Protein 4RHZ (pdb70)

Structure (mmCIF, N/CA/C/O backbone):
data_4RHZ
#
_entry.id   4RHZ
#
_cell.length_a   126.390
_cell.length_b   126.390
_cell.length_c   79.234
_cell.angle_alpha   90.00
_cell.angle_beta   90.00
_cell.angle_gamma   120.00
#
_symmetry.space_group_name_H-M   'P 61'
#
loop_
_entity.id
_entity.type
_entity.pdbx_description
1 polymer Cry23AA1
2 polymer Cry37AA1
3 non-polymer 'ZINC ION'
4 non-polymer 'CALCIUM ION'
5 water water
#
loop_
_atom_site.group_PDB
_atom_site.id
_atom_site.type_symbol
_atom_site.label_atom_id
_atom_site.label_alt_id
_atom_site.label_comp_id
_atom_site.label_asym_id
_atom_site.label_entity_id
_atom_site.label_seq_id
_atom_site.pdbx_PDB_ins_code
_atom_site.Cartn_x
_atom_site.Cartn_y
_atom_site.Cartn_z
_atom_site.occupancy
_atom_site.B_iso_or_equiv
_atom_site.auth_seq_id
_atom_site.auth_comp_id
_atom_site.auth_asym_id
_atom_site.auth_atom_id
_atom_site.pdbx_PDB_model_num
ATOM 1 N N . GLY A 1 2 ? 29.592 45.150 -11.798 1.00 33.08 2 GLY A N 1
ATOM 2 C CA . GLY A 1 2 ? 31.041 45.246 -11.440 1.00 32.64 2 GLY A CA 1
ATOM 3 C C . GLY A 1 2 ? 31.561 43.824 -11.467 1.00 32.10 2 GLY A C 1
ATOM 4 O O . GLY A 1 2 ? 30.953 42.920 -12.076 1.00 34.70 2 GLY A O 1
ATOM 5 N N . ILE A 1 3 ? 32.683 43.629 -10.839 1.00 31.91 3 ILE A N 1
ATOM 6 C CA . ILE A 1 3 ? 33.335 42.316 -10.736 1.00 32.25 3 ILE A CA 1
ATOM 7 C C . ILE A 1 3 ? 33.266 41.772 -9.281 1.00 32.06 3 ILE A C 1
ATOM 8 O O . ILE A 1 3 ? 33.731 42.442 -8.372 1.00 31.76 3 ILE A O 1
ATOM 13 N N . ILE A 1 4 ? 32.663 40.604 -9.082 1.00 31.64 4 ILE A N 1
ATOM 14 C CA . ILE A 1 4 ? 32.671 39.928 -7.814 1.00 31.53 4 ILE A CA 1
ATOM 15 C C . ILE A 1 4 ? 34.036 39.297 -7.606 1.00 32.50 4 ILE A C 1
ATOM 16 O O . ILE A 1 4 ? 34.388 38.353 -8.311 1.00 33.00 4 ILE A O 1
ATOM 21 N N . ASN A 1 5 ? 34.810 39.815 -6.656 1.00 31.21 5 ASN A N 1
ATOM 22 C CA . ASN A 1 5 ? 36.125 39.191 -6.335 1.00 30.94 5 ASN A CA 1
ATOM 23 C C . ASN A 1 5 ? 35.925 38.077 -5.241 1.00 30.00 5 ASN A C 1
ATOM 24 O O . ASN A 1 5 ? 35.596 38.413 -4.127 1.00 29.07 5 ASN A O 1
ATOM 29 N N . ILE A 1 6 ? 35.998 36.796 -5.606 1.00 30.37 6 ILE A N 1
ATOM 30 C CA . ILE A 1 6 ? 35.755 35.689 -4.705 1.00 32.13 6 ILE A CA 1
ATOM 31 C C . ILE A 1 6 ? 36.562 35.867 -3.385 1.00 33.36 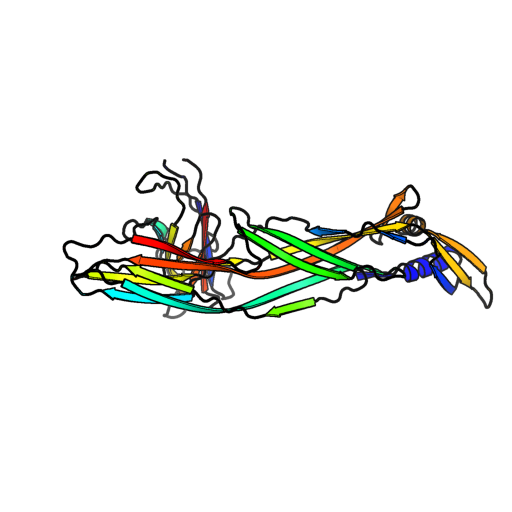6 ILE A C 1
ATOM 32 O O . ILE A 1 6 ? 35.973 35.943 -2.300 1.00 33.18 6 ILE A O 1
ATOM 37 N N . GLN A 1 7 ? 37.876 36.088 -3.528 1.00 32.67 7 GLN A N 1
ATOM 38 C CA . GLN A 1 7 ? 38.716 36.371 -2.416 1.00 31.76 7 GLN A CA 1
ATOM 39 C C . GLN A 1 7 ? 38.238 37.486 -1.555 1.00 33.21 7 GLN A C 1
ATOM 40 O O . GLN A 1 7 ? 38.232 37.302 -0.326 1.00 35.26 7 GLN A O 1
ATOM 46 N N . ASP A 1 8 ? 37.848 38.638 -2.109 1.00 32.86 8 ASP A N 1
ATOM 47 C CA . ASP A 1 8 ? 37.420 39.735 -1.233 1.00 32.46 8 ASP A CA 1
ATOM 48 C C . ASP A 1 8 ? 36.156 39.310 -0.483 1.00 32.48 8 ASP A C 1
ATOM 49 O O . ASP A 1 8 ? 35.889 39.814 0.598 1.00 32.72 8 ASP A O 1
ATOM 54 N N . GLU A 1 9 ? 35.319 38.480 -1.084 1.00 32.54 9 GLU A N 1
ATOM 55 C CA . GLU A 1 9 ? 34.048 38.165 -0.460 1.00 33.40 9 GLU A CA 1
ATOM 56 C C . GLU A 1 9 ? 34.308 37.054 0.632 1.00 34.39 9 GLU A C 1
ATOM 57 O O . GLU A 1 9 ? 33.634 37.053 1.678 1.00 33.91 9 GLU A O 1
ATOM 63 N N . ILE A 1 10 ? 35.282 36.163 0.385 1.00 33.44 10 ILE A N 1
ATOM 64 C CA . ILE A 1 10 ? 35.790 35.284 1.431 1.00 34.23 10 ILE A CA 1
ATOM 65 C C . ILE A 1 10 ? 36.407 36.156 2.539 1.00 34.09 10 ILE A C 1
ATOM 66 O O . ILE A 1 10 ? 36.207 35.937 3.700 1.00 34.39 10 ILE A O 1
ATOM 71 N N . ASN A 1 11 ? 37.108 37.189 2.171 1.00 34.07 11 ASN A N 1
ATOM 72 C CA . ASN A 1 11 ? 37.667 38.033 3.186 1.00 35.38 11 ASN A CA 1
ATOM 73 C C . ASN A 1 11 ? 36.497 38.534 4.067 1.00 37.37 11 ASN A C 1
ATOM 74 O O . ASN A 1 11 ? 36.584 38.524 5.307 1.00 37.69 11 ASN A O 1
ATOM 79 N N . ASN A 1 12 ? 35.387 38.914 3.437 1.00 37.87 12 ASN A N 1
ATOM 80 C CA . ASN A 1 12 ? 34.334 39.550 4.214 1.00 38.81 12 ASN A CA 1
ATOM 81 C C . ASN A 1 12 ? 33.610 38.518 5.098 1.00 3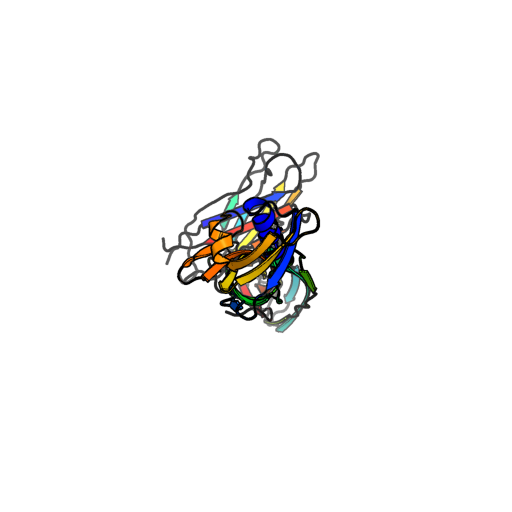7.87 12 ASN A C 1
ATOM 82 O O . ASN A 1 12 ? 33.272 38.800 6.224 1.00 37.85 12 ASN A O 1
ATOM 87 N N . TYR A 1 13 ? 33.392 37.338 4.555 1.00 37.79 13 TYR A N 1
ATOM 88 C CA . TYR A 1 13 ? 32.823 36.245 5.251 1.00 38.39 13 TYR A CA 1
ATOM 89 C C . TYR A 1 13 ? 33.666 35.903 6.520 1.00 39.80 13 TYR A C 1
ATOM 90 O O . TYR A 1 13 ? 33.131 35.803 7.663 1.00 39.65 13 TYR A O 1
ATOM 99 N N . MET A 1 14 ? 34.979 35.781 6.340 1.00 38.50 14 MET A N 1
ATOM 100 C CA . MET A 1 14 ? 35.803 35.441 7.449 1.00 37.85 14 MET A CA 1
ATOM 101 C C . MET A 1 14 ? 35.727 36.487 8.551 1.00 38.55 14 MET A C 1
ATOM 102 O O . MET A 1 14 ? 35.762 36.147 9.720 1.00 37.81 14 MET A O 1
ATOM 107 N N . LYS A 1 15 ? 35.727 37.756 8.196 1.00 38.71 15 LYS A N 1
ATOM 108 C CA . LYS A 1 15 ? 35.684 38.790 9.211 1.00 39.57 15 LYS A CA 1
ATOM 109 C C . LYS A 1 15 ? 34.342 38.781 9.936 1.00 40.89 15 LYS A C 1
ATOM 110 O O . LYS A 1 15 ? 34.310 38.958 11.126 1.00 40.45 15 LYS A O 1
ATOM 116 N N . GLU A 1 16 ? 33.257 38.546 9.217 1.00 41.79 16 GLU A N 1
ATOM 117 C CA . GLU A 1 16 ? 31.960 38.625 9.831 1.00 44.22 16 GLU A CA 1
ATOM 118 C C . GLU A 1 16 ? 31.696 37.428 10.713 1.00 44.55 16 GLU A C 1
ATOM 119 O O . GLU A 1 16 ? 31.108 37.571 11.791 1.00 45.51 16 GLU A O 1
ATOM 125 N N . VAL A 1 17 ? 32.124 36.257 10.260 1.00 43.14 17 VAL A N 1
ATOM 126 C CA . VAL A 1 17 ? 31.744 35.053 10.909 1.00 41.51 17 VAL A CA 1
ATOM 127 C C . VAL A 1 17 ? 32.629 34.773 12.128 1.00 41.51 17 VAL A C 1
ATOM 128 O O . VAL A 1 17 ? 32.105 34.335 13.165 1.00 40.52 17 VAL A O 1
ATOM 132 N N . TYR A 1 18 ? 33.929 35.055 12.005 1.00 39.70 18 TYR A N 1
ATOM 133 C CA . TYR A 1 18 ? 34.916 34.700 13.020 1.00 39.03 18 TYR A CA 1
ATOM 134 C C . TYR A 1 18 ? 35.420 35.891 13.794 1.00 39.36 18 TYR A C 1
ATOM 135 O O . TYR A 1 18 ? 36.161 35.719 14.763 1.00 40.32 18 TYR A O 1
ATOM 144 N N . GLY A 1 19 ? 35.090 37.105 13.366 1.00 39.00 19 GLY A N 1
ATOM 145 C CA . GLY A 1 19 ? 35.678 38.299 14.028 1.00 37.89 19 GLY A CA 1
ATOM 146 C C . GLY A 1 19 ? 37.135 38.486 13.671 1.00 39.20 19 GLY A C 1
ATOM 147 O O . GLY A 1 19 ? 37.817 39.296 14.279 1.00 39.53 19 GLY A O 1
ATOM 148 N N . ALA A 1 20 ? 37.642 37.779 12.645 1.00 39.68 20 ALA A N 1
ATOM 149 C CA . ALA A 1 20 ? 39.032 38.016 12.191 1.00 39.40 20 ALA A CA 1
ATOM 150 C C . ALA A 1 20 ? 39.182 39.462 11.772 1.00 39.94 20 ALA A C 1
ATOM 151 O O . ALA A 1 20 ? 38.236 40.034 11.314 1.00 39.86 20 ALA A O 1
ATOM 153 N N . THR A 1 21 ? 40.361 40.061 11.944 1.00 40.92 21 THR A N 1
ATOM 154 C CA . THR A 1 21 ? 40.601 41.428 11.511 1.00 40.59 21 THR A CA 1
ATOM 155 C C . THR A 1 21 ? 41.575 41.459 10.359 1.00 41.05 21 THR A C 1
ATOM 156 O O . THR A 1 21 ? 41.757 42.488 9.750 1.00 41.30 21 THR A O 1
ATOM 160 N N . THR A 1 22 ? 42.193 40.313 10.084 1.00 39.95 22 THR A N 1
ATOM 161 C CA . THR A 1 22 ? 43.172 40.136 9.054 1.00 39.22 22 THR A CA 1
ATOM 162 C C . THR A 1 22 ? 42.824 38.727 8.507 1.00 39.42 22 THR A C 1
ATOM 163 O O . THR A 1 22 ? 42.558 37.810 9.319 1.00 38.22 22 THR A O 1
ATOM 167 N N . VAL A 1 23 ? 42.770 38.564 7.160 1.00 37.38 23 VAL A N 1
ATOM 168 C CA . VAL A 1 23 ? 42.429 37.291 6.533 1.00 35.52 23 VAL A CA 1
ATOM 169 C C . VAL A 1 23 ? 43.360 36.957 5.363 1.00 36.89 23 VAL A C 1
ATOM 170 O O . VAL A 1 23 ? 43.723 37.837 4.535 1.00 36.17 23 VAL A O 1
ATOM 174 N N . LYS A 1 24 ? 43.775 35.701 5.310 1.00 35.35 24 LYS A N 1
ATOM 175 C CA . LYS A 1 24 ? 44.527 35.240 4.198 1.00 35.52 24 LYS A CA 1
ATOM 176 C C . LYS A 1 24 ? 43.886 33.965 3.658 1.00 34.82 24 LYS A C 1
ATOM 177 O O . LYS A 1 24 ? 43.692 32.974 4.463 1.00 34.42 24 LYS A O 1
ATOM 183 N N . SER A 1 25 ? 43.486 34.011 2.369 1.00 31.45 25 SER A N 1
ATOM 184 C CA . SER A 1 25 ? 42.918 32.843 1.646 1.00 31.51 25 SER A CA 1
ATOM 185 C C . SER A 1 25 ? 43.806 32.314 0.520 1.00 31.40 25 SER A C 1
ATOM 186 O O . SER A 1 25 ? 44.567 33.035 -0.041 1.00 32.07 25 SER A O 1
ATOM 189 N N . THR A 1 26 ? 43.629 31.063 0.149 1.00 32.23 26 THR A N 1
ATOM 190 C CA . THR A 1 26 ? 44.393 30.405 -0.865 1.00 33.53 26 THR A CA 1
ATOM 191 C C . THR A 1 26 ? 43.428 29.462 -1.511 1.00 33.20 26 THR A C 1
ATOM 192 O O . THR A 1 26 ? 42.697 28.771 -0.845 1.00 33.57 26 THR A O 1
ATOM 196 N N . TYR A 1 27 ? 43.407 29.454 -2.825 1.00 33.45 27 TYR A N 1
ATOM 197 C CA . TYR A 1 27 ? 42.565 28.530 -3.583 1.00 34.16 27 TYR A CA 1
ATOM 198 C C . TYR A 1 27 ? 43.086 27.151 -3.363 1.00 34.63 27 TYR A C 1
ATOM 199 O O . TYR A 1 27 ? 44.270 26.938 -3.452 1.00 34.94 27 TYR A O 1
ATOM 208 N N . ASP A 1 28 ? 42.201 26.231 -3.028 1.00 37.35 28 ASP A N 1
ATOM 209 C CA . ASP A 1 28 ? 42.590 24.850 -2.869 1.00 40.54 28 ASP A CA 1
ATOM 210 C C . ASP A 1 28 ? 42.873 24.266 -4.267 1.00 43.03 28 ASP A C 1
ATOM 211 O O . ASP A 1 28 ? 42.180 24.611 -5.226 1.00 44.45 28 ASP A O 1
ATOM 216 N N . PRO A 1 29 ? 43.868 23.372 -4.390 1.00 45.12 29 PRO A N 1
ATOM 217 C CA . PRO A 1 29 ? 44.047 22.730 -5.700 1.00 45.67 29 PRO A CA 1
ATOM 218 C C . PRO A 1 29 ? 42.759 22.047 -6.223 1.00 46.59 29 PRO A C 1
ATOM 219 O O . PRO A 1 29 ? 42.670 21.767 -7.397 1.00 47.33 29 PRO A O 1
ATOM 223 N N . SER A 1 30 ? 41.762 21.791 -5.382 1.00 46.61 30 SER A N 1
ATOM 224 C CA . SER A 1 30 ? 40.462 21.265 -5.893 1.00 46.92 30 SER A CA 1
ATOM 225 C C . SER A 1 30 ? 39.615 22.336 -6.605 1.00 45.98 30 SER A C 1
ATOM 226 O O . SER A 1 30 ? 38.495 22.061 -7.080 1.00 45.90 30 SER A O 1
ATOM 229 N N . PHE A 1 31 ? 40.081 23.569 -6.559 1.00 45.14 31 PHE A N 1
ATOM 230 C CA . PHE A 1 31 ? 39.242 24.636 -7.063 1.00 44.82 31 PHE A CA 1
ATOM 231 C C . PHE A 1 31 ? 39.120 24.617 -8.578 1.00 43.77 31 PHE A C 1
ATOM 232 O O . PHE A 1 31 ? 40.124 24.619 -9.285 1.00 42.76 31 PHE A O 1
ATOM 240 N N . LYS A 1 32 ? 37.888 24.568 -9.070 1.00 43.03 32 LYS A N 1
ATOM 241 C CA . LYS A 1 32 ? 37.745 24.655 -10.515 1.00 44.82 32 LYS A CA 1
ATOM 242 C C . LYS A 1 32 ? 36.641 25.582 -11.075 1.00 42.40 32 LYS A C 1
ATOM 243 O O . LYS A 1 32 ? 35.559 25.765 -10.496 1.00 41.09 32 LYS A O 1
ATOM 249 N N . VAL A 1 33 ? 36.977 26.191 -12.206 1.00 41.99 33 VAL A N 1
ATOM 250 C CA . VAL A 1 33 ? 35.997 26.918 -13.013 1.00 40.47 33 VAL A CA 1
ATOM 251 C C . VAL A 1 33 ? 35.718 26.126 -14.308 1.00 39.54 33 VAL A C 1
ATOM 252 O O . VAL A 1 33 ? 36.609 25.664 -14.964 1.00 38.27 33 VAL A O 1
ATOM 256 N N . PHE A 1 34 ? 34.467 25.978 -14.675 1.00 39.31 34 PHE A N 1
ATOM 257 C CA . PHE A 1 34 ? 34.156 25.231 -15.896 1.00 40.67 34 PHE A CA 1
ATOM 258 C C . PHE A 1 34 ? 32.750 25.598 -16.414 1.00 40.62 34 PHE A C 1
ATOM 259 O O . PHE A 1 34 ? 32.017 26.434 -15.771 1.00 39.35 34 PHE A O 1
ATOM 267 N N . ASN A 1 35 ? 32.371 24.951 -17.539 1.00 42.02 35 ASN A N 1
ATOM 268 C CA . ASN A 1 35 ? 31.147 25.273 -18.290 1.00 43.23 35 ASN A CA 1
ATOM 269 C C . ASN A 1 35 ? 31.042 26.773 -18.500 1.00 43.12 35 ASN A C 1
ATOM 270 O O . ASN A 1 35 ? 29.996 27.366 -18.211 1.00 44.03 35 ASN A O 1
ATOM 275 N N . GLU A 1 36 ? 32.134 27.406 -18.903 1.00 43.37 36 GLU A N 1
ATOM 276 C CA . GLU A 1 36 ? 32.079 28.822 -19.304 1.00 44.49 36 GLU A CA 1
ATOM 277 C C . GLU A 1 36 ? 31.176 28.940 -20.533 1.00 45.08 36 GLU A C 1
ATOM 278 O O . GLU A 1 36 ? 31.202 28.091 -21.448 1.00 44.28 36 GLU A O 1
ATOM 284 N N . SER A 1 37 ? 30.381 29.991 -20.555 1.00 45.53 37 SER A N 1
ATOM 285 C CA . SER A 1 37 ? 29.385 30.119 -21.577 1.00 46.60 37 SER A CA 1
ATOM 286 C C . SER A 1 37 ? 28.929 31.546 -21.675 1.00 45.80 37 SER A C 1
ATOM 287 O O . SER A 1 37 ? 28.354 32.073 -20.715 1.00 45.26 37 SER A O 1
ATOM 290 N N . VAL A 1 38 ? 29.204 32.181 -22.813 1.00 44.33 38 VAL A N 1
ATOM 291 C CA . VAL A 1 38 ? 28.599 33.473 -23.094 1.00 44.11 38 VAL A CA 1
ATOM 292 C C . VAL A 1 38 ? 27.478 33.262 -24.147 1.00 44.85 38 VAL A C 1
ATOM 293 O O . VAL A 1 38 ? 27.721 32.747 -25.243 1.00 44.65 38 VAL A O 1
ATOM 297 N N . THR A 1 39 ? 26.253 33.599 -23.782 1.00 44.50 39 THR A N 1
ATOM 298 C CA . THR A 1 39 ? 25.141 33.428 -24.672 1.00 44.88 39 THR A CA 1
ATOM 299 C C . THR A 1 39 ? 24.313 34.716 -24.834 1.00 44.75 39 THR A C 1
ATOM 300 O O . THR A 1 39 ? 24.017 35.410 -23.866 1.00 44.23 39 THR A O 1
ATOM 304 N N . PRO A 1 40 ? 23.957 35.039 -26.093 1.00 45.31 40 PRO A N 1
ATOM 305 C CA . PRO A 1 40 ? 23.158 36.201 -26.490 1.00 44.94 40 PRO A CA 1
ATOM 306 C C . PRO A 1 40 ? 21.779 36.020 -25.938 1.00 44.18 40 PRO A C 1
ATOM 307 O O . PRO A 1 40 ? 21.299 34.937 -25.980 1.00 43.98 40 PRO A O 1
ATOM 311 N N . GLN A 1 41 ? 21.153 37.065 -25.423 1.00 44.88 41 GLN A N 1
ATOM 312 C CA . GLN A 1 41 ? 19.819 36.934 -24.888 1.00 46.64 41 GLN A CA 1
ATOM 313 C C . GLN A 1 41 ? 18.746 36.698 -25.980 1.00 48.06 41 GLN A C 1
ATOM 314 O O . GLN A 1 41 ? 17.705 36.114 -25.680 1.00 48.69 41 GLN A O 1
ATOM 320 N N . PHE A 1 42 ? 19.009 37.182 -27.207 1.00 47.34 42 PHE A N 1
ATOM 321 C CA . PHE A 1 42 ? 18.210 36.923 -28.385 1.00 46.92 42 PHE A CA 1
ATOM 322 C C . PHE A 1 42 ? 19.163 36.906 -29.545 1.00 47.46 42 PHE A C 1
ATOM 323 O O . PHE A 1 42 ? 20.320 37.300 -29.436 1.00 46.85 42 PHE A O 1
ATOM 331 N N . THR A 1 43 ? 18.665 36.458 -30.673 1.00 47.82 43 THR A N 1
ATOM 332 C CA . THR A 1 43 ? 19.507 36.282 -31.823 1.00 48.38 43 THR A CA 1
ATOM 333 C C . THR A 1 43 ? 18.976 36.984 -33.107 1.00 47.31 43 THR A C 1
ATOM 334 O O . THR A 1 43 ? 19.679 37.067 -34.123 1.00 47.07 43 THR A O 1
ATOM 338 N N . GLU A 1 44 ? 17.741 37.492 -33.032 1.00 45.96 44 GLU A N 1
ATOM 339 C CA . GLU A 1 44 ? 17.113 38.233 -34.113 1.00 45.84 44 GLU A CA 1
ATOM 340 C C . GLU A 1 44 ? 17.172 39.689 -33.781 1.00 42.84 44 GLU A C 1
ATOM 341 O O . GLU A 1 44 ? 16.488 40.138 -32.855 1.00 41.65 44 GLU A O 1
ATOM 347 N N . ILE A 1 45 ? 17.964 40.439 -34.530 1.00 40.62 45 ILE A N 1
ATOM 348 C CA . ILE A 1 45 ? 18.019 41.856 -34.267 1.00 40.44 45 ILE A CA 1
ATOM 349 C C . ILE A 1 45 ? 16.626 42.366 -34.552 1.00 41.86 45 ILE A C 1
ATOM 350 O O . ILE A 1 45 ? 16.117 42.151 -35.640 1.00 41.42 45 ILE A O 1
ATOM 355 N N . PRO A 1 46 ? 16.008 43.061 -33.594 1.00 43.40 46 PRO A N 1
ATOM 356 C CA . PRO A 1 46 ? 14.643 43.519 -33.908 1.00 44.42 46 PRO A CA 1
ATOM 357 C C . PRO A 1 46 ? 14.586 44.855 -34.647 1.00 44.31 46 PRO A C 1
ATOM 358 O O . PRO A 1 46 ? 13.566 45.485 -34.643 1.00 46.76 46 PRO A O 1
ATOM 362 N N . THR A 1 47 ? 15.673 45.342 -35.204 1.00 44.22 47 THR A N 1
ATOM 363 C CA . THR A 1 47 ? 15.626 46.608 -35.915 1.00 43.49 47 THR A CA 1
ATOM 364 C C . THR A 1 47 ? 15.966 46.254 -37.378 1.00 42.17 47 THR A C 1
ATOM 365 O O . THR A 1 47 ? 16.946 45.516 -37.642 1.00 41.55 47 THR A O 1
ATOM 369 N N . GLU A 1 48 ? 15.163 46.718 -38.326 1.00 38.23 48 GLU A N 1
ATOM 370 C CA . GLU A 1 48 ? 15.417 46.301 -39.723 1.00 35.05 48 GLU A CA 1
ATOM 371 C C . GLU A 1 48 ? 16.686 46.929 -40.313 1.00 31.77 48 GLU A C 1
ATOM 372 O O . GLU A 1 48 ? 17.055 48.061 -39.977 1.00 32.50 48 GLU A O 1
ATOM 378 N N . PRO A 1 49 ? 17.375 46.209 -41.176 1.00 28.60 49 PRO A N 1
ATOM 379 C CA . PRO A 1 49 ? 18.397 46.921 -41.975 1.00 29.37 49 PRO A CA 1
ATOM 380 C C . PRO A 1 49 ? 17.868 48.127 -42.794 1.00 29.12 49 PRO A C 1
ATOM 381 O O . PRO A 1 49 ? 16.678 48.169 -43.128 1.00 28.78 49 PRO A O 1
ATOM 385 N N . VAL A 1 50 ? 18.738 49.097 -43.062 1.00 28.03 50 VAL A N 1
ATOM 386 C CA . VAL A 1 50 ? 18.387 50.280 -43.750 1.00 29.54 50 VAL A CA 1
ATOM 387 C C . VAL A 1 50 ? 19.234 50.504 -45.075 1.00 30.27 50 VAL A C 1
ATOM 388 O O . VAL A 1 50 ? 20.479 50.571 -45.026 1.00 29.57 50 VAL A O 1
ATOM 392 N N . ASN A 1 51 ? 18.521 50.708 -46.194 1.00 28.38 51 ASN A N 1
ATOM 393 C CA . ASN A 1 51 ? 19.106 50.998 -47.491 1.00 27.98 51 ASN A CA 1
ATOM 394 C C . ASN A 1 51 ? 19.320 52.465 -47.536 1.00 27.32 51 ASN A C 1
ATOM 395 O O . ASN A 1 51 ? 18.386 53.215 -47.369 1.00 28.91 51 ASN A O 1
ATOM 400 N N . ASN A 1 52 ? 20.542 52.870 -47.779 1.00 26.37 52 ASN A N 1
ATOM 401 C CA . ASN A 1 52 ? 20.917 54.231 -47.930 1.00 28.35 52 ASN A CA 1
ATOM 402 C C . ASN A 1 52 ? 21.440 54.433 -49.372 1.00 30.58 52 ASN A C 1
ATOM 403 O O . ASN A 1 52 ? 22.320 53.705 -49.847 1.00 29.67 52 ASN A O 1
ATOM 408 N N . GLN A 1 53 ? 20.969 55.473 -50.014 1.00 31.93 53 GLN A N 1
ATOM 409 C CA . GLN A 1 53 ? 21.480 55.796 -51.291 1.00 34.40 53 GLN A CA 1
ATOM 410 C C . GLN A 1 53 ? 22.675 56.716 -51.197 1.00 34.35 53 GLN A C 1
ATOM 411 O O . GLN A 1 53 ? 22.595 57.787 -50.578 1.00 33.52 53 GLN A O 1
ATOM 417 N N . LEU A 1 54 ? 23.789 56.309 -51.812 1.00 35.28 54 LEU A N 1
ATOM 418 C CA . LEU A 1 54 ? 25.039 57.086 -51.736 1.00 36.97 54 LEU A CA 1
ATOM 419 C C . LEU A 1 54 ? 25.319 58.060 -52.846 1.00 37.64 54 LEU A C 1
ATOM 420 O O . LEU A 1 54 ? 25.540 59.246 -52.516 1.00 38.21 54 LEU A O 1
ATOM 425 N N . THR A 1 55 ? 25.358 57.588 -54.124 1.00 36.15 55 THR A N 1
ATOM 426 C CA . THR A 1 55 ? 25.430 58.487 -55.297 1.00 34.51 55 THR A CA 1
ATOM 427 C C . THR A 1 55 ? 24.742 57.765 -56.385 1.00 33.53 55 THR A C 1
ATOM 428 O O . THR A 1 55 ? 24.432 56.587 -56.258 1.00 32.87 55 THR A O 1
ATOM 432 N N . THR A 1 56 ? 24.576 58.476 -57.495 1.00 33.06 56 THR A N 1
ATOM 433 C CA . THR A 1 56 ? 24.002 57.890 -58.648 1.00 34.64 56 THR A CA 1
ATOM 434 C C . THR A 1 56 ? 24.820 58.273 -59.884 1.00 33.61 56 THR A C 1
ATOM 435 O O . THR A 1 56 ? 25.461 59.353 -59.964 1.00 32.81 56 THR A O 1
ATOM 439 N N . LYS A 1 57 ? 24.771 57.372 -60.850 1.00 31.48 57 LYS A N 1
ATOM 440 C CA . LYS A 1 57 ? 25.409 57.620 -62.123 1.00 30.87 57 LYS A CA 1
ATOM 441 C C . LYS A 1 57 ? 24.309 57.554 -63.179 1.00 30.74 57 LYS A C 1
ATOM 442 O O . LYS A 1 57 ? 23.559 56.554 -63.254 1.00 29.07 57 LYS A O 1
ATOM 448 N N . ARG A 1 58 ? 24.181 58.659 -63.915 1.00 30.66 58 ARG A N 1
ATOM 449 C CA . ARG A 1 58 ? 23.193 58.777 -64.938 1.00 32.48 58 ARG A CA 1
ATOM 450 C C . ARG A 1 58 ? 23.894 58.683 -66.347 1.00 32.62 58 ARG A C 1
ATOM 451 O O . ARG A 1 58 ? 24.959 59.337 -66.599 1.00 31.08 58 ARG A O 1
ATOM 459 N N . VAL A 1 59 ? 23.268 57.922 -67.249 1.00 31.78 59 VAL A N 1
ATOM 460 C CA . VAL A 1 59 ? 23.774 57.757 -68.634 1.00 31.44 59 VAL A CA 1
ATOM 461 C C . VAL A 1 59 ? 22.605 57.922 -69.579 1.00 31.69 59 VAL A C 1
ATOM 462 O O . VAL A 1 59 ? 21.675 57.140 -69.525 1.00 31.85 59 VAL A O 1
ATOM 466 N N . ASP A 1 60 ? 22.674 58.953 -70.416 1.00 31.77 60 ASP A N 1
ATOM 467 C CA . ASP A 1 60 ? 21.696 59.218 -71.474 1.00 34.11 60 ASP A CA 1
ATOM 468 C C . ASP A 1 60 ? 22.161 58.593 -72.833 1.00 35.86 60 ASP A C 1
ATOM 469 O O . ASP A 1 60 ? 23.264 58.920 -73.325 1.00 35.95 60 ASP A O 1
ATOM 474 N N . ASN A 1 61 ? 21.374 57.652 -73.366 1.00 35.86 61 ASN A N 1
ATOM 475 C CA . ASN A 1 61 ? 21.565 57.131 -74.703 1.00 36.66 61 ASN A CA 1
ATOM 476 C C . ASN A 1 61 ? 20.670 57.920 -75.680 1.00 38.28 61 ASN A C 1
ATOM 477 O O . ASN A 1 61 ? 19.490 57.598 -75.886 1.00 38.02 61 ASN A O 1
ATOM 482 N N . THR A 1 62 ? 21.176 59.001 -76.236 1.00 40.09 62 THR A N 1
ATOM 483 C CA . THR A 1 62 ? 20.304 59.793 -77.114 1.00 41.83 62 THR A CA 1
ATOM 484 C C . THR A 1 62 ? 20.224 59.214 -78.553 1.00 44.42 62 THR A C 1
ATOM 485 O O . THR A 1 62 ? 19.616 59.836 -79.402 1.00 46.02 62 THR A O 1
ATOM 489 N N . GLY A 1 63 ? 20.831 58.048 -78.826 1.00 45.90 63 GLY A N 1
ATOM 490 C CA . GLY A 1 63 ? 20.856 57.496 -80.185 1.00 47.44 63 GLY A CA 1
ATOM 491 C C . G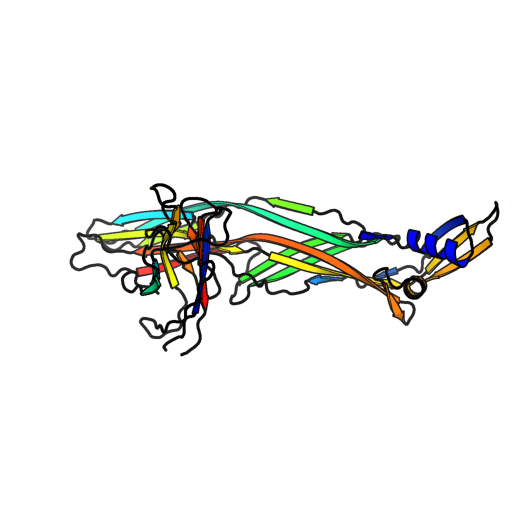LY A 1 63 ? 19.793 56.421 -80.431 1.00 49.39 63 GLY A C 1
ATOM 492 O O . GLY A 1 63 ? 18.995 56.073 -79.519 1.00 48.78 63 GLY A O 1
ATOM 493 N N . SER A 1 64 ? 19.789 55.882 -81.654 1.00 49.66 64 SER A N 1
ATOM 494 C CA . SER A 1 64 ? 18.747 54.980 -82.082 1.00 51.33 64 SER A CA 1
ATOM 495 C C . SER A 1 64 ? 19.131 53.530 -81.909 1.00 51.94 64 SER A C 1
ATOM 496 O O . SER A 1 64 ? 18.336 52.649 -82.204 1.00 52.29 64 SER A O 1
ATOM 499 N N . TYR A 1 65 ? 20.315 53.265 -81.385 1.00 53.41 65 TYR A N 1
ATOM 500 C CA . TYR A 1 65 ? 20.697 51.879 -81.106 1.00 55.38 65 TYR A CA 1
ATOM 501 C C . TYR A 1 65 ? 20.973 51.623 -79.597 1.00 54.54 65 TYR A C 1
ATOM 502 O O . TYR A 1 65 ? 21.416 52.514 -78.886 1.00 52.72 65 TYR A O 1
ATOM 511 N N . PRO A 1 66 ? 20.758 50.378 -79.137 1.00 54.02 66 PRO A N 1
ATOM 512 C CA . PRO A 1 66 ? 21.182 50.102 -77.791 1.00 53.63 66 PRO A CA 1
ATOM 513 C C . PRO A 1 66 ? 22.683 50.320 -77.584 1.00 53.40 66 PRO A C 1
ATOM 514 O O . PRO A 1 66 ? 23.475 50.094 -78.509 1.00 53.39 66 PRO A O 1
ATOM 518 N N . VAL A 1 67 ? 23.060 50.747 -76.364 1.00 52.22 67 VAL A N 1
ATOM 519 C CA A VAL A 1 67 ? 24.470 50.859 -75.974 0.50 51.98 67 VAL A CA 1
ATOM 520 C CA B VAL A 1 67 ? 24.468 50.845 -75.975 0.50 51.39 67 VAL A CA 1
ATOM 521 C C . VAL A 1 67 ? 24.714 50.002 -74.718 1.00 51.74 67 VAL A C 1
ATOM 522 O O . VAL A 1 67 ? 23.788 49.723 -73.949 1.00 52.58 67 VAL A O 1
ATOM 529 N N . GLU A 1 68 ? 25.950 49.563 -74.511 1.00 51.27 68 GLU A N 1
ATOM 530 C CA . GLU A 1 68 ? 26.320 48.871 -73.287 1.00 50.00 68 GLU A CA 1
ATOM 531 C C . GLU A 1 68 ? 27.105 49.909 -72.558 1.00 47.93 68 GLU A C 1
ATOM 532 O O . GLU A 1 68 ? 27.869 50.650 -73.175 1.00 46.35 68 GLU A O 1
ATOM 538 N N . SER A 1 69 ? 26.878 50.006 -71.247 1.00 46.09 69 SER A N 1
ATOM 539 C CA . SER A 1 69 ? 27.601 50.981 -70.441 1.00 44.63 69 SER A CA 1
ATOM 540 C C . SER A 1 69 ? 27.979 50.312 -69.116 1.00 43.86 69 SER A C 1
ATOM 541 O O . SER A 1 69 ? 27.151 49.635 -68.462 1.00 42.17 69 SER A O 1
ATOM 544 N N . THR A 1 70 ? 29.238 50.486 -68.735 1.00 42.49 70 THR A N 1
ATOM 545 C CA . THR A 1 70 ? 29.699 49.992 -67.458 1.00 42.14 70 THR A CA 1
ATOM 546 C C . THR A 1 70 ? 29.602 51.053 -66.366 1.00 40.61 70 THR A C 1
ATOM 547 O O . THR A 1 70 ? 30.171 52.124 -66.519 1.00 37.97 70 THR A O 1
ATOM 551 N N . VAL A 1 71 ? 28.834 50.781 -65.293 1.00 39.27 71 VAL A N 1
ATOM 552 C CA . VAL A 1 71 ? 28.840 51.739 -64.133 1.00 39.19 71 VAL A CA 1
ATOM 553 C C . VAL A 1 71 ? 29.511 51.090 -62.911 1.00 38.50 71 VAL A C 1
ATOM 554 O O . VAL A 1 71 ? 29.202 49.947 -62.553 1.00 37.24 71 VAL A O 1
ATOM 558 N N . SER A 1 72 ? 30.413 51.855 -62.304 1.00 37.54 72 SER A N 1
ATOM 559 C CA . SER A 1 72 ? 31.302 51.402 -61.280 1.00 39.68 72 SER A CA 1
ATOM 560 C C . SER A 1 72 ? 31.154 52.358 -60.130 1.00 39.61 72 SER A C 1
ATOM 561 O O . SER A 1 72 ? 31.146 53.581 -60.339 1.00 40.41 72 SER A O 1
ATOM 564 N N . PHE A 1 73 ? 31.178 51.801 -58.935 1.00 38.19 73 PHE A N 1
ATOM 565 C CA . PHE A 1 73 ? 31.015 52.576 -57.717 1.00 39.45 73 PHE A CA 1
ATOM 566 C C . PHE A 1 73 ? 32.046 52.157 -56.710 1.00 40.38 73 PHE A C 1
ATOM 567 O O . PHE A 1 73 ? 32.441 50.979 -56.619 1.00 40.85 73 PHE A O 1
ATOM 575 N N . THR A 1 74 ? 32.460 53.121 -55.936 1.00 42.16 74 THR A N 1
ATOM 576 C CA . THR A 1 74 ? 33.282 52.797 -54.829 1.00 44.93 74 THR A CA 1
ATOM 577 C C . THR A 1 74 ? 32.810 53.514 -53.561 1.00 45.06 74 THR A C 1
ATOM 578 O O . THR A 1 74 ? 32.403 54.668 -53.600 1.00 42.95 74 THR A O 1
ATOM 582 N N . TRP A 1 75 ? 32.878 52.825 -52.430 1.00 46.24 75 TRP A N 1
ATOM 583 C CA . TRP A 1 75 ? 32.578 53.491 -51.183 1.00 48.23 75 TRP A CA 1
ATOM 584 C C . TRP A 1 75 ? 33.363 52.939 -49.981 1.00 48.13 75 TRP A C 1
ATOM 585 O O . TRP A 1 75 ? 33.527 51.727 -49.825 1.00 47.58 75 TRP A O 1
ATOM 596 N N . THR A 1 76 ? 33.875 53.836 -49.157 1.00 48.55 76 THR A N 1
ATOM 597 C CA . THR A 1 76 ? 34.638 53.415 -47.980 1.00 50.72 76 THR A CA 1
ATOM 598 C C . THR A 1 76 ? 33.835 53.729 -46.716 1.00 49.57 76 THR A C 1
ATOM 599 O O . THR A 1 76 ? 33.534 54.875 -46.445 1.00 49.44 76 THR A O 1
ATOM 603 N N . GLU A 1 77 ? 33.401 52.678 -46.045 1.00 49.88 77 GLU A N 1
ATOM 604 C CA . GLU A 1 77 ? 32.609 52.790 -44.815 1.00 52.38 77 GLU A CA 1
ATOM 605 C C . GLU A 1 77 ? 33.553 52.573 -43.634 1.00 51.79 77 GLU A C 1
ATOM 606 O O . GLU A 1 77 ? 34.492 51.757 -43.682 1.00 51.06 77 GLU A O 1
ATOM 612 N N . THR A 1 78 ? 33.336 53.345 -42.596 1.00 52.41 78 THR A N 1
ATOM 613 C CA . THR A 1 78 ? 34.140 53.169 -41.403 1.00 52.65 78 THR A CA 1
ATOM 614 C C . THR A 1 78 ? 33.175 52.593 -40.451 1.00 51.57 78 THR A C 1
ATOM 615 O O . THR A 1 78 ? 32.099 53.145 -40.255 1.00 50.83 78 THR A O 1
ATOM 619 N N . HIS A 1 79 ? 33.527 51.442 -39.901 1.00 50.57 79 HIS A N 1
ATOM 620 C CA . HIS A 1 79 ? 32.618 50.873 -38.961 1.00 50.60 79 HIS A CA 1
ATOM 621 C C . HIS A 1 79 ? 33.157 50.130 -37.662 1.00 49.92 79 HIS A C 1
ATOM 622 O O . HIS A 1 79 ? 34.294 49.591 -37.634 1.00 48.08 79 HIS A O 1
ATOM 629 N N . THR A 1 80 ? 32.260 50.050 -36.655 1.00 48.30 80 THR A N 1
ATOM 630 C CA . THR A 1 80 ? 32.598 49.757 -35.247 1.00 47.45 80 THR A CA 1
ATOM 631 C C . THR A 1 80 ? 32.002 48.439 -34.640 1.00 46.31 80 THR A C 1
ATOM 632 O O . THR A 1 80 ? 30.854 48.081 -34.910 1.00 46.46 80 THR A O 1
ATOM 636 N N . GLU A 1 81 ? 32.790 47.735 -33.820 1.00 44.27 81 GLU A N 1
ATOM 637 C CA . GLU A 1 81 ? 32.310 46.659 -32.910 1.00 41.67 81 GLU A CA 1
ATOM 638 C C . GLU A 1 81 ? 32.859 46.866 -31.497 1.00 40.52 81 GLU A C 1
ATOM 639 O O . GLU A 1 81 ? 34.038 47.262 -31.280 1.00 39.84 81 GLU A O 1
ATOM 645 N N . THR A 1 82 ? 31.997 46.575 -30.532 1.00 37.57 82 THR A N 1
ATOM 646 C CA . THR A 1 82 ? 32.237 46.839 -29.158 1.00 34.45 82 THR A CA 1
ATOM 647 C C . THR A 1 82 ? 31.646 45.681 -28.344 1.00 35.00 82 THR A C 1
ATOM 648 O O . THR A 1 82 ? 30.509 45.187 -28.612 1.00 33.34 82 THR A O 1
ATOM 652 N N . SER A 1 83 ? 32.469 45.208 -27.403 1.00 32.24 83 SER A N 1
ATOM 653 C CA . SER A 1 83 ? 32.020 44.305 -26.374 1.00 30.88 83 SER A CA 1
ATOM 654 C C . SER A 1 83 ? 32.637 44.616 -24.978 1.00 29.87 83 SER A C 1
ATOM 655 O O . SER A 1 83 ? 33.611 45.391 -24.874 1.00 27.41 83 SER A O 1
ATOM 658 N N . ALA A 1 84 ? 31.954 44.132 -23.927 1.00 28.81 84 ALA A N 1
ATOM 659 C CA . ALA A 1 84 ? 32.426 44.240 -22.513 1.00 30.16 84 ALA A CA 1
ATOM 660 C C . ALA A 1 84 ? 31.619 43.257 -21.634 1.00 31.33 84 ALA A C 1
ATOM 661 O O . ALA A 1 84 ? 30.546 42.779 -22.042 1.00 32.32 84 ALA A O 1
ATOM 663 N N . VAL A 1 85 ? 32.175 42.907 -20.475 1.00 31.39 85 VAL A N 1
ATOM 664 C CA . VAL A 1 85 ? 31.473 42.228 -19.417 1.00 29.84 85 VAL A CA 1
ATOM 665 C C . VAL A 1 85 ? 31.041 43.395 -18.539 1.00 30.69 85 VAL A C 1
ATOM 666 O O . VAL A 1 85 ? 31.805 44.309 -18.299 1.00 30.53 85 VAL A O 1
ATOM 670 N N . THR A 1 86 ? 29.799 43.408 -18.101 1.00 32.13 86 THR A N 1
ATOM 671 C CA . THR A 1 86 ? 29.333 44.474 -17.179 1.00 33.80 86 THR A CA 1
ATOM 672 C C . THR A 1 86 ? 29.108 43.882 -15.777 1.00 33.21 86 THR A C 1
ATOM 673 O O . THR A 1 86 ? 29.122 44.607 -14.757 1.00 35.09 86 THR A O 1
ATOM 677 N N . GLU A 1 87 ? 28.952 42.577 -15.704 1.00 32.62 87 GLU A N 1
ATOM 678 C CA . GLU A 1 87 ? 28.858 41.937 -14.376 1.00 33.12 87 GLU A CA 1
ATOM 679 C C . GLU A 1 87 ? 29.651 40.707 -14.414 1.00 31.81 87 GLU A C 1
ATOM 680 O O . GLU A 1 87 ? 29.273 39.769 -15.117 1.00 31.42 87 GLU A O 1
ATOM 686 N N . GLY A 1 88 ? 30.773 40.702 -13.686 1.00 30.89 88 GLY A N 1
ATOM 687 C CA . GLY A 1 88 ? 31.723 39.612 -13.828 1.00 30.77 88 GLY A CA 1
ATOM 688 C C . GLY A 1 88 ? 32.209 39.058 -12.489 1.00 32.31 88 GLY A C 1
ATOM 689 O O . GLY A 1 88 ? 31.656 39.376 -11.434 1.00 30.61 88 GLY A O 1
ATOM 690 N N . VAL A 1 89 ? 33.282 38.263 -12.565 1.00 33.12 89 VAL A N 1
ATOM 691 C CA . VAL A 1 89 ? 33.805 37.467 -11.463 1.00 32.37 89 VAL A CA 1
ATOM 692 C C . VAL A 1 89 ? 35.318 37.313 -11.608 1.00 34.31 89 VAL A C 1
ATOM 693 O O . VAL A 1 89 ? 35.844 37.128 -12.726 1.00 33.52 89 VAL A O 1
ATOM 697 N N . LYS A 1 90 ? 36.031 37.480 -10.484 1.00 34.33 90 LYS A N 1
ATOM 698 C CA . LYS A 1 90 ? 37.463 37.196 -10.419 1.00 34.70 90 LYS A CA 1
ATOM 699 C C . LYS A 1 90 ? 37.774 36.099 -9.369 1.00 35.83 90 LYS A C 1
ATOM 700 O O . LYS A 1 90 ? 37.573 36.282 -8.126 1.00 33.06 90 LYS A O 1
ATOM 706 N N . ALA A 1 91 ? 38.252 34.979 -9.891 1.00 37.48 91 ALA A N 1
ATOM 707 C CA . ALA A 1 91 ? 38.602 33.769 -9.134 1.00 38.67 91 ALA A CA 1
ATOM 708 C C . ALA A 1 91 ? 40.077 33.777 -9.175 1.00 40.01 91 ALA A C 1
ATOM 709 O O . ALA A 1 91 ? 40.665 34.819 -9.431 1.00 41.12 91 ALA A O 1
ATOM 711 N N . GLY A 1 92 ? 40.725 32.649 -8.973 1.00 42.53 92 GLY A N 1
ATOM 712 C CA . GLY A 1 92 ? 42.179 32.704 -8.893 1.00 45.27 92 GLY A CA 1
ATOM 713 C C . GLY A 1 92 ? 42.904 32.568 -10.229 1.00 47.44 92 GLY A C 1
ATOM 714 O O . GLY A 1 92 ? 44.048 33.012 -10.414 1.00 49.08 92 GLY A O 1
ATOM 715 N N . THR A 1 93 ? 42.257 31.910 -11.150 1.00 49.04 93 THR A N 1
ATOM 716 C CA . THR A 1 93 ? 42.801 31.711 -12.479 1.00 50.88 93 THR A CA 1
ATOM 717 C C . THR A 1 93 ? 41.982 32.564 -13.533 1.00 49.72 93 THR A C 1
ATOM 718 O O . THR A 1 93 ? 40.837 32.950 -13.311 1.00 48.48 93 THR A O 1
ATOM 722 N N . SER A 1 94 ? 42.606 32.914 -14.634 1.00 49.34 94 SER A N 1
ATOM 723 C CA . SER A 1 94 ? 41.938 33.552 -15.793 1.00 48.61 94 SER A CA 1
ATOM 724 C C . SER A 1 94 ? 40.607 32.935 -16.188 1.00 46.20 94 SER A C 1
ATOM 725 O O . SER A 1 94 ? 40.551 31.742 -16.468 1.00 45.51 94 SER A O 1
ATOM 728 N N . ILE A 1 95 ? 39.543 33.717 -16.250 1.00 44.20 95 ILE A N 1
ATOM 729 C CA . ILE A 1 95 ? 38.326 33.139 -16.847 1.00 42.92 95 ILE A CA 1
ATOM 730 C C . ILE A 1 95 ? 37.960 33.984 -18.086 1.00 43.62 95 ILE A C 1
ATOM 731 O O . ILE A 1 95 ? 37.665 35.175 -17.947 1.00 41.77 95 ILE A O 1
ATOM 736 N N . SER A 1 96 ? 38.004 33.374 -19.277 1.00 44.26 96 SER A N 1
ATOM 737 C CA . SER A 1 96 ? 37.608 34.079 -20.502 1.00 46.01 96 SER A CA 1
ATOM 738 C C . SER A 1 96 ? 37.005 33.160 -21.581 1.00 47.06 96 SER A C 1
ATOM 739 O O . SER A 1 96 ? 37.203 31.937 -21.505 1.00 46.61 96 SER A O 1
ATOM 742 N N . THR A 1 97 ? 36.269 33.744 -22.552 1.00 46.87 97 THR A N 1
ATOM 743 C CA . THR A 1 97 ? 35.662 32.997 -23.676 1.00 47.28 97 THR A CA 1
ATOM 744 C C . THR A 1 97 ? 35.715 33.831 -24.970 1.00 46.86 97 THR A C 1
ATOM 745 O O . THR A 1 97 ? 35.352 35.008 -24.946 1.00 44.23 97 THR A O 1
ATOM 749 N N . LYS A 1 98 ? 36.178 33.225 -26.075 1.00 47.23 98 LYS A N 1
ATOM 750 C CA . LYS A 1 98 ? 36.026 33.791 -27.415 1.00 48.73 98 LYS A CA 1
ATOM 751 C C . LYS A 1 98 ? 34.663 33.268 -27.831 1.00 48.80 98 LYS A C 1
ATOM 752 O O . LYS A 1 98 ? 34.446 32.066 -27.954 1.00 47.52 98 LYS A O 1
ATOM 758 N N . GLN A 1 99 ? 33.694 34.157 -27.957 1.00 49.12 99 GLN A N 1
ATOM 759 C CA . GLN A 1 99 ? 32.441 33.699 -28.519 1.00 50.76 99 GLN A CA 1
ATOM 760 C C . GLN A 1 99 ? 32.096 34.298 -29.897 1.00 49.74 99 GLN A C 1
ATOM 761 O O . GLN A 1 99 ? 32.279 35.487 -30.155 1.00 48.87 99 GLN A O 1
ATOM 767 N N . SER A 1 100 ? 31.611 33.423 -30.754 1.00 49.84 100 SER A N 1
ATOM 768 C CA . SER A 1 100 ? 31.121 33.819 -32.050 1.00 50.26 100 SER A CA 1
ATOM 769 C C . SER A 1 100 ? 29.607 33.848 -32.033 1.00 48.78 100 SER A C 1
ATOM 770 O O . SER A 1 100 ? 28.974 32.950 -31.513 1.00 48.94 100 SER A O 1
ATOM 773 N N . PHE A 1 101 ? 29.025 34.898 -32.589 1.00 47.97 101 PHE A N 1
ATOM 774 C CA . PHE A 1 101 ? 27.582 35.006 -32.663 1.00 46.90 101 PHE A CA 1
ATOM 775 C C . PHE A 1 101 ? 27.051 35.137 -34.146 1.00 46.91 101 PHE A C 1
ATOM 776 O O . PHE A 1 101 ? 27.613 35.859 -35.001 1.00 46.05 101 PHE A O 1
ATOM 784 N N . LYS A 1 102 ? 25.927 34.496 -34.404 1.00 46.59 102 LYS A N 1
ATOM 785 C CA . LYS A 1 102 ? 25.268 34.573 -35.690 1.00 46.54 102 LYS A CA 1
ATOM 786 C C . LYS A 1 102 ? 23.979 35.311 -35.453 1.00 44.67 102 LYS A C 1
ATOM 787 O O . LYS A 1 102 ? 23.108 34.768 -34.782 1.00 42.85 102 LYS A O 1
ATOM 793 N N . PHE A 1 103 ? 23.884 36.554 -35.944 1.00 43.04 103 PHE A N 1
ATOM 794 C CA . PHE A 1 103 ? 22.663 37.301 -35.785 1.00 43.06 103 PHE A CA 1
ATOM 795 C C . PHE A 1 103 ? 21.861 37.367 -37.102 1.00 44.66 103 PHE A C 1
ATOM 796 O O . PHE A 1 103 ? 22.427 37.499 -38.195 1.00 44.84 103 PHE A O 1
ATOM 804 N N . GLY A 1 104 ? 20.545 37.227 -36.992 1.00 46.42 104 GLY A N 1
ATOM 805 C CA . GLY A 1 104 ? 19.638 37.509 -38.108 1.00 47.14 104 GLY A CA 1
ATOM 806 C C . GLY A 1 104 ? 18.917 38.825 -37.883 1.00 48.13 104 GLY A C 1
ATOM 807 O O . GLY A 1 104 ? 19.055 39.455 -36.827 1.00 49.23 104 GLY A O 1
ATOM 808 N N . PHE A 1 105 ? 18.139 39.249 -38.861 1.00 49.19 105 PHE A N 1
ATOM 809 C CA . PHE A 1 105 ? 17.304 40.451 -38.716 1.00 50.90 105 PHE A CA 1
ATOM 810 C C . PHE A 1 105 ? 15.822 40.124 -38.910 1.00 53.33 105 PHE A C 1
ATOM 811 O O . PHE A 1 105 ? 15.490 39.407 -39.836 1.00 54.19 105 PHE A O 1
ATOM 819 N N . VAL A 1 106 ? 14.946 40.627 -38.037 1.00 56.16 106 VAL A N 1
ATOM 820 C CA . VAL A 1 106 ? 13.536 40.253 -38.111 1.00 59.73 106 VAL A CA 1
ATOM 821 C C . VAL A 1 106 ? 12.940 40.749 -39.424 1.00 60.67 106 VAL A C 1
ATOM 822 O O . VAL A 1 106 ? 13.243 41.855 -39.916 1.00 60.30 106 VAL A O 1
ATOM 826 N N . ASN A 1 107 ? 12.090 39.888 -39.962 1.00 62.64 107 ASN A N 1
ATOM 827 C CA . ASN A 1 107 ? 11.400 40.092 -41.238 1.00 63.87 107 ASN A CA 1
ATOM 828 C C . ASN A 1 107 ? 12.314 39.862 -42.457 1.00 64.25 107 ASN A C 1
ATOM 829 O O . ASN A 1 107 ? 11.845 40.044 -43.592 1.00 65.51 107 ASN A O 1
ATOM 834 N N . SER A 1 108 ? 13.576 39.447 -42.263 1.00 64.29 108 SER A N 1
ATOM 835 C CA . SER A 1 108 ? 14.443 39.131 -43.434 1.00 64.73 108 SER A CA 1
ATOM 836 C C . SER A 1 108 ? 15.458 37.993 -43.318 1.00 65.34 108 SER A C 1
ATOM 837 O O . SER A 1 108 ? 15.324 37.097 -42.487 1.00 65.51 108 SER A O 1
ATOM 840 N N . ASP A 1 109 ? 16.477 38.037 -44.174 1.00 65.57 109 ASP A N 1
ATOM 841 C CA . ASP A 1 109 ? 17.089 36.799 -44.647 1.00 66.52 109 ASP A CA 1
ATOM 842 C C . ASP A 1 109 ? 18.612 36.829 -44.633 1.00 65.42 109 ASP A C 1
ATOM 843 O O . ASP A 1 109 ? 19.322 35.950 -45.150 1.00 65.64 109 ASP A O 1
ATOM 848 N N . VAL A 1 110 ? 19.113 37.880 -44.038 1.00 63.97 110 VAL A N 1
ATOM 849 C CA . VAL A 1 110 ? 20.521 38.083 -44.010 1.00 61.73 110 VAL A CA 1
ATOM 850 C C . VAL A 1 110 ? 20.969 37.731 -42.561 1.00 59.58 110 VAL A C 1
ATOM 851 O O . VAL A 1 110 ? 20.193 37.881 -41.602 1.00 58.90 110 VAL A O 1
ATOM 855 N N . THR A 1 111 ? 22.186 37.196 -42.478 1.00 56.86 111 THR A N 1
ATOM 856 C CA . THR A 1 111 ? 22.804 36.679 -41.297 1.00 54.73 111 THR A CA 1
ATOM 857 C C . THR A 1 111 ? 24.138 37.373 -41.087 1.00 52.54 111 THR A C 1
ATOM 858 O O . THR A 1 111 ? 24.923 37.413 -42.026 1.00 52.40 111 THR A O 1
ATOM 862 N N . LEU A 1 112 ? 24.428 37.892 -39.881 1.00 48.56 112 LEU A N 1
ATOM 863 C CA . LEU A 1 112 ? 25.808 38.343 -39.677 1.00 46.03 112 LEU A CA 1
ATOM 864 C C . LEU A 1 112 ? 26.566 37.606 -38.554 1.00 44.81 112 LEU A C 1
ATOM 865 O O . LEU A 1 112 ? 25.975 37.236 -37.513 1.00 43.46 112 LEU A O 1
ATOM 870 N N . THR A 1 113 ? 27.850 37.405 -38.811 1.00 43.28 113 THR A N 1
ATOM 871 C CA . THR A 1 113 ? 28.763 36.730 -37.915 1.00 44.63 113 THR A CA 1
ATOM 872 C C . THR A 1 113 ? 29.731 37.666 -37.259 1.00 43.18 113 THR A C 1
ATOM 873 O O . THR A 1 113 ? 30.476 38.401 -37.924 1.00 41.99 113 THR A O 1
ATOM 877 N N . VAL A 1 114 ? 29.719 37.625 -35.934 1.00 42.24 114 VAL A N 1
ATOM 878 C CA . VAL A 1 114 ? 30.630 38.455 -35.165 1.00 41.93 114 VAL A CA 1
ATOM 879 C C . VAL A 1 114 ? 31.129 37.716 -33.894 1.00 42.48 114 VAL A C 1
ATOM 880 O O . VAL A 1 114 ? 30.429 36.877 -33.306 1.00 42.35 114 VAL A O 1
ATOM 884 N N . SER A 1 115 ? 32.336 38.041 -33.481 1.00 41.90 115 SER A N 1
ATOM 885 C CA . SER A 1 115 ? 32.998 37.310 -32.422 1.00 42.42 115 SER A CA 1
ATOM 886 C C . SER A 1 115 ? 33.536 38.330 -31.431 1.00 41.79 115 SER A C 1
ATOM 887 O O . SER A 1 115 ? 33.954 39.441 -31.807 1.00 39.78 115 SER A O 1
ATOM 890 N N . ALA A 1 116 ? 33.561 37.950 -30.160 1.00 40.90 116 ALA A N 1
ATOM 891 C CA . ALA A 1 116 ? 34.260 38.790 -29.204 1.00 40.41 116 ALA A CA 1
ATOM 892 C C . ALA A 1 116 ? 34.863 37.938 -28.076 1.00 40.24 116 ALA A C 1
ATOM 893 O O . ALA A 1 116 ? 34.414 36.808 -27.817 1.00 39.59 116 ALA A O 1
ATOM 895 N N . GLU A 1 117 ? 35.921 38.488 -27.489 1.00 39.55 117 GLU A N 1
ATOM 896 C CA . GLU A 1 117 ? 36.544 37.937 -26.324 1.00 40.35 117 GLU A CA 1
ATOM 897 C C . GLU A 1 117 ? 35.996 38.525 -25.004 1.00 37.91 117 GLU A C 1
ATOM 898 O O . GLU A 1 117 ? 36.136 39.710 -24.719 1.00 38.09 117 GLU A O 1
ATOM 904 N N . TYR A 1 118 ? 35.349 37.674 -24.239 1.00 36.15 118 TYR A N 1
ATOM 905 C CA . TYR A 1 118 ? 34.932 38.031 -22.889 1.00 36.83 118 TYR A CA 1
ATOM 906 C C . TYR A 1 118 ? 35.892 37.562 -21.774 1.00 36.00 118 TYR A C 1
ATOM 907 O O . TYR A 1 118 ? 36.015 36.360 -21.520 1.00 36.35 118 TYR A O 1
ATOM 916 N N . ASN A 1 119 ? 36.565 38.533 -21.169 1.00 34.43 119 ASN A N 1
ATOM 917 C CA . ASN A 1 119 ? 37.337 38.305 -19.962 1.00 34.94 119 ASN A CA 1
ATOM 918 C C . ASN A 1 119 ? 36.469 38.589 -18.707 1.00 33.91 119 ASN A C 1
ATOM 919 O O . ASN A 1 119 ? 36.104 39.739 -18.440 1.00 32.75 119 ASN A O 1
ATOM 924 N N . TYR A 1 120 ? 36.138 37.541 -17.964 1.00 34.04 120 TYR A N 1
ATOM 925 C CA . TYR A 1 120 ? 35.137 37.650 -16.866 1.00 34.87 120 TYR A CA 1
ATOM 926 C C . TYR A 1 120 ? 35.524 38.558 -15.711 1.00 34.49 120 TYR A C 1
ATOM 927 O O . TYR A 1 120 ? 34.656 39.051 -15.000 1.00 34.34 120 TYR A O 1
ATOM 936 N N . SER A 1 121 ? 36.808 38.866 -15.631 1.00 34.16 121 SER A N 1
ATOM 937 C CA . SER A 1 121 ? 37.412 39.547 -14.482 1.00 36.46 121 SER A CA 1
ATOM 938 C C . SER A 1 121 ? 37.563 41.045 -14.628 1.00 35.93 121 SER A C 1
ATOM 939 O O . SER A 1 121 ? 38.050 41.711 -13.670 1.00 37.08 121 SER A O 1
ATOM 942 N N . THR A 1 122 ? 37.167 41.589 -15.777 1.00 33.50 122 THR A N 1
ATOM 943 C CA . THR A 1 122 ? 37.257 43.041 -15.951 1.00 33.68 122 THR A CA 1
ATOM 944 C C . THR A 1 122 ? 35.983 43.634 -16.539 1.00 33.11 122 THR A C 1
ATOM 945 O O . THR A 1 122 ? 35.230 42.920 -17.203 1.00 32.48 122 THR A O 1
ATOM 949 N N . THR A 1 123 ? 35.710 44.912 -16.276 1.00 33.00 123 THR A N 1
ATOM 950 C CA . THR A 1 123 ? 34.622 45.612 -16.960 1.00 31.95 123 THR A CA 1
ATOM 951 C C . THR A 1 123 ? 35.137 46.497 -18.131 1.00 31.49 123 THR A C 1
ATOM 952 O O . THR A 1 123 ? 34.368 47.331 -18.720 1.00 30.25 123 THR A O 1
ATOM 956 N N . ASN A 1 124 ? 36.435 46.448 -18.374 1.00 31.23 124 ASN A N 1
ATOM 957 C CA . ASN A 1 124 ? 37.042 47.196 -19.490 1.00 31.47 124 ASN A CA 1
ATOM 958 C C . ASN A 1 124 ? 36.298 46.982 -20.778 1.00 32.65 124 ASN A C 1
ATOM 959 O O . ASN A 1 124 ? 35.922 45.809 -21.124 1.00 31.61 124 ASN A O 1
ATOM 964 N N . THR A 1 125 ? 36.045 48.059 -21.487 1.00 31.38 125 THR A N 1
ATOM 965 C CA . THR A 1 125 ? 35.355 47.837 -22.740 1.00 34.25 125 THR A CA 1
ATOM 966 C C . THR A 1 125 ? 36.350 47.868 -23.918 1.00 33.20 125 THR A C 1
ATOM 967 O O . THR A 1 125 ? 37.308 48.678 -23.897 1.00 30.19 125 THR A O 1
ATOM 971 N N . THR A 1 126 ? 36.125 46.981 -24.918 1.00 34.10 126 THR A N 1
ATOM 972 C CA . THR A 1 126 ? 36.950 46.955 -26.135 1.00 36.67 126 THR A CA 1
ATOM 973 C C . THR A 1 126 ? 36.140 47.239 -27.412 1.00 37.12 126 THR A C 1
ATOM 974 O O . THR A 1 126 ? 35.098 46.615 -27.668 1.00 35.98 126 THR A O 1
ATOM 978 N N . THR A 1 127 ? 36.654 48.181 -28.196 1.00 36.61 127 THR A N 1
ATOM 979 C CA . THR A 1 127 ? 36.066 48.604 -29.471 1.00 36.01 127 THR A CA 1
ATOM 980 C C . THR A 1 127 ? 37.121 48.544 -30.572 1.00 37.28 127 THR A C 1
ATOM 981 O O . THR A 1 127 ? 38.258 49.010 -30.364 1.00 35.80 127 THR A O 1
ATOM 985 N N . THR A 1 128 ? 36.752 47.946 -31.718 1.00 39.35 128 THR A N 1
ATOM 986 C CA . THR A 1 128 ? 37.487 48.071 -33.008 1.00 41.36 128 THR A CA 1
ATOM 987 C C . THR A 1 128 ? 36.700 48.908 -34.021 1.00 41.54 128 THR A C 1
ATOM 988 O O . THR A 1 128 ? 35.517 48.660 -34.275 1.00 40.60 128 THR A O 1
ATOM 992 N N . THR A 1 129 ? 37.362 49.918 -34.557 1.00 42.40 129 THR A N 1
ATOM 993 C CA . THR A 1 129 ? 36.853 50.723 -35.658 1.00 44.21 129 THR A CA 1
ATOM 994 C C . THR A 1 129 ? 37.786 50.489 -36.841 1.00 44.46 129 THR A C 1
ATOM 995 O O . THR A 1 129 ? 38.990 50.730 -36.750 1.00 43.58 129 THR A O 1
ATOM 999 N N . GLU A 1 130 ? 37.214 50.012 -37.938 1.00 45.66 130 GLU A N 1
ATOM 1000 C CA . GLU A 1 130 ? 37.953 49.732 -39.176 1.00 47.54 130 GLU A CA 1
ATOM 1001 C C . GLU A 1 130 ? 37.218 50.224 -40.415 1.00 47.92 130 GLU A C 1
ATOM 1002 O O . GLU A 1 130 ? 36.013 50.455 -40.395 1.00 46.90 130 GLU A O 1
ATOM 1008 N N . THR A 1 131 ? 37.960 50.424 -41.500 1.00 48.75 131 THR A N 1
ATOM 1009 C CA . THR A 1 131 ? 37.325 50.866 -42.729 1.00 49.19 131 THR A CA 1
ATOM 1010 C C . THR A 1 131 ? 37.187 49.722 -43.704 1.00 48.57 131 THR A C 1
ATOM 1011 O O . THR A 1 131 ? 37.967 48.753 -43.699 1.00 48.13 131 THR A O 1
ATOM 1015 N N . HIS A 1 132 ? 36.134 49.818 -44.504 1.00 47.90 132 HIS A N 1
ATOM 1016 C CA A HIS A 1 132 ? 35.940 48.854 -45.550 0.50 47.71 132 HIS A CA 1
ATOM 1017 C CA B HIS A 1 132 ? 35.873 48.830 -45.543 0.50 47.98 132 HIS A CA 1
ATOM 1018 C C . HIS A 1 132 ? 35.639 49.603 -46.852 1.00 47.99 132 HIS A C 1
ATOM 1019 O O . HIS A 1 132 ? 35.007 50.665 -46.863 1.00 46.79 132 HIS A O 1
ATOM 1032 N N . THR A 1 133 ? 36.196 49.094 -47.938 1.00 48.65 133 THR A N 1
ATOM 1033 C CA . THR A 1 133 ? 36.028 49.739 -49.237 1.00 48.53 133 THR A CA 1
ATOM 1034 C C . THR A 1 133 ? 35.136 48.805 -50.015 1.00 46.66 133 THR A C 1
ATOM 1035 O O . THR A 1 133 ? 35.538 47.673 -50.314 1.00 47.31 133 THR A O 1
ATOM 1039 N N . TRP A 1 134 ? 33.901 49.247 -50.232 1.00 44.01 134 TRP A N 1
ATOM 1040 C CA . TRP A 1 134 ? 32.959 48.567 -51.134 1.00 42.32 134 TRP A CA 1
ATOM 1041 C C . TRP A 1 134 ? 33.308 49.005 -52.578 1.00 40.51 134 TRP A C 1
ATOM 1042 O O . TRP A 1 134 ? 33.610 50.147 -52.816 1.00 38.86 134 TRP A O 1
ATOM 1053 N N . SER A 1 135 ? 33.347 48.069 -53.509 1.00 40.43 135 SER A N 1
ATOM 1054 C CA A SER A 1 135 ? 33.505 48.419 -54.917 0.50 40.66 135 SER A CA 1
ATOM 1055 C CA B SER A 1 135 ? 33.471 48.439 -54.919 0.50 40.55 135 SER A CA 1
ATOM 1056 C C . SER A 1 135 ? 32.635 47.508 -55.785 1.00 40.59 135 SER A C 1
ATOM 1057 O O . SER A 1 135 ? 32.634 46.300 -55.634 1.00 39.22 135 SER A O 1
ATOM 1062 N N . ASP A 1 136 ? 31.856 48.083 -56.674 1.00 40.25 136 ASP A N 1
ATOM 1063 C CA . ASP A 1 136 ? 30.956 47.240 -57.398 1.00 39.87 136 ASP A CA 1
ATOM 1064 C C . ASP A 1 136 ? 30.842 47.816 -58.811 1.00 40.48 136 ASP A C 1
ATOM 1065 O O . ASP A 1 136 ? 30.995 49.044 -59.018 1.00 40.23 136 ASP A O 1
ATOM 1070 N N . SER A 1 137 ? 30.529 46.963 -59.779 1.00 40.44 137 SER A N 1
ATOM 1071 C CA . SER A 1 137 ? 30.229 47.472 -61.111 1.00 42.50 137 SER A CA 1
ATOM 1072 C C . SER A 1 137 ? 29.407 46.497 -61.868 1.00 43.78 137 SER A C 1
ATOM 1073 O O . SER A 1 137 ? 29.314 45.322 -61.507 1.00 43.99 137 SER A O 1
ATOM 1076 N N . THR A 1 138 ? 28.705 47.008 -62.873 1.00 43.97 138 THR A N 1
ATOM 1077 C CA . THR A 1 138 ? 27.805 46.150 -63.635 1.00 43.90 138 THR A CA 1
ATOM 1078 C C . THR A 1 138 ? 27.682 46.832 -65.009 1.00 45.81 138 THR A C 1
ATOM 1079 O O . THR A 1 138 ? 28.027 48.031 -65.169 1.00 45.28 138 THR A O 1
ATOM 1083 N N . LYS A 1 139 ? 27.238 46.048 -65.988 1.00 46.81 139 LYS A N 1
ATOM 1084 C CA . LYS A 1 139 ? 27.267 46.452 -67.371 1.00 47.52 139 LYS A CA 1
ATOM 1085 C C . LYS A 1 139 ? 25.815 46.519 -67.755 1.00 46.80 139 LYS A C 1
ATOM 1086 O O . LYS A 1 139 ? 25.090 45.533 -67.731 1.00 46.43 139 LYS A O 1
ATOM 1092 N N . VAL A 1 140 ? 25.349 47.699 -68.068 1.00 46.10 140 VAL A N 1
ATOM 1093 C CA . VAL A 1 140 ? 23.941 47.782 -68.382 1.00 46.86 140 VAL A CA 1
ATOM 1094 C C . VAL A 1 140 ? 23.738 48.052 -69.874 1.00 46.00 140 VAL A C 1
ATOM 1095 O O . VAL A 1 140 ? 24.548 48.718 -70.529 1.00 45.19 140 VAL A O 1
ATOM 1099 N N . THR A 1 141 ? 22.632 47.538 -70.377 1.00 45.71 141 THR A N 1
ATOM 1100 C CA . THR A 1 141 ? 22.204 47.826 -71.728 1.00 45.82 141 THR A CA 1
ATOM 1101 C C . THR A 1 141 ? 21.163 48.929 -71.677 1.00 44.18 141 THR A C 1
ATOM 1102 O O . THR A 1 141 ? 20.100 48.748 -71.083 1.00 44.51 141 THR A O 1
ATOM 1106 N N . ILE A 1 142 ? 21.488 50.054 -72.285 1.00 42.10 142 ILE A N 1
ATOM 1107 C CA . ILE A 1 142 ? 20.559 51.167 -72.344 1.00 41.49 142 ILE A CA 1
ATOM 1108 C C . ILE A 1 142 ? 19.797 51.240 -73.691 1.00 42.02 142 ILE A C 1
ATOM 1109 O O . ILE A 1 142 ? 20.405 51.612 -74.710 1.00 43.17 142 ILE A O 1
ATOM 1114 N N . PRO A 1 143 ? 18.478 50.968 -73.689 1.00 41.16 143 PRO A N 1
ATOM 1115 C CA . PRO A 1 143 ? 17.766 51.118 -74.946 1.00 41.60 143 PRO A CA 1
ATOM 1116 C C . PRO A 1 143 ? 17.912 52.501 -75.548 1.00 41.07 143 PRO A C 1
ATOM 1117 O O . PRO A 1 143 ? 18.359 53.424 -74.899 1.00 39.08 143 PRO A O 1
ATOM 1121 N N . PRO A 1 144 ? 17.560 52.612 -76.828 1.00 42.28 144 PRO A N 1
ATOM 1122 C CA . PRO A 1 144 ? 17.727 53.834 -77.604 1.00 41.48 144 PRO A CA 1
ATOM 1123 C C . PRO A 1 144 ? 16.815 54.873 -77.027 1.00 40.65 144 PRO A C 1
ATOM 1124 O O . PRO A 1 144 ? 15.748 54.519 -76.594 1.00 41.12 144 PRO A O 1
ATOM 1128 N N . LYS A 1 145 ? 17.201 56.139 -77.070 1.00 39.77 145 LYS A N 1
ATOM 1129 C CA . LYS A 1 145 ? 16.347 57.221 -76.577 1.00 42.54 145 LYS A CA 1
ATOM 1130 C C . LYS A 1 145 ? 15.918 56.966 -75.099 1.00 42.39 145 LYS A C 1
ATOM 1131 O O . LYS A 1 145 ? 14.775 57.144 -74.740 1.00 43.35 145 LYS A O 1
ATOM 1137 N N . THR A 1 146 ? 16.834 56.525 -74.256 1.00 42.14 146 THR A N 1
ATOM 1138 C CA . THR A 1 146 ? 16.493 56.219 -72.869 1.00 42.18 146 THR A CA 1
ATOM 1139 C C . THR A 1 146 ? 17.662 56.648 -72.020 1.00 41.33 146 THR A C 1
ATOM 1140 O O . THR A 1 146 ? 18.827 56.593 -72.447 1.00 40.19 146 THR A O 1
ATOM 1144 N N . TYR A 1 147 ? 17.366 57.108 -70.817 1.00 40.01 147 TYR A N 1
ATOM 1145 C CA . TYR A 1 147 ? 18.444 57.243 -69.877 1.00 37.98 147 TYR A CA 1
ATOM 1146 C C . TYR A 1 147 ? 18.269 56.271 -68.725 1.00 38.44 147 TYR A C 1
ATOM 1147 O O . TYR A 1 147 ? 17.183 55.695 -68.488 1.00 37.07 147 TYR A O 1
ATOM 1156 N N . VAL A 1 148 ? 19.371 56.076 -68.031 1.00 37.40 148 VAL A N 1
ATOM 1157 C CA . VAL A 1 148 ? 19.436 55.167 -66.938 1.00 36.58 148 VAL A CA 1
ATOM 1158 C C . VAL A 1 148 ? 19.977 55.990 -65.734 1.00 36.79 148 VAL A C 1
ATOM 1159 O O . VAL A 1 148 ? 20.870 56.872 -65.883 1.00 36.77 148 VAL A O 1
ATOM 1163 N N . GLU A 1 149 ? 19.374 55.776 -64.575 1.00 33.80 149 GLU A N 1
ATOM 1164 C CA . GLU A 1 149 ? 19.956 56.260 -63.318 1.00 33.95 149 GLU A CA 1
ATOM 1165 C C . GLU A 1 149 ? 20.365 55.015 -62.550 1.00 32.38 149 GLU A C 1
ATOM 1166 O O . GLU A 1 149 ? 19.471 54.193 -62.211 1.00 31.27 149 GLU A O 1
ATOM 1172 N N . ALA A 1 150 ? 21.677 54.849 -62.326 1.00 30.36 150 ALA A N 1
ATOM 1173 C CA . ALA A 1 150 ? 22.156 53.702 -61.564 1.00 30.11 150 ALA A CA 1
ATOM 1174 C C . ALA A 1 150 ? 22.538 54.298 -60.196 1.00 30.59 150 ALA A C 1
ATOM 1175 O O . ALA A 1 150 ? 23.461 55.160 -60.098 1.00 31.79 150 ALA A O 1
ATOM 1177 N N . ALA A 1 151 ? 21.766 53.931 -59.183 1.00 29.31 151 ALA A N 1
ATOM 1178 C CA . ALA A 1 151 ? 22.012 54.460 -57.794 1.00 28.77 151 ALA A CA 1
ATOM 1179 C C . ALA A 1 151 ? 22.741 53.374 -56.974 1.00 28.18 151 ALA A C 1
ATOM 1180 O O . ALA A 1 151 ? 22.366 52.217 -56.986 1.00 28.50 151 ALA A O 1
ATOM 1182 N N . TYR A 1 152 ? 23.780 53.761 -56.264 1.00 28.79 152 TYR A N 1
ATOM 1183 C CA . TYR A 1 152 ? 24.514 52.818 -55.401 1.00 27.91 152 TYR A CA 1
ATOM 1184 C C . TYR A 1 152 ? 23.911 52.855 -53.995 1.00 28.55 152 TYR A C 1
ATOM 1185 O O . TYR A 1 152 ? 23.819 53.925 -53.365 1.00 27.43 152 TYR A O 1
ATOM 1194 N N . ILE A 1 153 ? 23.453 51.694 -53.535 1.00 28.96 153 ILE A N 1
ATOM 1195 C CA . ILE A 1 153 ? 22.728 51.558 -52.276 1.00 30.07 153 ILE A CA 1
ATOM 1196 C C . ILE A 1 153 ? 23.614 50.743 -51.307 1.00 30.97 153 ILE A C 1
ATOM 1197 O O . ILE A 1 153 ? 24.096 49.653 -51.692 1.00 29.25 153 ILE A O 1
ATOM 1202 N N . ILE A 1 154 ? 23.825 51.241 -50.075 1.00 30.67 154 ILE A N 1
ATOM 1203 C CA A ILE A 1 154 ? 24.494 50.442 -49.027 0.50 31.00 154 ILE A CA 1
ATOM 1204 C CA B ILE A 1 154 ? 24.445 50.402 -49.044 0.50 30.53 154 ILE A CA 1
ATOM 1205 C C . ILE A 1 154 ? 23.459 50.084 -47.940 1.00 31.34 154 ILE A C 1
ATOM 1206 O O . ILE A 1 154 ? 22.753 50.968 -47.419 1.00 32.09 154 ILE A O 1
ATOM 1215 N N . GLN A 1 155 ? 23.321 48.803 -47.669 1.00 31.22 155 GLN A N 1
ATOM 1216 C CA . GLN A 1 155 ? 22.392 48.335 -46.711 1.00 32.76 155 GLN A CA 1
ATOM 1217 C C . GLN A 1 155 ? 23.104 48.187 -45.327 1.00 35.09 155 GLN A C 1
ATOM 1218 O O . GLN A 1 155 ? 23.925 47.305 -45.143 1.00 35.60 155 GLN A O 1
ATOM 1224 N N . ASN A 1 156 ? 22.743 49.065 -44.403 1.00 36.44 156 ASN A N 1
ATOM 1225 C CA . ASN A 1 156 ? 23.272 49.134 -43.043 1.00 37.91 156 ASN A CA 1
ATOM 1226 C C . ASN A 1 156 ? 22.495 48.364 -42.029 1.00 36.75 156 ASN A C 1
ATOM 1227 O O . ASN A 1 156 ? 21.260 48.386 -42.052 1.00 35.73 156 ASN A O 1
ATOM 1232 N N . GLY A 1 157 ? 23.218 47.675 -41.150 1.00 36.39 157 GLY A N 1
ATOM 1233 C CA . GLY A 1 157 ? 22.610 47.034 -39.952 1.00 37.67 157 GLY A CA 1
ATOM 1234 C C . GLY A 1 157 ? 23.285 47.503 -38.654 1.00 37.40 157 GLY A C 1
ATOM 1235 O O . GLY A 1 157 ? 24.481 47.787 -38.659 1.00 37.27 157 GLY A O 1
ATOM 1236 N N . THR A 1 158 ? 22.496 47.654 -37.593 1.00 37.49 158 THR A N 1
ATOM 1237 C CA A THR A 1 158 ? 23.035 47.963 -36.265 0.50 38.18 158 THR A CA 1
ATOM 1238 C CA B THR A 1 158 ? 22.946 48.065 -36.264 0.50 38.20 158 THR A CA 1
ATOM 1239 C C . THR A 1 158 ? 22.443 47.026 -35.251 1.00 38.53 158 THR A C 1
ATOM 1240 O O . THR A 1 158 ? 21.279 46.589 -35.364 1.00 39.70 158 THR A O 1
ATOM 1247 N N . TYR A 1 159 ? 23.243 46.688 -34.244 1.00 37.94 159 TYR A N 1
ATOM 1248 C CA . TYR A 1 159 ? 22.740 45.731 -33.202 1.00 37.88 159 TYR A CA 1
ATOM 1249 C C . TYR A 1 159 ? 23.303 46.076 -31.825 1.00 37.69 159 TYR A C 1
ATOM 1250 O O . TYR A 1 159 ? 24.435 46.567 -31.717 1.00 37.99 159 TYR A O 1
ATOM 1259 N N . ASN A 1 160 ? 22.506 45.850 -30.793 1.00 38.41 160 ASN A N 1
ATOM 1260 C CA . ASN A 1 160 ? 22.984 45.976 -29.413 1.00 39.15 160 ASN A CA 1
ATOM 1261 C C . ASN A 1 160 ? 22.399 44.814 -28.628 1.00 38.38 160 ASN A C 1
ATOM 1262 O O . ASN A 1 160 ? 21.215 44.835 -28.288 1.00 37.61 160 ASN A O 1
ATOM 1267 N N . VAL A 1 161 ? 23.195 43.776 -28.374 1.00 37.88 161 VAL A N 1
ATOM 1268 C CA . VAL A 1 161 ? 22.614 42.551 -27.789 1.00 36.79 161 VAL A CA 1
ATOM 1269 C C . VAL A 1 161 ? 23.173 42.257 -26.386 1.00 37.54 161 VAL A C 1
ATOM 1270 O O . VAL A 1 161 ? 24.368 42.113 -26.237 1.00 36.83 161 VAL A O 1
ATOM 1274 N N . PRO A 1 162 ? 22.301 42.189 -25.354 1.00 38.48 162 PRO A N 1
ATOM 1275 C CA . PRO A 1 162 ? 22.786 41.747 -24.044 1.00 38.70 162 PRO A CA 1
ATOM 1276 C C . PRO A 1 162 ? 23.226 40.304 -24.116 1.00 38.25 162 PRO A C 1
ATOM 1277 O O . PRO A 1 162 ? 22.598 39.482 -24.807 1.00 38.23 162 PRO A O 1
ATOM 1281 N N . VAL A 1 163 ? 24.347 39.987 -23.470 1.00 37.53 163 VAL A N 1
ATOM 1282 C CA . VAL A 1 163 ? 24.711 38.571 -23.360 1.00 36.61 163 VAL A CA 1
ATOM 1283 C C . VAL A 1 163 ? 24.779 38.170 -21.868 1.00 37.45 163 VAL A C 1
ATOM 1284 O O . VAL A 1 163 ? 25.007 39.026 -20.960 1.00 36.07 163 VAL A O 1
ATOM 1288 N N . ASN A 1 164 ? 24.546 36.875 -21.648 1.00 37.94 164 ASN A N 1
ATOM 1289 C CA . ASN A 1 164 ? 24.747 36.221 -20.388 1.00 38.36 164 ASN A CA 1
ATOM 1290 C C . ASN A 1 164 ? 26.184 35.748 -20.315 1.00 38.14 164 ASN A C 1
ATOM 1291 O O . ASN A 1 164 ? 26.661 35.089 -21.238 1.00 39.22 164 ASN A O 1
ATOM 1296 N N . VAL A 1 165 ? 26.855 36.077 -19.213 1.00 37.55 165 VAL A N 1
ATOM 1297 C CA . VAL A 1 165 ? 28.259 35.709 -18.967 1.00 35.94 165 VAL A CA 1
ATOM 1298 C C . VAL A 1 165 ? 28.273 34.769 -17.714 1.00 36.56 165 VAL A C 1
ATOM 1299 O O . VAL A 1 165 ? 28.094 35.215 -16.589 1.00 37.41 165 VAL A O 1
ATOM 1303 N N . GLU A 1 166 ? 28.442 33.479 -17.936 1.00 36.11 166 GLU A N 1
ATOM 1304 C CA . GLU A 1 166 ? 28.123 32.455 -16.978 1.00 37.42 166 GLU A CA 1
ATOM 1305 C C . GLU A 1 166 ? 29.230 31.452 -16.841 1.00 37.70 166 GLU A C 1
ATOM 1306 O O . GLU A 1 166 ? 29.940 31.156 -17.821 1.00 38.11 166 GLU A O 1
ATOM 1312 N N . CYS A 1 167 ? 29.367 30.916 -15.628 1.00 37.33 167 CYS A N 1
ATOM 1313 C CA . CYS A 1 167 ? 30.189 29.684 -15.414 1.00 37.80 167 CYS A CA 1
ATOM 1314 C C . CYS A 1 167 ? 29.810 28.966 -14.105 1.00 37.78 167 CYS A C 1
ATOM 1315 O O . CYS A 1 167 ? 29.046 29.496 -13.299 1.00 38.61 167 CYS A O 1
ATOM 1318 N N . ASP A 1 168 ? 30.346 27.760 -13.937 1.00 38.58 168 ASP A N 1
ATOM 1319 C CA . ASP A 1 168 ? 30.241 26.966 -12.695 1.00 37.84 168 ASP A CA 1
ATOM 1320 C C . ASP A 1 168 ? 31.575 26.941 -11.988 1.00 37.12 168 ASP A C 1
ATOM 1321 O O . ASP A 1 168 ? 32.634 27.054 -12.594 1.00 35.76 168 ASP A O 1
ATOM 1326 N N . MET A 1 169 ? 31.507 26.732 -10.689 1.00 37.73 169 MET A N 1
ATOM 1327 C CA . MET A 1 169 ? 32.692 26.709 -9.858 1.00 37.80 169 MET A CA 1
ATOM 1328 C C . MET A 1 169 ? 32.451 25.627 -8.810 1.00 37.70 169 MET A C 1
ATOM 1329 O O . MET A 1 169 ? 31.331 25.486 -8.283 1.00 37.87 169 MET A O 1
ATOM 1334 N N . SER A 1 170 ? 33.484 24.841 -8.540 1.00 37.87 170 SER A N 1
ATOM 1335 C CA . SER A 1 170 ? 33.448 23.873 -7.447 1.00 37.62 170 SER A CA 1
ATOM 1336 C C . SER A 1 170 ? 34.801 23.939 -6.758 1.00 36.67 170 SER A C 1
ATOM 1337 O O . SER A 1 170 ? 35.799 24.427 -7.354 1.00 34.65 170 SER A O 1
ATOM 1340 N N . GLY A 1 171 ? 34.823 23.454 -5.503 1.00 35.66 171 GLY A N 1
ATOM 1341 C CA . GLY A 1 171 ? 36.045 23.509 -4.725 1.00 34.53 171 GLY A CA 1
ATOM 1342 C C . GLY A 1 171 ? 36.069 24.557 -3.642 1.00 34.32 171 GLY A C 1
ATOM 1343 O O . GLY A 1 171 ? 35.075 25.222 -3.415 1.00 34.21 171 GLY A O 1
ATOM 1344 N N . THR A 1 172 ? 37.219 24.711 -2.957 1.00 33.91 172 THR A N 1
ATOM 1345 C CA . THR A 1 172 ? 37.223 25.488 -1.734 1.00 33.04 172 THR A CA 1
ATOM 1346 C C . THR A 1 172 ? 38.403 26.412 -1.709 1.00 32.54 172 THR A C 1
ATOM 1347 O O . THR A 1 172 ? 39.334 26.275 -2.511 1.00 32.37 172 THR A O 1
ATOM 1351 N N . LEU A 1 173 ? 38.349 27.371 -0.796 1.00 31.34 173 LEU A N 1
ATOM 1352 C CA . LEU A 1 173 ? 39.520 28.144 -0.417 1.00 31.48 173 LEU A CA 1
ATOM 1353 C C . LEU A 1 173 ? 39.900 27.718 1.003 1.00 31.57 173 LEU A C 1
ATOM 1354 O O . LEU A 1 173 ? 39.026 27.457 1.859 1.00 30.10 173 LEU A O 1
ATOM 1359 N N . PHE A 1 174 ? 41.203 27.702 1.229 1.00 32.26 174 PHE A N 1
ATOM 1360 C CA . PHE A 1 174 ? 41.730 27.547 2.521 1.00 32.45 174 PHE A CA 1
ATOM 1361 C C . PHE A 1 174 ? 41.866 28.895 3.155 1.00 33.23 174 PHE A C 1
ATOM 1362 O O . PHE A 1 174 ? 42.638 29.699 2.668 1.00 33.78 174 PHE A O 1
ATOM 1370 N N . CYS A 1 175 ? 41.157 29.154 4.253 1.00 32.58 175 CYS A N 1
ATOM 1371 C CA . CYS A 1 175 ? 41.169 30.505 4.856 1.00 33.32 175 CYS A CA 1
ATOM 1372 C C . CYS A 1 175 ? 41.714 30.592 6.310 1.00 33.76 175 CYS A C 1
ATOM 1373 O O . CYS A 1 175 ? 41.284 29.854 7.222 1.00 34.65 175 CYS A O 1
ATOM 1376 N N . ARG A 1 176 ? 42.656 31.501 6.486 1.00 32.64 176 ARG A N 1
ATOM 1377 C CA . ARG A 1 176 ? 43.288 31.775 7.726 1.00 33.01 176 ARG A CA 1
ATOM 1378 C C . ARG A 1 176 ? 42.780 33.128 8.220 1.00 34.18 176 ARG A C 1
ATOM 1379 O O . ARG A 1 176 ? 42.961 34.124 7.535 1.00 35.27 176 ARG A O 1
ATOM 1387 N N . GLY A 1 177 ? 42.128 33.164 9.395 1.00 35.47 177 GLY A N 1
ATOM 1388 C CA . GLY A 1 177 ? 41.728 34.403 10.048 1.00 36.65 177 GLY A CA 1
ATOM 1389 C C . GLY A 1 177 ? 42.616 34.708 11.240 1.00 38.36 177 GLY A C 1
ATOM 1390 O O . GLY A 1 177 ? 42.969 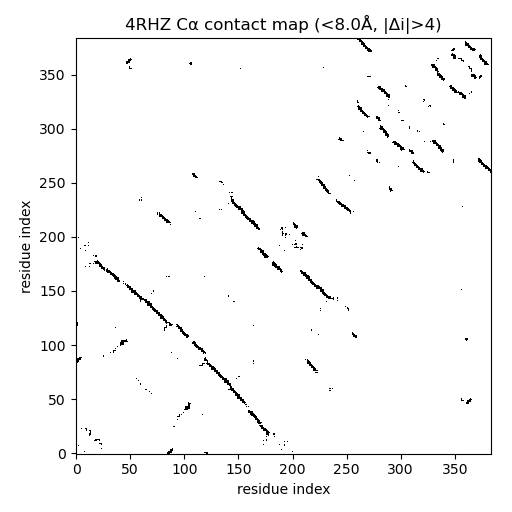33.813 11.982 1.00 41.08 177 GLY A O 1
ATOM 1391 N N . TYR A 1 178 ? 42.993 35.958 11.419 1.00 38.98 178 TYR A N 1
ATOM 1392 C CA . TYR A 1 178 ? 43.806 36.382 12.521 1.00 40.54 178 TYR A CA 1
ATOM 1393 C C . TYR A 1 178 ? 43.134 37.522 13.215 1.00 41.74 178 TYR A C 1
ATOM 1394 O O . TYR A 1 178 ? 42.381 38.267 12.586 1.00 42.34 178 TYR A O 1
ATOM 1403 N N . ARG A 1 179 ? 43.395 37.604 14.524 1.00 43.12 179 ARG A N 1
ATOM 1404 C CA A ARG A 1 179 ? 42.875 38.638 15.433 0.50 44.03 179 ARG A CA 1
ATOM 1405 C CA B ARG A 1 179 ? 42.941 38.697 15.397 0.50 44.14 179 ARG A CA 1
ATOM 1406 C C . ARG A 1 179 ? 43.930 38.884 16.532 1.00 45.18 179 ARG A C 1
ATOM 1407 O O . ARG A 1 179 ? 44.447 37.920 17.101 1.00 45.25 179 ARG A O 1
ATOM 1422 N N . ASP A 1 180 ? 44.252 40.137 16.828 1.00 47.80 180 ASP A N 1
ATOM 1423 C CA . ASP A 1 180 ? 45.143 40.460 17.998 1.00 50.54 180 ASP A CA 1
ATOM 1424 C C . ASP A 1 180 ? 46.453 39.657 18.033 1.00 50.49 180 ASP A C 1
ATOM 1425 O O . ASP A 1 180 ? 46.813 39.077 19.082 1.00 50.88 180 ASP A O 1
ATOM 1430 N N . GLY A 1 181 ? 47.153 39.619 16.905 1.00 50.79 181 GLY A N 1
ATOM 1431 C CA . GLY A 1 181 ? 48.478 39.006 16.826 1.00 49.20 181 GLY A CA 1
ATOM 1432 C C . GLY A 1 181 ? 48.466 37.479 16.727 1.00 48.93 181 GLY A C 1
ATOM 1433 O O . GLY A 1 181 ? 49.530 36.862 16.817 1.00 49.77 181 GLY A O 1
ATOM 1434 N N . ALA A 1 182 ? 47.282 36.868 16.575 1.00 46.88 182 ALA A N 1
ATOM 1435 C CA . ALA A 1 182 ? 47.157 35.397 16.558 1.00 44.52 182 ALA A CA 1
ATOM 1436 C C . ALA A 1 182 ? 46.192 34.870 15.483 1.00 42.69 182 ALA A C 1
ATOM 1437 O O . ALA A 1 182 ? 45.173 35.516 15.151 1.00 41.88 182 ALA A O 1
ATOM 1439 N N . LEU A 1 183 ? 46.489 33.660 15.006 1.00 40.84 183 LEU A N 1
ATOM 1440 C CA . LEU A 1 183 ? 45.653 32.943 14.056 1.00 39.11 183 LEU A CA 1
ATOM 1441 C C . LEU A 1 183 ? 44.550 32.343 14.852 1.00 39.49 183 LEU A C 1
ATOM 1442 O O . LEU A 1 183 ? 44.860 31.567 15.730 1.00 42.26 183 LEU A O 1
ATOM 1447 N N . ILE A 1 184 ? 43.281 32.610 14.521 1.00 37.79 184 ILE A N 1
ATOM 1448 C CA . ILE A 1 184 ? 42.138 32.103 15.299 1.00 35.32 184 ILE A CA 1
ATOM 1449 C C . ILE A 1 184 ? 41.286 31.186 14.439 1.00 34.52 184 ILE A C 1
ATOM 1450 O O . ILE A 1 184 ? 40.308 30.623 14.902 1.00 34.50 184 ILE A O 1
ATOM 1455 N N . ALA A 1 185 ? 41.586 31.085 13.149 1.00 33.53 185 ALA A N 1
ATOM 1456 C CA . ALA A 1 185 ? 40.727 30.245 12.247 1.00 32.11 185 ALA A CA 1
ATOM 1457 C C . ALA A 1 185 ? 41.524 29.715 11.082 1.00 32.00 185 ALA A C 1
ATOM 1458 O O . ALA A 1 185 ? 42.322 30.441 10.493 1.00 33.74 185 ALA A O 1
ATOM 1460 N N . ALA A 1 186 ? 41.328 28.455 10.770 1.00 31.47 186 ALA A N 1
ATOM 1461 C CA . ALA A 1 186 ? 41.940 27.851 9.638 1.00 31.96 186 ALA A CA 1
ATOM 1462 C C . ALA A 1 186 ? 40.951 26.887 9.069 1.00 33.00 186 ALA A C 1
ATOM 1463 O O . ALA A 1 186 ? 40.991 25.712 9.406 1.00 31.78 186 ALA A O 1
ATOM 1465 N N . VAL A 1 187 ? 40.060 27.394 8.189 1.00 33.51 187 VAL A N 1
ATOM 1466 C CA . VAL A 1 187 ? 38.913 26.630 7.684 1.00 33.27 187 VAL A CA 1
ATOM 1467 C C . VAL A 1 187 ? 38.808 26.603 6.122 1.00 35.48 187 VAL A C 1
ATOM 1468 O O . VAL A 1 187 ? 39.421 27.405 5.413 1.00 35.44 187 VAL A O 1
ATOM 1472 N N . TYR A 1 188 ? 38.045 25.661 5.590 1.00 36.11 188 TYR A N 1
ATOM 1473 C CA . TYR A 1 188 ? 37.828 25.599 4.182 1.00 36.73 188 TYR A CA 1
ATOM 1474 C C . TYR A 1 188 ? 36.430 26.087 3.914 1.00 37.78 188 TYR A C 1
ATOM 1475 O O . TYR A 1 188 ? 35.497 25.663 4.610 1.00 36.64 188 TYR A O 1
ATOM 1484 N N . VAL A 1 189 ? 36.295 26.936 2.887 1.00 36.66 189 VAL A N 1
ATOM 1485 C CA . VAL A 1 189 ? 35.015 27.531 2.549 1.00 36.85 189 VAL A CA 1
ATOM 1486 C C . VAL A 1 189 ? 34.802 27.369 1.057 1.00 38.75 189 VAL A C 1
ATOM 1487 O O . VAL A 1 189 ? 35.690 27.725 0.290 1.00 37.72 189 VAL A O 1
ATOM 1491 N N . SER A 1 190 ? 33.702 26.686 0.701 1.00 39.86 190 SER A N 1
ATOM 1492 C CA . SER A 1 190 ? 33.197 26.476 -0.660 1.00 41.66 190 SER A CA 1
ATOM 1493 C C . SER A 1 190 ? 32.800 27.812 -1.244 1.00 41.64 190 SER A C 1
ATOM 1494 O O . SER A 1 190 ? 32.459 28.734 -0.520 1.00 41.35 190 SER A O 1
ATOM 1497 N N . VAL A 1 191 ? 32.669 27.845 -2.558 1.00 41.42 191 VAL A N 1
ATOM 1498 C CA . VAL A 1 191 ? 32.030 28.952 -3.251 1.00 40.91 191 VAL A CA 1
ATOM 1499 C C . VAL A 1 191 ? 30.505 28.776 -3.202 1.00 39.87 191 VAL A C 1
ATOM 1500 O O . VAL A 1 191 ? 29.749 29.749 -3.035 1.00 39.95 191 VAL A O 1
ATOM 1504 N N . ALA A 1 192 ? 30.032 27.539 -3.251 1.00 39.55 192 ALA A N 1
ATOM 1505 C CA . ALA A 1 192 ? 28.630 27.252 -2.781 1.00 41.05 192 ALA A CA 1
ATOM 1506 C C . ALA A 1 192 ? 28.275 27.796 -1.393 1.00 41.74 192 ALA A C 1
ATOM 1507 O O . ALA A 1 192 ? 27.215 28.368 -1.216 1.00 43.65 192 ALA A O 1
ATOM 1509 N N . ASP A 1 193 ? 29.140 27.590 -0.395 1.00 42.93 193 ASP A N 1
ATOM 1510 C CA . ASP A 1 193 ? 28.938 28.134 0.970 1.00 43.42 193 ASP A CA 1
ATOM 1511 C C . ASP A 1 193 ? 28.814 29.657 0.918 1.00 43.19 193 ASP A C 1
ATOM 1512 O O . ASP A 1 193 ? 27.938 30.286 1.582 1.00 42.69 193 ASP A O 1
ATOM 1517 N N . LEU A 1 194 ? 29.680 30.260 0.099 1.00 42.99 194 LEU A N 1
ATOM 1518 C CA . LEU A 1 194 ? 29.651 31.724 -0.060 1.00 41.86 194 LEU A CA 1
ATOM 1519 C C . LEU A 1 194 ? 28.314 32.129 -0.665 1.00 41.11 194 LEU A C 1
ATOM 1520 O O . LEU A 1 194 ? 27.745 33.126 -0.282 1.00 39.82 194 LEU A O 1
ATOM 1525 N N . ALA A 1 195 ? 27.818 31.337 -1.618 1.00 40.99 195 ALA A N 1
ATOM 1526 C CA . ALA A 1 195 ? 26.529 31.649 -2.263 1.00 42.80 195 ALA A CA 1
ATOM 1527 C C . ALA A 1 195 ? 25.369 31.526 -1.241 1.00 44.00 195 ALA A C 1
ATOM 1528 O O . ALA A 1 195 ? 24.493 32.391 -1.176 1.00 45.42 195 ALA A O 1
ATOM 1530 N N . ASP A 1 196 ? 25.387 30.493 -0.400 1.00 44.22 196 ASP A N 1
ATOM 1531 C CA . ASP A 1 196 ? 24.443 30.441 0.716 1.00 45.08 196 ASP A CA 1
ATOM 1532 C C . ASP A 1 196 ? 24.599 31.613 1.663 1.00 45.27 196 ASP A C 1
ATOM 1533 O O . ASP A 1 196 ? 23.612 32.101 2.226 1.00 45.47 196 ASP A O 1
ATOM 1538 N N . TYR A 1 197 ? 25.824 32.082 1.878 1.00 44.79 197 TYR A N 1
ATOM 1539 C CA . TYR A 1 197 ? 25.994 33.175 2.830 1.00 43.46 197 TYR A CA 1
ATOM 1540 C C . TYR A 1 197 ? 25.487 34.491 2.280 1.00 44.20 197 TYR A C 1
ATOM 1541 O O . TYR A 1 197 ? 24.961 35.333 3.028 1.00 43.34 197 TYR A O 1
ATOM 1550 N N . ASN A 1 198 ? 25.710 34.723 0.985 1.00 44.47 198 ASN A N 1
ATOM 1551 C CA . ASN A 1 198 ? 25.418 36.055 0.411 1.00 45.01 198 ASN A CA 1
ATOM 1552 C C . ASN A 1 198 ? 24.776 35.883 -0.953 1.00 45.56 198 ASN A C 1
ATOM 1553 O O . ASN A 1 198 ? 25.463 35.537 -1.914 1.00 43.04 198 ASN A O 1
ATOM 1558 N N . PRO A 1 199 ? 23.439 36.083 -1.024 1.00 46.45 199 PRO A N 1
ATOM 1559 C CA . PRO A 1 199 ? 22.725 35.754 -2.224 1.00 46.49 199 PRO A CA 1
ATOM 1560 C C . PRO A 1 199 ? 22.834 36.917 -3.250 1.00 47.52 199 PRO A C 1
ATOM 1561 O O . PRO A 1 199 ? 22.312 36.791 -4.353 1.00 48.64 199 PRO A O 1
ATOM 1565 N N . ASN A 1 200 ? 23.525 37.998 -2.890 1.00 47.95 200 ASN A N 1
ATOM 1566 C CA . ASN A 1 200 ? 23.670 39.201 -3.735 1.00 48.72 200 ASN A CA 1
ATOM 1567 C C . ASN A 1 200 ? 24.969 39.270 -4.527 1.00 47.20 200 ASN A C 1
ATOM 1568 O O . ASN A 1 200 ? 25.446 40.349 -4.797 1.00 45.96 200 ASN A O 1
ATOM 1573 N N . LEU A 1 201 ? 25.532 38.115 -4.885 1.00 45.79 201 LEU A N 1
ATOM 1574 C CA . LEU A 1 201 ? 26.815 38.079 -5.594 1.00 43.40 201 LEU A CA 1
ATOM 1575 C C . LEU A 1 201 ? 26.711 37.353 -6.948 1.00 41.73 201 LEU A C 1
ATOM 1576 O O . LEU A 1 201 ? 27.707 36.916 -7.475 1.00 40.81 201 LEU A O 1
ATOM 1581 N N . ASN A 1 202 ? 25.510 37.176 -7.483 1.00 40.62 202 ASN A N 1
ATOM 1582 C CA . ASN A 1 202 ? 25.342 36.540 -8.814 1.00 40.68 202 ASN A CA 1
ATOM 1583 C C . ASN A 1 202 ? 25.809 35.122 -8.786 1.00 40.90 202 ASN A C 1
ATOM 1584 O O . ASN A 1 202 ? 26.081 34.514 -9.837 1.00 41.01 202 ASN A O 1
ATOM 1589 N N . LEU A 1 203 ? 25.879 34.569 -7.576 1.00 40.65 203 LEU A N 1
ATOM 1590 C CA . LEU A 1 203 ? 26.205 33.148 -7.425 1.00 40.85 203 LEU A CA 1
ATOM 1591 C C . LEU A 1 203 ? 25.070 32.441 -6.735 1.00 42.02 203 LEU A C 1
ATOM 1592 O O . LEU A 1 203 ? 24.506 32.977 -5.765 1.00 40.80 203 LEU A O 1
ATOM 1597 N N . THR A 1 204 ? 24.798 31.224 -7.195 1.00 42.80 204 THR A N 1
ATOM 1598 C CA . THR A 1 204 ? 23.773 30.390 -6.606 1.00 45.44 204 THR A CA 1
ATOM 1599 C C . THR A 1 204 ? 24.340 28.979 -6.355 1.00 45.99 204 THR A C 1
ATOM 1600 O O . THR A 1 204 ? 25.112 28.442 -7.159 1.00 46.84 204 THR A O 1
ATOM 1604 N N . ASN A 1 205 ? 23.918 28.372 -5.256 1.00 47.04 205 ASN A N 1
ATOM 1605 C CA . ASN A 1 205 ? 24.324 27.012 -4.859 1.00 47.35 205 ASN A CA 1
ATOM 1606 C C . ASN A 1 205 ? 23.470 26.075 -5.672 1.00 48.08 205 ASN A C 1
ATOM 1607 O O . ASN A 1 205 ? 22.264 26.057 -5.520 1.00 47.53 205 ASN A O 1
ATOM 1612 N N . LYS A 1 206 ? 24.058 25.297 -6.553 1.00 49.85 206 LYS A N 1
ATOM 1613 C CA . LYS A 1 206 ? 23.215 24.457 -7.361 1.00 51.75 206 LYS A CA 1
ATOM 1614 C C . LYS A 1 206 ? 23.203 23.029 -6.809 1.00 52.98 206 LYS A C 1
ATOM 1615 O O . LYS A 1 206 ? 22.679 22.128 -7.490 1.00 53.67 206 LYS A O 1
ATOM 1621 N N . GLY A 1 207 ? 23.778 22.796 -5.612 1.00 52.31 207 GLY A N 1
ATOM 1622 C CA . GLY A 1 207 ? 23.861 21.426 -5.067 1.00 52.24 207 GLY A CA 1
ATOM 1623 C C . GLY A 1 207 ? 25.121 20.691 -5.530 1.00 52.35 207 GLY A C 1
ATOM 1624 O O . GLY A 1 207 ? 25.810 21.142 -6.446 1.00 52.31 207 GLY A O 1
ATOM 1625 N N . ASP A 1 208 ? 25.439 19.572 -4.884 1.00 52.26 208 ASP A N 1
ATOM 1626 C CA . ASP A 1 208 ? 26.635 18.785 -5.207 1.00 52.54 208 ASP A CA 1
ATOM 1627 C C . ASP A 1 208 ? 27.926 19.610 -5.038 1.00 50.88 208 ASP A C 1
ATOM 1628 O O . ASP A 1 208 ? 28.993 19.243 -5.512 1.00 49.85 208 ASP A O 1
ATOM 1633 N N . GLY A 1 209 ? 27.827 20.727 -4.333 1.00 49.84 209 GLY A N 1
ATOM 1634 C CA . GLY A 1 209 ? 29.005 21.573 -4.118 1.00 49.37 209 GLY A CA 1
ATOM 1635 C C . GLY A 1 209 ? 29.317 22.521 -5.279 1.00 48.24 209 GLY A C 1
ATOM 1636 O O . GLY A 1 209 ? 30.402 23.072 -5.351 1.00 47.62 209 GLY A O 1
ATOM 1637 N N . ILE A 1 210 ? 28.362 22.721 -6.188 1.00 47.09 210 ILE A N 1
ATOM 1638 C CA . ILE A 1 210 ? 28.672 23.494 -7.416 1.00 45.44 210 ILE A CA 1
ATOM 1639 C C . ILE A 1 210 ? 28.030 24.844 -7.289 1.00 43.20 210 ILE A C 1
ATOM 1640 O O . ILE A 1 210 ? 26.845 24.924 -6.938 1.00 42.30 210 ILE A O 1
ATOM 1645 N N . ALA A 1 211 ? 28.803 25.910 -7.483 1.00 41.89 211 ALA A N 1
ATOM 1646 C CA . ALA A 1 211 ? 28.180 27.240 -7.571 1.00 42.07 211 ALA A CA 1
ATOM 1647 C C . ALA A 1 211 ? 28.149 27.680 -9.020 1.00 42.04 211 ALA A C 1
ATOM 1648 O O . ALA A 1 211 ? 29.121 27.462 -9.789 1.00 42.00 211 ALA A O 1
ATOM 1650 N N . HIS A 1 212 ? 27.039 28.309 -9.392 1.00 41.99 212 HIS A N 1
ATOM 1651 C CA . HIS A 1 212 ? 26.861 28.799 -10.745 1.00 41.47 212 HIS A CA 1
ATOM 1652 C C . HIS A 1 212 ? 27.013 30.295 -10.720 1.00 41.25 212 HIS A C 1
ATOM 1653 O O . HIS A 1 212 ? 26.347 30.977 -9.898 1.00 41.15 212 HIS A O 1
ATOM 1660 N N . PHE A 1 213 ? 27.860 30.826 -11.618 1.00 39.91 213 PHE A N 1
ATOM 1661 C CA . PHE A 1 213 ? 27.931 32.308 -11.761 1.00 38.98 213 PHE A CA 1
ATOM 1662 C C . PHE A 1 213 ? 27.140 32.790 -12.981 1.00 38.97 213 PHE A C 1
ATOM 1663 O O . PHE A 1 213 ? 27.387 32.331 -14.089 1.00 40.15 213 PHE A O 1
ATOM 1671 N N . LYS A 1 214 ? 26.238 33.736 -12.759 1.00 40.61 214 LYS A N 1
ATOM 1672 C CA . LYS A 1 214 ? 25.392 34.312 -13.797 1.00 41.70 214 LYS A CA 1
ATOM 1673 C C . LYS A 1 214 ? 25.604 35.790 -13.850 1.00 40.95 214 LYS A C 1
ATOM 1674 O O . LYS A 1 214 ? 25.013 36.545 -13.063 1.00 41.12 214 LYS A O 1
ATOM 1680 N N . GLY A 1 215 ? 26.504 36.221 -14.729 1.00 41.00 215 GLY A N 1
ATOM 1681 C CA . GLY A 1 215 ? 26.730 37.654 -14.893 1.00 41.07 215 GLY A CA 1
ATOM 1682 C C . GLY A 1 215 ? 26.267 38.153 -16.261 1.00 42.26 215 GLY A C 1
ATOM 1683 O O . GLY A 1 215 ? 25.457 37.507 -16.943 1.00 42.36 215 GLY A O 1
ATOM 1684 N N . SER A 1 216 ? 26.806 39.278 -16.703 1.00 41.80 216 SER A N 1
ATOM 1685 C CA . SER A 1 216 ? 26.325 39.796 -17.961 1.00 41.89 216 SER A CA 1
ATOM 1686 C C . SER A 1 216 ? 27.301 40.701 -18.721 1.00 41.13 216 SER A C 1
ATOM 1687 O O . SER A 1 216 ? 28.354 41.162 -18.191 1.00 41.12 216 SER A O 1
ATOM 1690 N N . GLY A 1 217 ? 26.930 40.972 -19.967 1.00 40.19 217 GLY A N 1
ATOM 1691 C CA . GL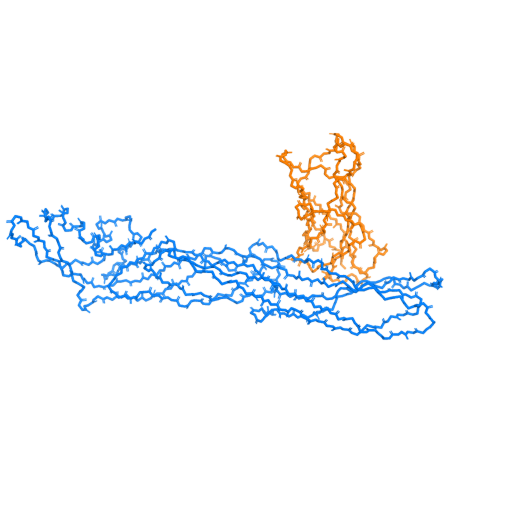Y A 1 217 ? 27.671 41.942 -20.801 1.00 39.11 217 GLY A CA 1
ATOM 1692 C C . GLY A 1 217 ? 26.937 42.268 -22.079 1.00 38.64 217 GLY A C 1
ATOM 1693 O O . GLY A 1 217 ? 25.705 42.127 -22.165 1.00 38.11 217 GLY A O 1
ATOM 1694 N N . PHE A 1 218 ? 27.674 42.683 -23.100 1.00 37.33 218 PHE A N 1
ATOM 1695 C CA . PHE A 1 218 ? 27.005 42.971 -24.381 1.00 35.45 218 PHE A CA 1
ATOM 1696 C C . PHE A 1 218 ? 27.903 42.734 -25.609 1.00 34.91 218 PHE A C 1
ATOM 1697 O O . PHE A 1 218 ? 29.112 42.624 -25.467 1.00 33.75 218 PHE A O 1
ATOM 1705 N N . ILE A 1 219 ? 27.300 42.669 -26.804 1.00 33.12 219 ILE A N 1
ATOM 1706 C CA . ILE A 1 219 ? 28.055 42.758 -28.078 1.00 32.67 219 ILE A CA 1
ATOM 1707 C C . ILE A 1 219 ? 27.245 43.768 -28.917 1.00 33.64 219 ILE A C 1
ATOM 1708 O O . ILE A 1 219 ? 26.024 43.636 -29.041 1.00 33.54 219 ILE A O 1
ATOM 1713 N N . GLU A 1 220 ? 27.869 44.841 -29.378 1.00 32.99 220 GLU A N 1
ATOM 1714 C CA . GLU A 1 220 ? 27.192 45.806 -30.145 1.00 34.47 220 GLU A CA 1
ATOM 1715 C C . GLU A 1 220 ? 28.038 46.213 -31.367 1.00 35.54 220 GLU A C 1
ATOM 1716 O O . GLU A 1 220 ? 29.275 46.014 -31.382 1.00 36.11 220 GLU A O 1
ATOM 1722 N N . GLY A 1 221 ? 27.387 46.793 -32.388 1.00 34.50 221 GLY A N 1
ATOM 1723 C CA . GLY A 1 221 ? 28.046 47.019 -33.732 1.00 34.97 221 GLY A CA 1
ATOM 1724 C C . GLY A 1 221 ? 27.125 47.736 -34.749 1.00 34.64 221 GLY A C 1
ATOM 1725 O O . GLY A 1 221 ? 25.905 47.834 -34.537 1.00 33.10 221 GLY A O 1
ATOM 1726 N N . ALA A 1 222 ? 27.710 48.205 -35.844 1.00 34.40 222 ALA A N 1
ATOM 1727 C CA . ALA A 1 222 ? 26.983 48.844 -36.921 1.00 36.08 222 ALA A CA 1
ATOM 1728 C C . ALA A 1 222 ? 27.882 48.593 -38.105 1.00 36.86 222 ALA A C 1
ATOM 1729 O O . ALA A 1 222 ? 29.056 48.948 -38.055 1.00 38.60 222 ALA A O 1
ATOM 1731 N N . GLN A 1 223 ? 27.373 47.962 -39.154 1.00 35.40 223 GLN A N 1
ATOM 1732 C CA . GLN A 1 223 ? 28.188 47.835 -40.389 1.00 34.62 223 GLN A CA 1
ATOM 1733 C C . GLN A 1 223 ? 27.325 47.811 -41.622 1.00 32.56 223 GLN A C 1
ATOM 1734 O O . GLN A 1 223 ? 26.117 47.502 -41.565 1.00 31.28 223 GLN A O 1
ATOM 1740 N N . GLY A 1 224 ? 27.997 48.019 -42.750 1.00 32.36 224 GLY A N 1
ATOM 1741 C CA . GLY A 1 224 ? 27.382 47.744 -44.039 1.00 31.31 224 GLY A CA 1
ATOM 1742 C C . GLY A 1 224 ? 27.166 46.265 -44.117 1.00 32.30 224 GLY A C 1
ATOM 1743 O O . GLY A 1 224 ? 28.085 45.469 -43.801 1.00 32.40 224 GLY A O 1
ATOM 1744 N N . LEU A 1 225 ? 25.986 45.870 -44.548 1.00 31.81 225 LEU A N 1
ATOM 1745 C CA . LEU A 1 225 ? 25.773 44.466 -44.739 1.00 33.94 225 LEU A CA 1
ATOM 1746 C C . LEU A 1 225 ? 25.905 44.006 -46.171 1.00 35.23 225 LEU A C 1
ATOM 1747 O O . LEU A 1 225 ? 26.309 42.866 -46.402 1.00 35.51 225 LEU A O 1
ATOM 1752 N N . ARG A 1 226 ? 25.492 44.864 -47.116 1.00 35.49 226 ARG A N 1
ATOM 1753 C CA . ARG A 1 226 ? 25.534 44.572 -48.549 1.00 35.70 226 ARG A CA 1
ATOM 1754 C C . ARG A 1 226 ? 25.295 45.818 -49.365 1.00 35.90 226 ARG A C 1
ATOM 1755 O O . ARG A 1 226 ? 24.739 46.826 -48.840 1.00 36.35 226 ARG A O 1
ATOM 1763 N N . SER A 1 227 ? 25.806 45.771 -50.604 1.00 33.76 227 SER A N 1
ATOM 1764 C CA . SER A 1 227 ? 25.697 46.846 -51.579 1.00 32.48 227 SER A CA 1
ATOM 1765 C C . SER A 1 227 ? 24.713 46.345 -52.653 1.00 32.43 227 SER A C 1
ATOM 1766 O O . SER A 1 227 ? 24.580 45.129 -52.899 1.00 31.49 227 SER A O 1
ATOM 1769 N N . ILE A 1 228 ? 23.953 47.277 -53.208 1.00 32.33 228 ILE A N 1
ATOM 1770 C CA . ILE A 1 228 ? 23.012 46.995 -54.262 1.00 33.38 228 ILE A CA 1
ATOM 1771 C C . ILE A 1 228 ? 23.191 48.132 -55.327 1.00 33.44 228 ILE A C 1
ATOM 1772 O O . ILE A 1 228 ? 23.485 49.307 -54.974 1.00 32.80 228 ILE A O 1
ATOM 1777 N N . ILE A 1 229 ? 23.071 47.782 -56.614 1.00 32.18 229 ILE A N 1
ATOM 1778 C CA . ILE A 1 229 ? 23.033 48.791 -57.697 1.00 30.60 229 ILE A CA 1
ATOM 1779 C C . ILE A 1 229 ? 21.616 48.852 -58.177 1.00 30.73 229 ILE A C 1
ATOM 1780 O O . ILE A 1 229 ? 21.056 47.849 -58.630 1.00 31.87 229 ILE A O 1
ATOM 1785 N N . GLN A 1 230 ? 20.986 50.001 -58.027 1.00 29.14 230 GLN A N 1
ATOM 1786 C CA . GLN A 1 230 ? 19.588 50.062 -58.300 1.00 28.56 230 GLN A CA 1
ATOM 1787 C C . GLN A 1 230 ? 19.425 50.851 -59.609 1.00 28.25 230 GLN A C 1
ATOM 1788 O O . GLN A 1 230 ? 19.830 52.023 -59.702 1.00 27.56 230 GLN A O 1
ATOM 1794 N N . VAL A 1 231 ? 18.826 50.219 -60.613 1.00 29.64 231 VAL A N 1
ATOM 1795 C CA . VAL A 1 231 ? 18.833 50.825 -61.977 1.00 28.38 231 VAL A CA 1
ATOM 1796 C C . VAL A 1 231 ? 17.450 51.174 -62.423 1.00 28.91 231 VAL A C 1
ATOM 1797 O O . VAL A 1 231 ? 16.556 50.294 -62.522 1.00 28.37 231 VAL A O 1
ATOM 1801 N N . THR A 1 232 ? 17.274 52.461 -62.708 1.00 29.76 232 THR A N 1
ATOM 1802 C CA . THR A 1 232 ? 16.032 52.951 -63.330 1.00 31.69 232 THR A CA 1
ATOM 1803 C C . THR A 1 232 ? 16.194 53.391 -64.804 1.00 33.27 232 THR A C 1
ATOM 1804 O O . THR A 1 232 ? 17.029 54.258 -65.106 1.00 33.15 232 THR A O 1
ATOM 1808 N N . GLU A 1 233 ? 15.395 52.822 -65.715 1.00 34.70 233 GLU A N 1
ATOM 1809 C CA . GLU A 1 233 ? 15.422 53.307 -67.133 1.00 35.78 233 GLU A CA 1
ATOM 1810 C C . GLU A 1 233 ? 14.211 54.149 -67.344 1.00 35.83 233 GLU A C 1
ATOM 1811 O O . GLU A 1 233 ? 13.147 53.733 -66.993 1.00 36.72 233 GLU A O 1
ATOM 1817 N N . TYR A 1 234 ? 14.390 55.312 -67.933 1.00 36.17 234 TYR A N 1
ATOM 1818 C CA A TYR A 1 234 ? 13.294 56.146 -68.267 0.50 37.47 234 TYR A CA 1
ATOM 1819 C CA B TYR A 1 234 ? 13.353 56.305 -68.178 0.50 37.48 234 TYR A CA 1
ATOM 1820 C C . TYR A 1 234 ? 13.457 56.703 -69.683 1.00 38.77 234 TYR A C 1
ATOM 1821 O O . TYR A 1 234 ? 14.557 56.989 -70.156 1.00 38.28 234 TYR A O 1
ATOM 1838 N N . PRO A 1 235 ? 12.340 56.795 -70.406 1.00 41.32 235 PRO A N 1
ATOM 1839 C CA . PRO A 1 235 ? 12.368 57.347 -71.805 1.00 43.33 235 PRO A CA 1
ATOM 1840 C C . PRO A 1 235 ? 12.864 58.768 -71.875 1.00 44.69 235 PRO A C 1
ATOM 1841 O O . PRO A 1 235 ? 12.518 59.590 -71.021 1.00 45.08 235 PRO A O 1
ATOM 1845 N N . LEU A 1 236 ? 13.724 59.060 -72.847 1.00 47.21 236 LEU A N 1
ATOM 1846 C CA . LEU A 1 236 ? 13.997 60.462 -73.171 1.00 51.12 236 LEU A CA 1
ATOM 1847 C C . LEU A 1 236 ? 12.856 61.133 -73.978 1.00 55.14 236 LEU A C 1
ATOM 1848 O O . LEU A 1 236 ? 12.138 60.472 -74.721 1.00 53.25 236 LEU A O 1
ATOM 1853 N N . ASP A 1 237 ? 12.784 62.440 -73.958 1.00 62.02 237 ASP A N 1
ATOM 1854 C CA . ASP A 1 237 ? 11.717 63.164 -74.629 1.00 70.46 237 ASP A CA 1
ATOM 1855 C C . ASP A 1 237 ? 11.580 62.797 -76.106 1.00 74.11 237 ASP A C 1
ATOM 1856 O O . ASP A 1 237 ? 10.489 62.710 -76.626 1.00 75.29 237 ASP A O 1
ATOM 1861 N N . ASP A 1 238 ? 12.699 62.556 -76.754 1.00 78.59 238 ASP A N 1
ATOM 1862 C CA . ASP A 1 238 ? 12.787 62.196 -78.150 1.00 82.29 238 ASP A CA 1
ATOM 1863 C C . ASP A 1 238 ? 12.259 60.776 -78.403 1.00 83.76 238 ASP A C 1
ATOM 1864 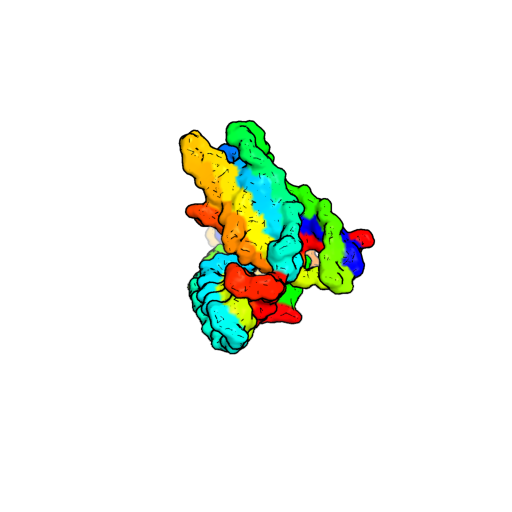O O . ASP A 1 238 ? 12.152 60.347 -79.528 1.00 84.20 238 ASP A O 1
ATOM 1869 N N . ASN A 1 239 ? 11.905 60.066 -77.342 1.00 85.69 239 ASN A N 1
ATOM 1870 C CA . ASN A 1 239 ? 11.476 58.682 -77.475 1.00 87.68 239 ASN A CA 1
ATOM 1871 C C . ASN A 1 239 ? 10.257 58.469 -78.338 1.00 88.82 239 ASN A C 1
ATOM 1872 O O . ASN A 1 239 ? 10.295 57.646 -79.233 1.00 89.69 239 ASN A O 1
ATOM 1877 N N . LYS A 1 240 ? 9.178 59.204 -78.105 1.00 89.37 240 LYS A N 1
ATOM 1878 C CA . LYS A 1 240 ? 7.992 59.131 -78.974 1.00 89.59 240 LYS A CA 1
ATOM 1879 C C . LYS A 1 240 ? 7.226 57.816 -78.972 1.00 88.40 240 LYS A C 1
ATOM 1880 O O . LYS A 1 240 ? 6.054 57.777 -78.613 1.00 88.69 240 LYS A O 1
ATOM 1886 N N . GLY A 1 241 ? 7.890 56.743 -79.383 1.00 86.24 241 GLY A N 1
ATOM 1887 C CA . GLY A 1 241 ? 7.266 55.444 -79.359 1.00 82.86 241 GLY A CA 1
ATOM 1888 C C . GLY A 1 241 ? 7.147 55.252 -77.877 1.00 79.89 241 GLY A C 1
ATOM 1889 O O . GLY A 1 241 ? 6.150 54.804 -77.377 1.00 80.33 241 GLY A O 1
ATOM 1890 N N . ARG A 1 242 ? 8.227 55.603 -77.198 1.00 76.36 242 ARG A N 1
ATOM 1891 C CA . ARG A 1 242 ? 8.369 55.583 -75.741 1.00 71.89 242 ARG A CA 1
ATOM 1892 C C . ARG A 1 242 ? 8.816 54.291 -75.087 1.00 68.45 242 ARG A C 1
ATOM 1893 O O . ARG A 1 242 ? 8.107 53.310 -75.061 1.00 68.20 242 ARG A O 1
ATOM 1901 N N . SER A 1 243 ? 10.005 54.318 -74.538 1.00 63.27 243 SER A N 1
ATOM 1902 C CA . SER A 1 243 ? 10.549 53.190 -73.844 1.00 58.46 243 SER A CA 1
ATOM 1903 C C . SER A 1 243 ? 9.748 53.040 -72.577 1.00 53.69 243 SER A C 1
ATOM 1904 O O . SER A 1 243 ? 9.268 54.015 -72.057 1.00 51.78 243 SER A O 1
ATOM 1907 N N . THR A 1 244 ? 9.599 51.825 -72.081 1.00 49.99 244 THR A N 1
ATOM 1908 C CA . THR A 1 244 ? 8.855 51.593 -70.848 1.00 48.08 244 THR A CA 1
ATOM 1909 C C . THR A 1 244 ? 9.750 51.727 -69.629 1.00 43.47 244 THR A C 1
ATOM 1910 O O . THR A 1 244 ? 10.654 50.964 -69.462 1.00 41.41 244 THR A O 1
ATOM 1914 N N . PRO A 1 245 ? 9.447 52.693 -68.783 1.00 40.32 245 PRO A N 1
ATOM 1915 C CA . PRO A 1 245 ? 10.157 52.970 -67.524 1.00 38.49 245 PRO A CA 1
ATOM 1916 C C . PRO A 1 245 ? 10.161 51.736 -66.651 1.00 36.69 245 PRO A C 1
ATOM 1917 O O . PRO A 1 245 ? 9.185 50.990 -66.619 1.00 35.67 245 PRO A O 1
ATOM 1921 N N . ILE A 1 246 ? 11.309 51.458 -66.047 1.00 34.65 246 ILE A N 1
ATOM 1922 C CA . ILE A 1 246 ? 11.447 50.289 -65.217 1.00 32.43 246 ILE A CA 1
ATOM 1923 C C . ILE A 1 246 ? 12.568 50.509 -64.184 1.00 32.06 246 ILE A C 1
ATOM 1924 O O . ILE A 1 246 ? 13.629 51.102 -64.526 1.00 32.26 246 ILE A O 1
ATOM 1929 N N . THR A 1 247 ? 12.345 50.037 -62.939 1.00 30.62 247 THR A N 1
ATOM 1930 C CA . THR A 1 247 ? 13.425 49.949 -61.972 1.00 28.98 247 THR A CA 1
ATOM 1931 C C . THR A 1 247 ? 13.767 48.499 -61.637 1.00 30.66 247 THR A C 1
ATOM 1932 O O . THR A 1 247 ? 12.884 47.743 -61.277 1.00 28.13 247 THR A O 1
ATOM 1936 N N . TYR A 1 248 ? 15.030 48.099 -61.776 1.00 32.10 248 TYR A N 1
ATOM 1937 C CA . TYR A 1 248 ? 15.431 46.731 -61.350 1.00 35.60 248 TYR A CA 1
ATOM 1938 C C . TYR A 1 248 ? 16.715 46.816 -60.484 1.00 37.20 248 TYR A C 1
ATOM 1939 O O . TYR A 1 248 ? 17.407 47.834 -60.496 1.00 37.67 248 TYR A O 1
ATOM 1948 N N . LEU A 1 249 ? 17.015 45.776 -59.709 1.00 40.02 249 LEU A N 1
ATOM 1949 C CA . LEU A 1 249 ? 18.133 45.852 -58.742 1.00 40.55 249 LEU A CA 1
ATOM 1950 C C . LEU A 1 249 ? 19.117 44.770 -58.996 1.00 41.13 249 LEU A C 1
ATOM 1951 O O . LEU A 1 249 ? 18.738 43.625 -59.192 1.00 41.95 249 LEU A O 1
ATOM 1956 N N . ILE A 1 250 ? 20.386 45.136 -59.021 1.00 40.85 250 ILE A N 1
ATOM 1957 C CA . ILE A 1 250 ? 21.446 44.186 -59.254 1.00 40.93 250 ILE A CA 1
ATOM 1958 C C . ILE A 1 250 ? 22.273 44.054 -57.923 1.00 41.65 250 ILE A C 1
ATOM 1959 O O . ILE A 1 250 ? 22.771 45.054 -57.392 1.00 40.14 250 ILE A O 1
ATOM 1964 N N . ASN A 1 251 ? 22.369 42.849 -57.366 1.00 41.92 251 ASN A N 1
ATOM 1965 C CA . ASN A 1 251 ? 23.270 42.618 -56.229 1.00 43.01 251 ASN A CA 1
ATOM 1966 C C . ASN A 1 251 ? 24.688 43.007 -56.516 1.00 42.73 251 ASN A C 1
ATOM 1967 O O . ASN A 1 251 ? 25.234 42.615 -57.564 1.00 41.94 251 ASN A O 1
ATOM 1972 N N . GLY A 1 252 ? 25.234 43.827 -55.617 1.00 41.20 252 GLY A N 1
ATOM 1973 C CA . GLY A 1 252 ? 26.628 44.236 -55.674 1.00 42.00 252 GLY A CA 1
ATOM 1974 C C . GLY A 1 252 ? 27.427 43.224 -54.873 1.00 42.53 252 GLY A C 1
ATOM 1975 O O . GLY A 1 252 ? 27.676 42.154 -55.381 1.00 43.87 252 GLY A O 1
ATOM 1976 N N . SER A 1 253 ? 27.733 43.523 -53.604 1.00 42.06 253 SER A N 1
ATOM 1977 C CA . SER A 1 253 ? 28.577 42.673 -52.746 1.00 42.79 253 SER A CA 1
ATOM 1978 C C . SER A 1 253 ? 27.936 42.384 -51.377 1.00 43.31 253 SER A C 1
ATOM 1979 O O . SER A 1 253 ? 27.126 43.170 -50.889 1.00 43.98 253 SER A O 1
ATOM 1982 N N . LEU A 1 254 ? 28.313 41.272 -50.755 1.00 43.92 254 LEU A N 1
ATOM 1983 C CA . LEU A 1 254 ? 27.949 40.994 -49.330 1.00 44.21 254 LEU A CA 1
ATOM 1984 C C . LEU A 1 254 ? 29.144 41.356 -48.503 1.00 44.32 254 LEU A C 1
ATOM 1985 O O . LEU A 1 254 ? 30.258 41.177 -48.963 1.00 45.14 254 LEU A O 1
ATOM 1990 N N . ALA A 1 255 ? 28.956 41.856 -47.287 1.00 44.80 255 ALA A N 1
ATOM 1991 C CA . ALA A 1 255 ? 30.117 41.967 -46.339 1.00 43.63 255 ALA A CA 1
ATOM 1992 C C . ALA A 1 255 ? 30.790 40.584 -46.047 1.00 43.08 255 ALA A C 1
ATOM 1993 O O . ALA A 1 255 ? 30.130 39.540 -46.121 1.00 42.62 255 ALA A O 1
ATOM 1995 N N . PRO A 1 256 ? 32.096 40.568 -45.731 1.00 44.53 256 PRO A N 1
ATOM 1996 C CA . PRO A 1 256 ? 32.787 39.232 -45.461 1.00 46.55 256 PRO A CA 1
ATOM 1997 C C . PRO A 1 256 ? 32.103 38.355 -44.393 1.00 48.32 256 PRO A C 1
ATOM 1998 O O . PRO A 1 256 ? 31.942 37.089 -44.557 1.00 49.35 256 PRO A O 1
ATOM 2002 N N . ASN A 1 257 ? 31.620 39.029 -43.347 1.00 48.88 257 ASN A N 1
ATOM 2003 C CA . ASN A 1 257 ? 30.969 38.350 -42.213 1.00 49.78 257 ASN A CA 1
ATOM 2004 C C . ASN A 1 257 ? 29.505 38.187 -42.436 1.00 50.17 257 ASN A C 1
ATOM 2005 O O . ASN A 1 257 ? 28.795 37.848 -41.491 1.00 51.39 257 ASN A O 1
ATOM 2010 N N . VAL A 1 258 ? 29.036 38.399 -43.669 1.00 50.61 258 VAL A N 1
ATOM 2011 C CA . VAL A 1 258 ? 27.591 38.310 -43.959 1.00 50.67 258 VAL A CA 1
ATOM 2012 C C . VAL A 1 258 ? 27.353 37.193 -44.952 1.00 54.18 258 VAL A C 1
ATOM 2013 O O . VAL A 1 258 ? 28.175 36.983 -45.866 1.00 54.39 258 VAL A O 1
ATOM 2017 N N . THR A 1 259 ? 26.211 36.520 -44.780 1.00 56.72 259 THR A N 1
ATOM 2018 C CA . THR A 1 259 ? 25.811 35.326 -45.510 1.00 61.20 259 THR A CA 1
ATOM 2019 C C . THR A 1 259 ? 24.265 35.317 -45.649 1.00 63.62 259 THR A C 1
ATOM 2020 O O . THR A 1 259 ? 23.564 36.047 -44.911 1.00 65.10 259 THR A O 1
ATOM 2024 N N . LEU A 1 260 ? 23.720 34.557 -46.611 1.00 66.45 260 LEU A N 1
ATOM 2025 C CA . LEU A 1 260 ? 22.247 34.250 -46.623 1.00 68.02 260 LEU A CA 1
ATOM 2026 C C . LEU A 1 260 ? 21.868 32.771 -46.917 1.00 69.08 260 LEU A C 1
ATOM 2027 O O . LEU A 1 260 ? 20.934 32.430 -47.670 1.00 69.88 260 LEU A O 1
ATOM 2032 N N . THR B 2 2 ? -2.356 37.554 -57.280 1.00 42.90 2 THR B N 1
ATOM 2033 C CA . THR B 2 2 ? -2.765 37.728 -55.836 1.00 42.78 2 THR B CA 1
ATOM 2034 C C . THR B 2 2 ? -2.652 39.186 -55.362 1.00 40.87 2 THR B C 1
ATOM 2035 O O . THR B 2 2 ? -1.675 39.864 -55.656 1.00 40.73 2 THR B O 1
ATOM 2039 N N . VAL B 2 3 ? -3.646 39.663 -54.621 1.00 39.38 3 VAL B N 1
ATOM 2040 C CA . VAL B 2 3 ? -3.635 41.020 -54.091 1.00 37.18 3 VAL B CA 1
ATOM 2041 C C . VAL B 2 3 ? -3.083 40.951 -52.637 1.00 39.60 3 VAL B C 1
ATOM 2042 O O . VAL B 2 3 ? -3.358 39.988 -51.909 1.00 39.90 3 VAL B O 1
ATOM 2046 N N . TYR B 2 4 ? -2.318 41.962 -52.227 1.00 39.16 4 TYR B N 1
ATOM 2047 C CA . TYR B 2 4 ? -1.737 42.022 -50.882 1.00 39.93 4 TYR B CA 1
ATOM 2048 C C . TYR B 2 4 ? -2.123 43.235 -50.095 1.00 39.60 4 TYR B C 1
ATOM 2049 O O . TYR B 2 4 ? -2.314 44.324 -50.641 1.00 39.67 4 TYR B O 1
ATOM 2058 N N . ASN B 2 5 ? -2.263 43.031 -48.794 1.00 39.84 5 ASN B N 1
ATOM 2059 C CA . ASN B 2 5 ? -2.405 44.141 -47.862 1.00 39.63 5 ASN B CA 1
ATOM 2060 C C . ASN B 2 5 ? -0.971 44.566 -47.640 1.00 37.86 5 ASN B C 1
ATOM 2061 O O . ASN B 2 5 ? -0.154 43.779 -47.294 1.00 37.98 5 ASN B O 1
ATOM 2066 N N . ALA B 2 6 ? -0.648 45.807 -47.939 1.00 37.34 6 ALA B N 1
ATOM 2067 C CA . ALA B 2 6 ? 0.689 46.316 -47.696 1.00 35.93 6 ALA B CA 1
ATOM 2068 C C . ALA B 2 6 ? 0.603 47.401 -46.625 1.00 35.11 6 ALA B C 1
ATOM 2069 O O . ALA B 2 6 ? -0.195 48.333 -46.747 1.00 34.26 6 ALA B O 1
ATOM 2071 N N . THR B 2 7 ? 1.444 47.261 -45.591 1.00 33.91 7 THR B N 1
ATOM 2072 C CA . THR B 2 7 ? 1.412 48.139 -44.410 1.00 32.32 7 THR B CA 1
ATOM 2073 C C . THR B 2 7 ? 2.748 48.860 -44.334 1.00 31.29 7 THR B C 1
ATOM 2074 O O . THR B 2 7 ? 3.782 48.250 -44.286 1.00 30.24 7 THR B O 1
ATOM 2078 N N . PHE B 2 8 ? 2.684 50.182 -44.407 1.00 30.71 8 PHE B N 1
ATOM 2079 C CA . PHE B 2 8 ? 3.791 51.050 -44.528 1.00 30.72 8 PHE B CA 1
ATOM 2080 C C . PHE B 2 8 ? 3.935 51.721 -43.201 1.00 30.93 8 PHE B C 1
ATOM 2081 O O . PHE B 2 8 ? 2.943 52.224 -42.656 1.00 29.85 8 PHE B O 1
ATOM 2089 N N . THR B 2 9 ? 5.166 51.768 -42.678 1.00 30.72 9 THR B N 1
ATOM 2090 C CA . THR B 2 9 ? 5.359 52.531 -41.429 1.00 31.05 9 THR B CA 1
ATOM 2091 C C . THR B 2 9 ? 6.374 53.568 -41.700 1.00 29.77 9 THR B C 1
ATOM 2092 O O . THR B 2 9 ? 7.493 53.239 -41.978 1.00 29.99 9 THR B O 1
ATOM 2096 N N . ILE B 2 10 ? 5.991 54.814 -41.578 1.00 29.24 10 ILE B N 1
ATOM 2097 C CA . ILE B 2 10 ? 6.817 55.852 -41.985 1.00 30.08 10 ILE B CA 1
ATOM 2098 C C . ILE B 2 10 ? 7.207 56.679 -40.770 1.00 32.58 10 ILE B C 1
ATOM 2099 O O . ILE B 2 10 ? 6.322 57.026 -39.956 1.00 32.75 10 ILE B O 1
ATOM 2104 N N . ASN B 2 11 ? 8.509 57.042 -40.674 1.00 32.97 11 ASN B N 1
ATOM 2105 C CA . ASN B 2 11 ? 8.991 57.894 -39.611 1.00 32.79 11 ASN B CA 1
ATOM 2106 C C . ASN B 2 11 ? 9.652 59.110 -40.126 1.00 32.80 11 ASN B C 1
ATOM 2107 O O . ASN B 2 11 ? 10.466 59.012 -41.050 1.00 32.64 11 ASN B O 1
ATOM 2112 N N . PHE B 2 12 ? 9.315 60.259 -39.520 1.00 32.08 12 PHE B N 1
ATOM 2113 C CA . PHE B 2 12 ? 9.813 61.544 -39.920 1.00 32.25 12 PHE B CA 1
ATOM 2114 C C . PHE B 2 12 ? 10.812 62.082 -38.889 1.00 33.68 12 PHE B C 1
ATOM 2115 O O . PHE B 2 12 ? 10.578 61.961 -37.725 1.00 34.28 12 PHE B O 1
ATOM 2123 N N . TYR B 2 13 ? 11.895 62.741 -39.322 1.00 35.02 13 TYR B N 1
ATOM 2124 C CA . TYR B 2 13 ? 12.943 63.206 -38.430 1.00 34.60 13 TYR B CA 1
ATOM 2125 C C . TYR B 2 13 ? 13.337 64.573 -38.889 1.00 36.03 13 TYR B C 1
ATOM 2126 O O . TYR B 2 13 ? 13.452 64.773 -40.108 1.00 34.69 13 TYR B O 1
ATOM 2135 N N . ASN B 2 14 ? 13.535 65.507 -37.940 1.00 37.30 14 ASN B N 1
ATOM 2136 C CA . ASN B 2 14 ? 14.022 66.887 -38.218 1.00 41.57 14 ASN B CA 1
ATOM 2137 C C . ASN B 2 14 ? 14.575 67.381 -36.883 1.00 45.17 14 ASN B C 1
ATOM 2138 O O . ASN B 2 14 ? 13.790 67.635 -35.983 1.00 46.78 14 ASN B O 1
ATOM 2143 N N . GLU B 2 15 ? 15.903 67.419 -36.714 1.00 48.43 15 GLU B N 1
ATOM 2144 C CA . GLU B 2 15 ? 16.533 67.873 -35.461 1.00 52.26 15 GLU B CA 1
ATOM 2145 C C . GLU B 2 15 ? 16.134 69.323 -35.152 1.00 55.72 15 GLU B C 1
ATOM 2146 O O . GLU B 2 15 ? 16.346 70.210 -35.980 1.00 56.14 15 GLU B O 1
ATOM 2152 N N . GLY B 2 16 ? 15.548 69.571 -33.994 1.00 59.79 16 GLY B N 1
ATOM 2153 C CA . GLY B 2 16 ? 14.988 70.919 -33.716 1.00 65.95 16 GLY B CA 1
ATOM 2154 C C . GLY B 2 16 ? 13.950 70.804 -32.628 1.00 70.02 16 GLY B C 1
ATOM 2155 O O . GLY B 2 16 ? 12.811 70.359 -32.877 1.00 71.32 16 GLY B O 1
ATOM 2156 N N . GLU B 2 17 ? 14.345 71.255 -31.438 1.00 73.26 17 GLU B N 1
ATOM 2157 C CA . GLU B 2 17 ? 13.857 70.756 -30.119 1.00 76.40 17 GLU B CA 1
ATOM 2158 C C . GLU B 2 17 ? 12.345 70.646 -29.702 1.00 77.15 17 GLU B C 1
ATOM 2159 O O . GLU B 2 17 ? 12.066 70.041 -28.640 1.00 78.14 17 GLU B O 1
ATOM 2165 N N . TRP B 2 18 ? 11.365 71.135 -30.474 1.00 77.58 18 TRP B N 1
ATOM 2166 C CA . TRP B 2 18 ? 9.963 71.108 -29.904 1.00 77.51 18 TRP B CA 1
ATOM 2167 C C . TRP B 2 18 ? 8.945 70.011 -30.318 1.00 76.02 18 TRP B C 1
ATOM 2168 O O . TRP B 2 18 ? 8.158 70.174 -31.275 1.00 76.22 18 TRP B O 1
ATOM 2179 N N . GLY B 2 19 ? 8.962 68.902 -29.568 1.00 73.92 19 GLY B N 1
ATOM 2180 C CA . GLY B 2 19 ? 8.162 67.720 -29.916 1.00 71.17 19 GLY B CA 1
ATOM 2181 C C . GLY B 2 19 ? 8.510 67.224 -31.324 1.00 69.16 19 GLY B C 1
ATOM 2182 O O . GLY B 2 19 ? 9.678 67.277 -31.754 1.00 69.26 19 GLY B O 1
ATOM 2183 N N . GLY B 2 20 ? 7.493 66.788 -32.063 1.00 66.54 20 GLY B N 1
ATOM 2184 C CA . GLY B 2 20 ? 7.712 66.158 -33.362 1.00 62.25 20 GLY B CA 1
ATOM 2185 C C . GLY B 2 20 ? 7.796 67.135 -34.514 1.00 58.98 20 GLY B C 1
ATOM 2186 O O . GLY B 2 20 ? 7.536 68.329 -34.371 1.00 58.92 20 GLY B O 1
ATOM 2187 N N . PRO B 2 21 ? 8.162 66.630 -35.687 1.00 56.53 21 PRO B N 1
ATOM 2188 C CA . PRO B 2 21 ? 8.121 67.536 -36.823 1.00 53.85 21 PRO B CA 1
ATOM 2189 C C . PRO B 2 21 ? 6.685 67.727 -37.385 1.00 51.67 21 PRO B C 1
ATOM 2190 O O . PRO B 2 21 ? 5.728 67.036 -36.947 1.00 50.06 21 PRO B O 1
ATOM 2194 N N . GLU B 2 22 ? 6.548 68.682 -38.312 1.00 48.72 22 GLU B N 1
ATOM 2195 C CA . GLU B 2 22 ? 5.282 68.984 -38.954 1.00 47.37 22 GLU B CA 1
ATOM 2196 C C . GLU B 2 22 ? 5.350 68.765 -40.459 1.00 44.49 22 GLU B C 1
ATOM 2197 O O . GLU B 2 22 ? 5.310 69.709 -41.260 1.00 43.03 22 GLU B O 1
ATOM 2203 N N . PRO B 2 23 ? 5.483 67.499 -40.851 1.00 42.94 23 PRO B N 1
ATOM 2204 C CA . PRO B 2 23 ? 5.832 67.317 -42.280 1.00 41.64 23 PRO B CA 1
ATOM 2205 C C . PRO B 2 23 ? 4.639 67.640 -43.190 1.00 41.06 23 PRO B C 1
ATOM 2206 O O . PRO B 2 23 ? 3.506 67.279 -42.836 1.00 40.77 23 PRO B O 1
ATOM 2210 N N . TYR B 2 24 ? 4.862 68.339 -44.302 1.00 38.65 24 TYR B N 1
ATOM 2211 C CA . TYR B 2 24 ? 3.862 68.362 -45.347 1.00 38.11 24 TYR B CA 1
ATOM 2212 C C . TYR B 2 24 ? 4.494 67.932 -46.667 1.00 37.42 24 TYR B C 1
ATOM 2213 O O . TYR B 2 24 ? 5.703 68.087 -46.862 1.00 38.69 24 TYR B O 1
ATOM 2222 N N . GLY B 2 25 ? 3.667 67.416 -47.576 1.00 36.78 25 GLY B N 1
ATOM 2223 C CA . GLY B 2 25 ? 4.056 67.104 -48.965 1.00 34.57 25 GLY B CA 1
ATOM 2224 C C . GLY B 2 25 ? 3.454 65.752 -49.284 1.00 34.29 25 GLY B C 1
ATOM 2225 O O . GLY B 2 25 ? 2.273 65.536 -49.003 1.00 35.21 25 GLY B O 1
ATOM 2226 N N . TYR B 2 26 ? 4.263 64.810 -49.795 1.00 32.60 26 TYR B N 1
ATOM 2227 C CA . TYR B 2 26 ? 3.770 63.479 -50.113 1.00 30.55 26 TYR B CA 1
ATOM 2228 C C . TYR B 2 26 ? 4.928 62.493 -50.068 1.00 29.76 26 TYR B C 1
ATOM 2229 O O . TYR B 2 26 ? 6.079 62.890 -50.181 1.00 28.39 26 TYR B O 1
ATOM 2238 N N . ILE B 2 27 ? 4.603 61.209 -49.954 1.00 29.40 27 ILE B N 1
ATOM 2239 C CA . ILE B 2 27 ? 5.519 60.119 -50.213 1.00 29.02 27 ILE B CA 1
ATOM 2240 C C . ILE B 2 27 ? 4.763 59.108 -51.103 1.00 30.19 27 ILE B C 1
ATOM 2241 O O . ILE B 2 27 ? 3.544 58.808 -50.898 1.00 30.37 27 ILE B O 1
ATOM 2246 N N . LYS B 2 28 ? 5.465 58.585 -52.090 1.00 29.42 28 LYS B N 1
ATOM 2247 C CA . LYS B 2 28 ? 4.852 57.657 -53.034 1.00 30.68 28 LYS B CA 1
ATOM 2248 C C . LYS B 2 28 ? 5.702 56.430 -53.182 1.00 29.97 28 LYS B C 1
ATOM 2249 O O . LYS B 2 28 ? 6.889 56.474 -52.940 1.00 31.16 28 LYS B O 1
ATOM 2255 N N . ALA B 2 29 ? 5.084 55.368 -53.635 1.00 29.29 29 ALA B N 1
ATOM 2256 C CA . ALA B 2 29 ? 5.756 54.134 -53.902 1.00 29.47 29 ALA B CA 1
ATOM 2257 C C . ALA B 2 29 ? 5.389 53.633 -55.323 1.00 28.77 29 ALA B C 1
ATOM 2258 O O . ALA B 2 29 ? 4.367 54.079 -55.909 1.00 27.38 29 ALA B O 1
ATOM 2260 N N . TYR B 2 30 ? 6.159 52.670 -55.818 1.00 27.85 30 TYR B N 1
ATOM 2261 C CA . TYR B 2 30 ? 5.778 51.899 -56.990 1.00 28.47 30 TYR B CA 1
ATOM 2262 C C . TYR B 2 30 ? 6.510 50.588 -56.907 1.00 30.03 30 TYR B C 1
ATOM 2263 O O . TYR B 2 30 ? 7.567 50.510 -56.256 1.00 31.12 30 TYR B O 1
ATOM 2272 N N . LEU B 2 31 ? 6.022 49.569 -57.595 1.00 30.57 31 LEU B N 1
ATOM 2273 C CA . LEU B 2 31 ? 6.731 48.309 -57.647 1.00 32.48 31 LEU B CA 1
ATOM 2274 C C . LEU B 2 31 ? 7.899 48.301 -58.628 1.00 33.64 31 LEU B C 1
ATOM 2275 O O . LEU B 2 31 ? 9.085 48.322 -58.213 1.00 33.41 31 LEU B O 1
ATOM 2280 N N . THR B 2 32 ? 7.593 48.283 -59.925 1.00 34.31 32 THR B N 1
ATOM 2281 C CA . THR B 2 32 ? 8.683 48.153 -60.902 1.00 33.46 32 THR B CA 1
ATOM 2282 C C . THR B 2 32 ? 8.636 49.209 -61.943 1.00 33.18 32 THR B C 1
ATOM 2283 O O . THR B 2 32 ? 9.669 49.473 -62.592 1.00 32.88 32 THR B O 1
ATOM 2287 N N . ASN B 2 33 ? 7.450 49.809 -62.112 1.00 32.64 33 ASN B N 1
ATOM 2288 C CA . ASN B 2 33 ? 7.229 50.845 -63.116 1.00 31.85 33 ASN B CA 1
ATOM 2289 C C . ASN B 2 33 ? 7.072 52.207 -62.486 1.00 30.33 33 ASN B C 1
ATOM 2290 O O . ASN B 2 33 ? 6.088 52.479 -61.866 1.00 29.43 33 ASN B O 1
ATOM 2295 N N . PRO B 2 34 ? 8.015 53.099 -62.704 1.00 31.22 34 PRO B N 1
ATOM 2296 C CA . PRO B 2 34 ? 7.962 54.410 -61.990 1.00 32.39 34 PRO B CA 1
ATOM 2297 C C . PRO B 2 34 ? 6.719 55.255 -62.317 1.00 34.29 34 PRO B C 1
ATOM 2298 O O . PRO B 2 34 ? 6.365 56.161 -61.505 1.00 34.20 34 PRO B O 1
ATOM 2302 N N . ASP B 2 35 ? 6.072 55.001 -63.479 1.00 32.62 35 ASP B N 1
ATOM 2303 C CA . ASP B 2 35 ? 4.841 55.717 -63.750 1.00 33.24 35 ASP B CA 1
ATOM 2304 C C . ASP B 2 35 ? 3.673 55.156 -62.964 1.00 32.22 35 ASP B C 1
ATOM 2305 O O . ASP B 2 35 ? 2.647 55.785 -62.957 1.00 33.51 35 ASP B O 1
ATOM 2310 N N . HIS B 2 36 ? 3.748 53.937 -62.443 1.00 30.89 36 HIS B N 1
ATOM 2311 C CA . HIS B 2 36 ? 2.644 53.381 -61.653 1.00 31.43 36 HIS B CA 1
ATOM 2312 C C . HIS B 2 36 ? 2.875 53.558 -60.161 1.00 31.43 36 HIS B C 1
ATOM 2313 O O . HIS B 2 36 ? 2.883 52.588 -59.381 1.00 32.05 36 HIS B O 1
ATOM 2320 N N . ASP B 2 37 ? 3.030 54.809 -59.764 1.00 30.68 37 ASP B N 1
ATOM 2321 C CA . ASP B 2 37 ? 3.297 55.098 -58.398 1.00 32.27 37 ASP B CA 1
ATOM 2322 C C . ASP B 2 37 ? 2.010 55.466 -57.664 1.00 33.02 37 ASP B C 1
ATOM 2323 O O . ASP B 2 37 ? 1.002 55.837 -58.261 1.00 32.71 37 ASP B O 1
ATOM 2328 N N . PHE B 2 38 ? 2.058 55.386 -56.346 1.00 33.46 38 PHE B N 1
ATOM 2329 C CA . PHE B 2 38 ? 0.865 55.660 -55.571 1.00 33.13 38 PHE B CA 1
ATOM 2330 C C . PHE B 2 38 ? 1.248 56.301 -54.257 1.00 33.68 38 PHE B C 1
ATOM 2331 O O . PHE B 2 38 ? 2.329 56.035 -53.753 1.00 33.14 38 PHE B O 1
ATOM 2339 N N . GLU B 2 39 ? 0.416 57.188 -53.740 1.00 34.44 39 GLU B N 1
ATOM 2340 C CA . GLU B 2 39 ? 0.695 57.751 -52.429 1.00 37.03 39 GLU B CA 1
ATOM 2341 C C . GLU B 2 39 ? 0.466 56.810 -51.281 1.00 36.32 39 GLU B C 1
ATOM 2342 O O . GLU B 2 39 ? -0.533 56.072 -51.238 1.00 36.44 39 GLU B O 1
ATOM 2348 N N . ILE B 2 40 ? 1.448 56.813 -50.390 1.00 35.10 40 ILE B N 1
ATOM 2349 C CA . ILE B 2 40 ? 1.325 56.148 -49.099 1.00 35.44 40 ILE B CA 1
ATOM 2350 C C . ILE B 2 40 ? 1.202 57.169 -47.961 1.00 35.58 40 ILE B C 1
ATOM 2351 O O . ILE B 2 40 ? 0.878 56.813 -46.836 1.00 35.83 40 ILE B O 1
ATOM 2356 N N . TRP B 2 41 ? 1.411 58.440 -48.279 1.00 34.98 41 TRP B N 1
ATOM 2357 C CA . TRP B 2 41 ? 1.233 59.481 -47.317 1.00 35.07 41 TRP B CA 1
ATOM 2358 C C . TRP B 2 41 ? 1.170 60.800 -48.036 1.00 35.81 41 TRP B C 1
ATOM 2359 O O . TRP B 2 41 ? 1.953 61.052 -48.948 1.00 35.39 41 TRP B O 1
ATOM 2370 N N . LYS B 2 42 ? 0.298 61.678 -47.549 1.00 37.96 42 LYS B N 1
ATOM 2371 C CA . LYS B 2 42 ? 0.046 62.998 -48.146 1.00 40.81 42 LYS B CA 1
ATOM 2372 C C . LYS B 2 42 ? -0.447 63.971 -47.053 1.00 42.08 42 LYS B C 1
ATOM 2373 O O . LYS B 2 42 ? -1.324 63.623 -46.243 1.00 43.23 42 LYS B O 1
ATOM 2379 N N . GLN B 2 43 ? 0.117 65.167 -46.998 1.00 43.04 43 GLN B N 1
ATOM 2380 C CA . GLN B 2 43 ? -0.403 66.178 -46.097 1.00 44.41 43 GLN B CA 1
ATOM 2381 C C . GLN B 2 43 ? -0.122 67.494 -46.763 1.00 46.16 43 GLN B C 1
ATOM 2382 O O . GLN B 2 43 ? 1.045 67.797 -47.070 1.00 45.08 43 GLN B O 1
ATOM 2388 N N . ASP B 2 44 ? -1.186 68.271 -47.010 1.00 48.21 44 ASP B N 1
ATOM 2389 C CA . ASP B 2 44 ? -1.045 69.596 -47.595 1.00 50.18 44 ASP B CA 1
ATOM 2390 C C . ASP B 2 44 ? -0.456 70.575 -46.620 1.00 51.32 44 ASP B C 1
ATOM 2391 O O . ASP B 2 44 ? -0.625 70.448 -45.405 1.00 50.64 44 ASP B O 1
ATOM 2396 N N . ASP B 2 45 ? 0.257 71.537 -47.188 1.00 53.40 45 ASP B N 1
ATOM 2397 C CA . ASP B 2 45 ? 0.933 72.583 -46.446 1.00 56.50 45 ASP B CA 1
ATOM 2398 C C . ASP B 2 45 ? -0.089 73.508 -45.830 1.00 58.96 45 ASP B C 1
ATOM 2399 O O . ASP B 2 45 ? -0.679 74.373 -46.547 1.00 59.07 45 ASP B O 1
ATOM 2404 N N . TRP B 2 46 ? -0.280 73.351 -44.524 1.00 60.93 46 TRP B N 1
ATOM 2405 C CA . TRP B 2 46 ? -1.086 74.308 -43.757 1.00 63.63 46 TRP B CA 1
ATOM 2406 C C . TRP B 2 46 ? -0.219 75.228 -42.898 1.00 65.78 46 TRP B C 1
ATOM 2407 O O . TRP B 2 46 ? -0.718 75.780 -41.907 1.00 66.46 46 TRP B O 1
ATOM 2418 N N . GLY B 2 47 ? 1.060 75.396 -43.248 1.00 67.88 47 GLY B N 1
ATOM 2419 C CA . GLY B 2 47 ? 1.983 76.147 -42.354 1.00 70.21 47 GLY B CA 1
ATOM 2420 C C . GLY B 2 47 ? 1.760 75.810 -40.858 1.00 71.43 47 GLY B C 1
ATOM 2421 O O . GLY B 2 47 ? 1.611 74.626 -40.479 1.00 71.59 47 GLY B O 1
ATOM 2422 N N . LYS B 2 48 ? 1.700 76.844 -40.013 1.00 71.84 48 LYS B N 1
ATOM 2423 C CA . LYS B 2 48 ? 1.498 76.698 -38.536 1.00 72.32 48 LYS B CA 1
ATOM 2424 C C . LYS B 2 48 ? 0.410 75.693 -38.063 1.00 71.41 48 LYS B C 1
ATOM 2425 O O . LYS B 2 48 ? 0.496 75.153 -36.959 1.00 71.03 48 LYS B O 1
ATOM 2431 N N . SER B 2 49 ? -0.585 75.436 -38.911 1.00 69.98 49 SER B N 1
ATOM 2432 C CA . SER B 2 49 ? -1.626 74.460 -38.618 1.00 68.72 49 SER B CA 1
ATOM 2433 C C . SER B 2 49 ? -1.268 73.024 -39.080 1.00 66.82 49 SER B C 1
ATOM 2434 O O . SER B 2 49 ? -2.055 72.074 -38.855 1.00 66.09 49 SER B O 1
ATOM 2437 N N . THR B 2 50 ? -0.124 72.861 -39.751 1.00 63.92 50 THR B N 1
ATOM 2438 C CA . THR B 2 50 ? 0.257 71.530 -40.246 1.00 61.92 50 THR B CA 1
ATOM 2439 C C . THR B 2 50 ? 0.386 70.593 -39.043 1.00 60.10 50 THR B C 1
ATOM 2440 O O . THR B 2 50 ? 0.974 70.961 -38.032 1.00 60.80 50 THR B O 1
ATOM 2444 N N . PRO B 2 51 ? -0.221 69.408 -39.125 1.00 58.09 51 PRO B N 1
ATOM 2445 C CA . PRO B 2 51 ? -0.138 68.475 -37.995 1.00 56.90 51 PRO B CA 1
ATOM 2446 C C . PRO B 2 51 ? 1.270 67.942 -37.635 1.00 56.68 51 PRO B C 1
ATOM 2447 O O . PRO B 2 51 ? 2.162 67.772 -38.507 1.00 55.70 51 PRO B O 1
ATOM 2451 N N . GLU B 2 52 ? 1.443 67.707 -36.330 1.00 55.80 52 GLU B N 1
ATOM 2452 C CA . GLU B 2 52 ? 2.611 67.066 -35.782 1.00 54.92 52 GLU B CA 1
ATOM 2453 C C . GLU B 2 52 ? 2.520 65.606 -36.194 1.00 53.76 52 GLU B C 1
ATOM 2454 O O . GLU B 2 52 ? 1.465 64.979 -36.078 1.00 53.65 52 GLU B O 1
ATOM 2460 N N . ARG B 2 53 ? 3.621 65.064 -36.698 1.00 51.74 53 ARG B N 1
ATOM 2461 C CA . ARG B 2 53 ? 3.600 63.691 -37.122 1.00 49.79 53 ARG B CA 1
ATOM 2462 C C . ARG B 2 53 ? 4.984 63.143 -37.013 1.00 48.08 53 ARG B C 1
ATOM 2463 O O . ARG B 2 53 ? 5.882 63.586 -37.723 1.00 48.30 53 ARG B O 1
ATOM 2471 N N . SER B 2 54 ? 5.185 62.178 -36.137 1.00 46.78 54 SER B N 1
ATOM 2472 C CA A SER B 2 54 ? 6.503 61.567 -36.097 0.50 46.61 54 SER B CA 1
ATOM 2473 C CA B SER B 2 54 ? 6.487 61.529 -36.034 0.50 47.01 54 SER B CA 1
ATOM 2474 C C . SER B 2 54 ? 6.501 60.160 -36.747 1.00 46.43 54 SER B C 1
ATOM 2475 O O . SER B 2 54 ? 7.478 59.780 -37.393 1.00 46.04 54 SER B O 1
ATOM 2480 N N . THR B 2 55 ? 5.407 59.430 -36.584 1.00 46.05 55 THR B N 1
ATOM 2481 C CA A THR B 2 55 ? 5.217 58.124 -37.183 0.50 46.27 55 THR B CA 1
ATOM 2482 C CA B THR B 2 55 ? 5.237 58.137 -37.222 0.50 47.11 55 THR B CA 1
ATOM 2483 C C . THR B 2 55 ? 3.822 58.129 -37.779 1.00 46.89 55 THR B C 1
ATOM 2484 O O . THR B 2 55 ? 2.928 58.748 -37.206 1.00 47.12 55 THR B O 1
ATOM 2491 N N . TYR B 2 56 ? 3.660 57.440 -38.910 1.00 45.99 56 TYR B N 1
ATOM 2492 C CA . TYR B 2 56 ? 2.443 57.372 -39.667 1.00 45.21 56 TYR B CA 1
ATOM 2493 C C . TYR B 2 56 ? 2.386 55.952 -40.153 1.00 45.12 56 TYR B C 1
ATOM 2494 O O . TYR B 2 56 ? 3.370 55.424 -40.660 1.00 44.28 56 TYR B O 1
ATOM 2503 N N . THR B 2 57 ? 1.228 55.342 -40.009 1.00 45.21 57 THR B N 1
ATOM 2504 C CA A THR B 2 57 ? 1.020 53.978 -40.446 0.50 45.64 57 THR B CA 1
ATOM 2505 C CA B THR B 2 57 ? 1.016 53.969 -40.444 0.50 46.01 57 THR B CA 1
ATOM 2506 C C . THR B 2 57 ? -0.182 53.941 -41.389 1.00 46.58 57 THR B C 1
ATOM 2507 O O . THR B 2 57 ? -1.167 54.670 -41.186 1.00 47.13 57 THR B O 1
ATOM 2514 N N . GLN B 2 58 ? -0.072 53.122 -42.441 1.00 46.82 58 GLN B N 1
ATOM 2515 C CA . GLN B 2 58 ? -1.083 52.985 -43.495 1.00 46.89 58 GLN B CA 1
ATOM 2516 C C . GLN B 2 58 ? -1.054 51.602 -44.110 1.00 45.30 58 GLN B C 1
ATOM 2517 O O . GLN B 2 58 ? 0.039 51.059 -44.347 1.00 43.95 58 GLN B O 1
ATOM 2523 N N . THR B 2 59 ? -2.243 51.062 -44.395 1.00 43.66 59 THR B N 1
ATOM 2524 C CA . THR B 2 59 ? -2.391 49.824 -45.129 1.00 42.90 59 THR B CA 1
ATOM 2525 C C . THR B 2 59 ? -3.193 50.073 -46.397 1.00 42.33 59 THR B C 1
ATOM 2526 O O . THR B 2 59 ? -4.182 50.806 -46.385 1.00 42.97 59 THR B O 1
ATOM 2530 N N . ILE B 2 60 ? -2.739 49.450 -47.478 1.00 41.66 60 ILE B N 1
ATOM 2531 C CA A ILE B 2 60 ? -3.188 49.722 -48.858 0.50 40.89 60 ILE B CA 1
ATOM 2532 C CA B ILE B 2 60 ? -3.207 49.726 -48.835 0.50 40.80 60 ILE B CA 1
ATOM 2533 C C . ILE B 2 60 ? -3.300 48.376 -49.547 1.00 40.34 60 ILE B C 1
ATOM 2534 O O . ILE B 2 60 ? -2.500 47.456 -49.284 1.00 41.12 60 ILE B O 1
ATOM 2543 N N . LYS B 2 61 ? -4.231 48.222 -50.468 1.00 39.11 61 LYS B N 1
ATOM 2544 C CA . LYS B 2 61 ? -4.226 46.951 -51.186 1.00 37.00 61 LYS B CA 1
ATOM 2545 C C . LYS B 2 61 ? -3.461 47.084 -52.476 1.00 36.09 61 LYS B C 1
ATOM 2546 O O . LYS B 2 61 ? -3.630 48.069 -53.197 1.00 34.50 61 LYS B O 1
ATOM 2552 N N . ILE B 2 62 ? -2.594 46.117 -52.778 1.00 34.79 62 ILE B N 1
ATOM 2553 C CA . ILE B 2 62 ? -1.729 46.250 -53.913 1.00 34.17 62 ILE B CA 1
ATOM 2554 C C . ILE B 2 62 ? -1.458 44.933 -54.632 1.00 34.38 62 ILE B C 1
ATOM 2555 O O . ILE B 2 62 ? -1.653 43.878 -54.068 1.00 34.06 62 ILE B O 1
ATOM 2560 N N . SER B 2 63 ? -1.028 45.011 -55.882 1.00 33.27 63 SER B N 1
ATOM 2561 C CA . SER B 2 63 ? -0.648 43.827 -56.646 1.00 34.06 63 SER B CA 1
ATOM 2562 C C . SER B 2 63 ? 0.341 44.221 -57.690 1.00 33.70 63 SER B C 1
ATOM 2563 O O . SER B 2 63 ? 0.479 45.427 -58.022 1.00 34.75 63 SER B O 1
ATOM 2566 N N . SER B 2 64 ? 1.015 43.226 -58.196 1.00 35.18 64 SER B N 1
ATOM 2567 C CA . SER B 2 64 ? 1.977 43.372 -59.233 1.00 37.84 64 SER B CA 1
ATOM 2568 C C . SER B 2 64 ? 1.398 43.131 -60.610 1.00 40.07 64 SER B C 1
ATOM 2569 O O . SER B 2 64 ? 0.261 42.777 -60.780 1.00 38.79 64 SER B O 1
ATOM 2572 N N . ASP B 2 65 ? 2.261 43.260 -61.582 1.00 44.01 65 ASP B N 1
ATOM 2573 C CA . ASP B 2 65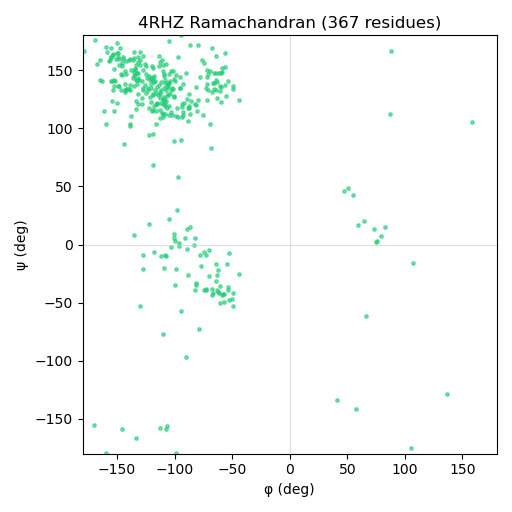 ? 1.952 43.120 -62.967 1.00 47.99 65 ASP B CA 1
ATOM 2574 C C . ASP B 2 65 ? 1.395 41.780 -63.249 1.00 48.08 65 ASP B C 1
ATOM 2575 O O . ASP B 2 65 ? 0.467 41.636 -63.985 1.00 49.46 65 ASP B O 1
ATOM 2580 N N . THR B 2 66 ? 2.016 40.792 -62.653 1.00 48.06 66 THR B N 1
ATOM 2581 C CA . THR B 2 66 ? 1.691 39.418 -62.840 1.00 48.36 66 THR B CA 1
ATOM 2582 C C . THR B 2 66 ? 0.925 38.798 -61.731 1.00 47.45 66 THR B C 1
ATOM 2583 O O . THR B 2 66 ? 0.575 37.667 -61.796 1.00 48.52 66 THR B O 1
ATOM 2587 N N . GLY B 2 67 ? 0.664 39.541 -60.696 1.00 46.13 67 GLY B N 1
ATOM 2588 C CA . GLY B 2 67 ? -0.010 38.983 -59.528 1.00 44.33 67 GLY B CA 1
ATOM 2589 C C . GLY B 2 67 ? 0.940 38.120 -58.713 1.00 44.59 67 GLY B C 1
ATOM 2590 O O . GLY B 2 67 ? 0.539 37.531 -57.716 1.00 45.05 67 GLY B O 1
ATOM 2591 N N . SER B 2 68 ? 2.202 38.031 -59.120 1.00 43.68 68 SER B N 1
ATOM 2592 C CA . SER B 2 68 ? 3.190 37.308 -58.336 1.00 44.41 68 SER B CA 1
ATOM 2593 C C . SER B 2 68 ? 3.499 37.985 -56.994 1.00 43.44 68 SER B C 1
ATOM 2594 O O . SER B 2 68 ? 3.059 39.142 -56.776 1.00 41.89 68 SER B O 1
ATOM 2597 N N . PRO B 2 69 ? 4.230 37.271 -56.093 1.00 42.71 69 PRO B N 1
ATOM 2598 C CA . PRO B 2 69 ? 4.605 37.958 -54.820 1.00 42.01 69 PRO B CA 1
ATOM 2599 C C . PRO B 2 69 ? 5.498 39.197 -55.082 1.00 41.04 69 PRO B C 1
ATOM 2600 O O . PRO B 2 69 ? 6.285 39.223 -56.022 1.00 40.17 69 PRO B O 1
ATOM 2604 N N . ILE B 2 70 ? 5.351 40.210 -54.245 1.00 41.20 70 ILE B N 1
ATOM 2605 C CA . ILE B 2 70 ? 6.124 41.453 -54.336 1.00 41.42 70 ILE B CA 1
ATOM 2606 C C . ILE B 2 70 ? 7.472 41.352 -53.567 1.00 41.42 70 ILE B C 1
ATOM 2607 O O . ILE B 2 70 ? 7.510 41.173 -52.347 1.00 43.84 70 ILE B O 1
ATOM 2612 N N . ASN B 2 71 ? 8.555 41.500 -54.304 1.00 40.52 71 ASN B N 1
ATOM 2613 C CA A ASN B 2 71 ? 9.945 41.330 -53.926 0.50 40.33 71 ASN B CA 1
ATOM 2614 C CA B ASN B 2 71 ? 9.857 41.387 -53.647 0.50 40.44 71 ASN B CA 1
ATOM 2615 C C . ASN B 2 71 ? 10.634 42.692 -53.778 1.00 39.59 71 ASN B C 1
ATOM 2616 O O . ASN B 2 71 ? 11.774 42.772 -53.349 1.00 40.67 71 ASN B O 1
ATOM 2625 N N . GLN B 2 72 ? 9.961 43.749 -54.214 1.00 37.19 72 GLN B N 1
ATOM 2626 C CA . GLN B 2 72 ? 10.618 45.032 -54.455 1.00 35.95 72 GLN B CA 1
ATOM 2627 C C . GLN B 2 72 ? 9.646 46.198 -54.342 1.00 34.57 72 GLN B C 1
ATOM 2628 O O . GLN B 2 72 ? 8.543 46.144 -54.862 1.00 33.10 72 GLN B O 1
ATOM 2634 N N . MET B 2 73 ? 10.090 47.307 -53.752 1.00 33.40 73 MET B N 1
ATOM 2635 C CA . MET B 2 73 ? 9.250 48.451 -53.729 1.00 32.00 73 MET B CA 1
ATOM 2636 C C . MET B 2 73 ? 10.143 49.632 -53.672 1.00 31.62 73 MET B C 1
ATOM 2637 O O . MET B 2 73 ? 11.190 49.577 -53.005 1.00 32.27 73 MET B O 1
ATOM 2642 N N . CYS B 2 74 ? 9.782 50.703 -54.386 1.00 29.86 74 CYS B N 1
ATOM 2643 C CA . CYS B 2 74 ? 10.643 51.825 -54.528 1.00 28.18 74 CYS B CA 1
ATOM 2644 C C . CYS B 2 74 ? 9.924 53.007 -53.982 1.00 27.95 74 CYS B C 1
ATOM 2645 O O . CYS B 2 74 ? 8.725 53.093 -54.157 1.00 29.57 74 CYS B O 1
ATOM 2648 N N . PHE B 2 75 ? 10.616 53.945 -53.317 1.00 26.91 75 PHE B N 1
ATOM 2649 C CA . PHE B 2 75 ? 9.892 54.996 -52.596 1.00 25.22 75 PHE B CA 1
ATOM 2650 C C . PHE B 2 75 ? 10.536 56.315 -52.901 1.00 25.86 75 PHE B C 1
ATOM 2651 O O . PHE B 2 75 ? 11.760 56.373 -53.104 1.00 26.77 75 PHE B O 1
ATOM 2659 N N . TYR B 2 76 ? 9.766 57.393 -52.863 1.00 25.75 76 TYR B N 1
ATOM 2660 C CA . TYR B 2 76 ? 10.368 58.741 -52.891 1.00 26.11 76 TYR B CA 1
ATOM 2661 C C . TYR B 2 76 ? 9.412 59.718 -52.337 1.00 25.57 76 TYR B C 1
ATOM 2662 O O . TYR B 2 76 ? 8.222 59.428 -52.244 1.00 27.00 76 TYR B O 1
ATOM 2671 N N . GLY B 2 77 ? 9.907 60.897 -52.025 1.00 26.10 77 GLY B N 1
ATOM 2672 C CA . GLY B 2 77 ? 9.105 61.833 -51.298 1.00 25.97 77 GLY B CA 1
ATOM 2673 C C . GLY B 2 77 ? 9.524 63.244 -51.613 1.00 27.40 77 GLY B C 1
ATOM 2674 O O . GLY B 2 77 ? 10.706 63.508 -51.953 1.00 27.28 77 GLY B O 1
ATOM 2675 N N . ASP B 2 78 ? 8.547 64.137 -51.504 1.00 27.26 78 ASP B N 1
ATOM 2676 C CA . ASP B 2 78 ? 8.764 65.561 -51.450 1.00 30.96 78 ASP B CA 1
ATOM 2677 C C . ASP B 2 78 ? 8.206 65.973 -50.094 1.00 31.55 78 ASP B C 1
ATOM 2678 O O . ASP B 2 78 ? 6.998 66.193 -49.954 1.00 32.44 78 ASP B O 1
ATOM 2683 N N . VAL B 2 79 ? 9.065 66.060 -49.095 1.00 33.17 79 VAL B N 1
ATOM 2684 C CA . VAL B 2 79 ? 8.621 66.222 -47.697 1.00 33.45 79 VAL B CA 1
ATOM 2685 C C . VAL B 2 79 ? 9.354 67.399 -47.106 1.00 36.07 79 VAL B C 1
ATOM 2686 O O . VAL B 2 79 ? 10.573 67.449 -47.128 1.00 36.31 79 VAL B O 1
ATOM 2690 N N . LYS B 2 80 ? 8.573 68.316 -46.566 1.00 39.96 80 LYS B N 1
ATOM 2691 C CA . LYS B 2 80 ? 9.047 69.535 -45.979 1.00 42.67 80 LYS B CA 1
ATOM 2692 C C . LYS B 2 80 ? 8.540 69.962 -44.618 1.00 46.18 80 LYS B C 1
ATOM 2693 O O . LYS B 2 80 ? 7.482 69.626 -44.090 1.00 46.78 80 LYS B O 1
ATOM 2699 N N . GLU B 2 81 ? 9.392 70.773 -44.070 1.00 50.08 81 GLU B N 1
ATOM 2700 C CA . GLU B 2 81 ? 9.123 71.529 -42.903 1.00 55.11 81 GLU B CA 1
ATOM 2701 C C . GLU B 2 81 ? 9.197 72.998 -43.183 1.00 58.56 81 GLU B C 1
ATOM 2702 O O . GLU B 2 81 ? 10.155 73.630 -43.869 1.00 57.70 81 GLU B O 1
ATOM 2708 N N . TYR B 2 82 ? 8.190 73.518 -42.492 1.00 63.77 82 TYR B N 1
ATOM 2709 C CA . TYR B 2 82 ? 7.588 74.822 -42.496 1.00 68.81 82 TYR B CA 1
ATOM 2710 C C . TYR B 2 82 ? 8.565 75.895 -42.301 1.00 70.71 82 TYR B C 1
ATOM 2711 O O . TYR B 2 82 ? 9.423 75.843 -41.459 1.00 70.96 82 TYR B O 1
ATOM 2720 N N . ASP B 2 83 ? 8.326 76.938 -43.049 1.00 73.79 83 ASP B N 1
ATOM 2721 C CA . ASP B 2 83 ? 9.175 78.067 -43.217 1.00 77.34 83 ASP B CA 1
ATOM 2722 C C . ASP B 2 83 ? 9.251 78.883 -41.950 1.00 79.33 83 ASP B C 1
ATOM 2723 O O . ASP B 2 83 ? 8.535 79.857 -41.824 1.00 80.16 83 ASP B O 1
ATOM 2728 N N . VAL B 2 84 ? 10.100 78.524 -40.988 1.00 80.84 84 VAL B N 1
ATOM 2729 C CA . VAL B 2 84 ? 10.015 79.344 -39.796 1.00 82.17 84 VAL B CA 1
ATOM 2730 C C . VAL B 2 84 ? 10.053 80.810 -40.215 1.00 82.25 84 VAL B C 1
ATOM 2731 O O . VAL B 2 84 ? 9.294 81.632 -39.712 1.00 82.37 84 VAL B O 1
ATOM 2735 N N . GLY B 2 85 ? 10.915 81.117 -41.173 1.00 82.13 85 GLY B N 1
ATOM 2736 C CA . GLY B 2 85 ? 10.992 82.468 -41.669 1.00 81.71 85 GLY B CA 1
ATOM 2737 C C . GLY B 2 85 ? 10.427 82.416 -43.049 1.00 81.47 85 GLY B C 1
ATOM 2738 O O . GLY B 2 85 ? 9.290 82.763 -43.275 1.00 81.76 85 GLY B O 1
ATOM 2739 N N . ASN B 2 86 ? 11.210 81.922 -43.983 1.00 81.10 86 ASN B N 1
ATOM 2740 C CA . ASN B 2 86 ? 10.696 81.730 -45.323 1.00 80.02 86 ASN B CA 1
ATOM 2741 C C . ASN B 2 86 ? 10.941 80.352 -45.907 1.00 77.97 86 ASN B C 1
ATOM 2742 O O . ASN B 2 86 ? 10.016 79.693 -46.355 1.00 78.19 86 ASN B O 1
ATOM 2747 N N . ALA B 2 87 ? 12.212 79.958 -45.870 1.00 74.25 87 ALA B N 1
ATOM 2748 C CA . ALA B 2 87 ? 12.832 78.751 -46.532 1.00 70.55 87 ALA B CA 1
ATOM 2749 C C . ALA B 2 87 ? 12.640 77.425 -45.772 1.00 67.25 87 ALA B C 1
ATOM 2750 O O . ALA B 2 87 ? 13.032 77.256 -44.615 1.00 67.60 87 ALA B O 1
ATOM 2752 N N . ASP B 2 88 ? 11.991 76.485 -46.427 1.00 63.22 88 ASP B N 1
ATOM 2753 C CA . ASP B 2 88 ? 11.524 75.289 -45.736 1.00 59.09 88 ASP B CA 1
ATOM 2754 C C . ASP B 2 88 ? 12.649 74.290 -45.499 1.00 54.48 88 ASP B C 1
ATOM 2755 O O . ASP B 2 88 ? 13.571 74.193 -46.304 1.00 53.81 88 ASP B O 1
ATOM 2760 N N . ASP B 2 89 ? 12.580 73.618 -44.354 1.00 49.15 89 ASP B N 1
ATOM 2761 C CA . ASP B 2 89 ? 13.330 72.414 -44.089 1.00 45.53 89 ASP B CA 1
ATOM 2762 C C . ASP B 2 89 ? 12.948 71.338 -45.121 1.00 43.22 89 ASP B C 1
ATOM 2763 O O . ASP B 2 89 ? 11.748 71.162 -45.415 1.00 41.64 89 ASP B O 1
ATOM 2768 N N . ILE B 2 90 ? 13.939 70.631 -45.670 1.00 38.39 90 ILE B N 1
ATOM 2769 C CA . ILE B 2 90 ? 13.613 69.515 -46.531 1.00 35.37 90 ILE B CA 1
ATOM 2770 C C . ILE B 2 90 ? 13.978 68.239 -45.836 1.00 34.52 90 ILE B C 1
ATOM 2771 O O . ILE B 2 90 ? 15.121 68.110 -45.401 1.00 35.23 90 ILE B O 1
ATOM 2776 N N . LEU B 2 91 ? 13.017 67.318 -45.712 1.00 33.12 91 LEU B N 1
ATOM 2777 C CA . LEU B 2 91 ? 13.184 65.990 -45.154 1.00 31.67 91 LEU B CA 1
ATOM 2778 C C . LEU B 2 91 ? 13.355 64.936 -46.273 1.00 33.26 91 LEU B C 1
ATOM 2779 O O . LEU B 2 91 ? 13.888 63.820 -45.984 1.00 32.58 91 LEU B O 1
ATOM 2784 N N . ALA B 2 92 ? 12.912 65.256 -47.517 1.00 31.71 92 ALA B N 1
ATOM 2785 C CA . ALA B 2 92 ? 13.075 64.330 -48.669 1.00 31.84 92 ALA B CA 1
ATOM 2786 C C . ALA B 2 92 ? 12.876 65.102 -49.983 1.00 32.52 92 ALA B C 1
ATOM 2787 O O . ALA B 2 92 ? 12.015 65.990 -50.040 1.00 33.08 92 ALA B O 1
ATOM 2789 N N . TYR B 2 93 ? 13.694 64.776 -50.981 1.00 30.46 93 TYR B N 1
ATOM 2790 C CA . TYR B 2 93 ? 13.618 65.373 -52.287 1.00 30.36 93 TYR B CA 1
ATOM 2791 C C . TYR B 2 93 ? 13.081 64.341 -53.258 1.00 30.15 93 TYR B C 1
ATOM 2792 O O . TYR B 2 93 ? 13.446 63.165 -53.185 1.00 29.49 93 TYR B O 1
ATOM 2801 N N . PRO B 2 94 ? 12.194 64.772 -54.164 1.00 30.20 94 PRO B N 1
ATOM 2802 C CA . PRO B 2 94 ? 11.555 63.745 -54.961 1.00 30.09 94 PRO B CA 1
ATOM 2803 C C . PRO B 2 94 ? 12.449 63.215 -56.074 1.00 30.03 94 PRO B C 1
ATOM 2804 O O . PRO B 2 94 ? 12.122 62.227 -56.642 1.00 31.38 94 PRO B O 1
ATOM 2808 N N . SER B 2 95 ? 13.595 63.791 -56.356 1.00 30.08 95 SER B N 1
ATOM 2809 C CA . SER B 2 95 ? 14.407 63.142 -57.326 1.00 31.90 95 SER B CA 1
ATOM 2810 C C . SER B 2 95 ? 15.047 61.859 -56.751 1.00 32.51 95 SER B C 1
ATOM 2811 O O . SER B 2 95 ? 15.650 61.072 -57.488 1.00 33.44 95 SER B O 1
ATOM 2814 N N . GLN B 2 96 ? 14.940 61.617 -55.455 1.00 31.80 96 GLN B N 1
ATOM 2815 C CA . GLN B 2 96 ? 15.682 60.485 -54.911 1.00 30.06 96 GLN B CA 1
ATOM 2816 C C . GLN B 2 96 ? 14.746 59.319 -54.677 1.00 29.32 96 GLN B C 1
ATOM 2817 O O . GLN B 2 96 ? 13.909 59.393 -53.754 1.00 29.47 96 GLN B O 1
ATOM 2823 N N . LYS B 2 97 ? 14.953 58.236 -55.434 1.00 25.84 97 LYS B N 1
ATOM 2824 C CA . LYS B 2 97 ? 14.226 57.016 -55.317 1.00 26.32 97 LYS B CA 1
ATOM 2825 C C . LYS B 2 97 ? 15.060 55.953 -54.621 1.00 27.05 97 LYS B C 1
ATOM 2826 O O . LYS B 2 97 ? 16.243 55.734 -55.006 1.00 26.49 97 LYS B O 1
ATOM 2832 N N . VAL B 2 98 ? 14.492 55.298 -53.591 1.00 27.03 98 VAL B N 1
ATOM 2833 C CA . VAL B 2 98 ? 15.239 54.193 -52.894 1.00 25.37 98 VAL B CA 1
ATOM 2834 C C . VAL B 2 98 ? 14.326 53.018 -52.776 1.00 2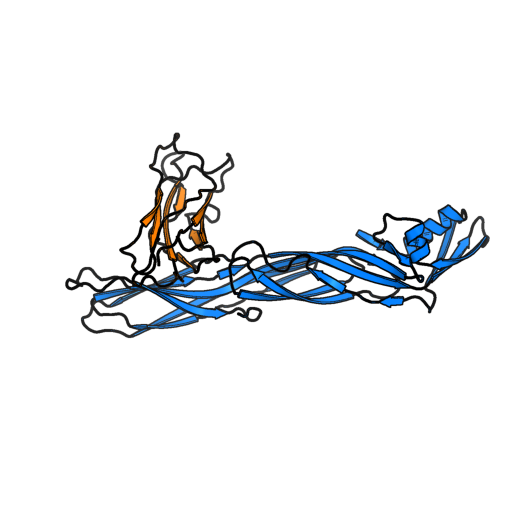6.37 98 VAL B C 1
ATOM 2835 O O . VAL B 2 98 ? 13.206 53.179 -52.315 1.00 27.61 98 VAL B O 1
ATOM 2839 N N . CYS B 2 99 ? 14.787 51.836 -53.183 1.00 25.32 99 CYS B N 1
ATOM 2840 C CA . CYS B 2 99 ? 13.966 50.636 -53.168 1.00 26.95 99 CYS B CA 1
ATOM 2841 C C . CYS B 2 99 ? 14.475 49.637 -52.075 1.00 26.95 99 CYS B C 1
ATOM 2842 O O . CYS B 2 99 ? 15.630 49.654 -51.726 1.00 25.99 99 CYS B O 1
ATOM 2845 N N . SER B 2 100 ? 13.624 48.722 -51.634 1.00 27.93 100 SER B N 1
ATOM 2846 C CA . SER B 2 100 ? 14.060 47.605 -50.815 1.00 30.73 100 SER B CA 1
ATOM 2847 C C . SER B 2 100 ? 13.116 46.409 -50.980 1.00 31.74 100 SER B C 1
ATOM 2848 O O . SER B 2 100 ? 11.995 46.566 -51.430 1.00 33.54 100 SER B O 1
ATOM 2851 N N . THR B 2 101 ? 13.559 45.233 -50.566 1.00 33.04 101 THR B N 1
ATOM 2852 C CA . THR B 2 101 ? 12.674 44.096 -50.302 1.00 35.43 101 THR B CA 1
ATOM 2853 C C . THR B 2 101 ? 11.870 44.273 -48.977 1.00 36.14 101 THR B C 1
ATOM 2854 O O . THR B 2 101 ? 12.285 45.021 -48.116 1.00 36.61 101 THR B O 1
ATOM 2858 N N . PRO B 2 102 ? 10.705 43.600 -48.821 1.00 37.14 102 PRO B N 1
ATOM 2859 C CA . PRO B 2 102 ? 9.954 43.785 -47.559 1.00 38.38 102 PRO B CA 1
ATOM 2860 C C . PRO B 2 102 ? 10.781 43.249 -46.382 1.00 38.06 102 PRO B C 1
ATOM 2861 O O . PRO B 2 102 ? 11.363 42.188 -46.494 1.00 35.61 102 PRO B O 1
ATOM 2865 N N . GLY B 2 103 ? 10.889 44.016 -45.305 1.00 38.67 103 GLY B N 1
ATOM 2866 C CA . GLY B 2 103 ? 11.761 43.573 -44.202 1.00 38.29 103 GLY B CA 1
ATOM 2867 C C . GLY B 2 103 ? 13.008 44.412 -44.187 1.00 38.20 103 GLY B C 1
ATOM 2868 O O . GLY B 2 103 ? 13.750 44.385 -43.185 1.00 40.09 103 GLY B O 1
ATOM 2869 N N . VAL B 2 104 ? 13.284 45.140 -45.285 1.00 34.42 104 VAL B N 1
ATOM 2870 C CA . VAL B 2 104 ? 14.367 46.102 -45.264 1.00 30.67 104 VAL B CA 1
ATOM 2871 C C . VAL B 2 104 ? 13.726 47.455 -45.362 1.00 31.91 104 VAL B C 1
ATOM 2872 O O . VAL B 2 104 ? 12.694 47.619 -46.097 1.00 31.74 104 VAL B O 1
ATOM 2876 N N . THR B 2 105 ? 14.272 48.410 -44.597 1.00 30.33 105 THR B N 1
ATOM 2877 C CA . THR B 2 105 ? 13.697 49.719 -44.476 1.00 29.51 105 THR B CA 1
ATOM 2878 C C . THR B 2 105 ? 14.507 50.646 -45.375 1.00 29.93 105 THR B C 1
ATOM 2879 O O . THR B 2 105 ? 15.709 50.416 -45.561 1.00 29.88 105 THR B O 1
ATOM 2883 N N . VAL B 2 106 ? 13.885 51.695 -45.930 1.00 28.88 106 VAL B N 1
ATOM 2884 C CA . VAL B 2 106 ? 14.663 52.657 -46.691 1.00 27.65 106 VAL B CA 1
ATOM 2885 C C . VAL B 2 106 ? 14.684 54.011 -45.999 1.00 27.46 106 VAL B C 1
ATOM 2886 O O . VAL B 2 106 ? 13.720 54.373 -45.344 1.00 27.47 106 VAL B O 1
ATOM 2890 N N . ARG B 2 107 ? 15.747 54.768 -46.257 1.00 26.56 107 ARG B N 1
ATOM 2891 C CA . ARG B 2 107 ? 15.842 56.155 -45.866 1.00 26.71 107 ARG B CA 1
ATOM 2892 C C . ARG B 2 107 ? 15.855 57.093 -47.101 1.00 27.51 107 ARG B C 1
ATOM 2893 O O . ARG B 2 107 ? 16.695 56.911 -48.036 1.00 27.43 107 ARG B O 1
ATOM 2901 N N . LEU B 2 108 ? 15.006 58.118 -47.050 1.00 27.25 108 LEU B N 1
ATOM 2902 C CA . LEU B 2 108 ? 15.064 59.224 -47.956 1.00 28.19 108 LEU B CA 1
ATOM 2903 C C . LEU B 2 108 ? 15.757 60.370 -47.237 1.00 28.76 108 LEU B C 1
ATOM 2904 O O . LEU B 2 108 ? 15.315 60.699 -46.129 1.00 28.91 108 LEU B O 1
ATOM 2909 N N . ASP B 2 109 ? 16.805 60.966 -47.846 1.00 28.14 109 ASP B N 1
ATOM 2910 C CA . ASP B 2 109 ? 17.599 62.001 -47.190 1.00 30.43 109 ASP B CA 1
ATOM 2911 C C . ASP B 2 109 ? 17.109 63.402 -47.421 1.00 31.09 109 ASP B C 1
ATOM 2912 O O . ASP B 2 109 ? 16.632 63.755 -48.518 1.00 30.74 109 ASP B O 1
ATOM 2917 N N . GLY B 2 110 ? 17.319 64.242 -46.409 1.00 31.55 110 GLY B N 1
ATOM 2918 C CA . GLY B 2 110 ? 16.863 65.652 -46.477 1.00 30.01 110 GLY B CA 1
ATOM 2919 C C . GLY B 2 110 ? 18.044 66.560 -46.670 1.00 29.56 110 GLY B C 1
ATOM 2920 O O . GLY B 2 110 ? 19.090 66.135 -47.161 1.00 28.84 110 GLY B O 1
ATOM 2921 N N . ASP B 2 111 ? 17.900 67.822 -46.278 1.00 29.77 111 ASP B N 1
ATOM 2922 C CA . ASP B 2 111 ? 18.933 68.787 -46.559 1.00 29.26 111 ASP B CA 1
ATOM 2923 C C . ASP B 2 111 ? 19.936 68.864 -45.424 1.00 28.87 111 ASP B C 1
ATOM 2924 O O . ASP B 2 111 ? 20.913 69.665 -45.490 1.00 29.41 111 ASP B O 1
ATOM 2929 N N . GLU B 2 112 ? 19.779 67.992 -44.446 1.00 27.61 112 GLU B N 1
ATOM 2930 C CA . GLU B 2 112 ? 20.735 67.934 -43.304 1.00 30.25 112 GLU B CA 1
ATOM 2931 C C . GLU B 2 112 ? 20.733 66.521 -42.819 1.00 29.89 112 GLU B C 1
ATOM 2932 O O . GLU B 2 112 ? 19.736 65.793 -43.089 1.00 29.13 112 GLU B O 1
ATOM 2938 N N . LYS B 2 113 ? 21.798 66.127 -42.101 1.00 30.07 113 LYS B N 1
ATOM 2939 C CA . LYS B 2 113 ? 21.857 64.733 -41.648 1.00 32.60 113 LYS B CA 1
ATOM 2940 C C . LYS B 2 113 ? 20.752 64.344 -40.689 1.00 31.99 113 LYS B C 1
ATOM 2941 O O . LYS B 2 113 ? 20.454 63.151 -40.586 1.00 32.98 113 LYS B O 1
ATOM 2947 N N . GLY B 2 114 ? 20.198 65.307 -39.956 1.00 31.00 114 GLY B N 1
ATOM 2948 C CA . GLY B 2 114 ? 19.147 64.991 -38.977 1.00 33.00 114 GLY B CA 1
ATOM 2949 C C . GLY B 2 114 ? 17.704 65.284 -39.466 1.00 34.77 114 GLY B C 1
ATOM 2950 O O . GLY B 2 114 ? 16.739 65.130 -38.693 1.00 34.92 114 GLY B O 1
ATOM 2951 N N . SER B 2 115 ? 17.568 65.683 -40.755 1.00 33.82 115 SER B N 1
ATOM 2952 C CA . SER B 2 115 ? 16.286 65.786 -41.454 1.00 32.88 115 SER B CA 1
ATOM 2953 C C . SER B 2 115 ? 16.197 64.681 -42.548 1.00 34.04 115 SER B C 1
ATOM 2954 O O . SER B 2 115 ? 16.957 64.702 -43.564 1.00 34.15 115 SER B O 1
ATOM 2957 N N . TYR B 2 116 ? 15.280 63.721 -42.361 1.00 33.34 116 TYR B N 1
ATOM 2958 C CA . TYR B 2 116 ? 15.152 62.591 -43.274 1.00 32.35 116 TYR B CA 1
ATOM 2959 C C . TYR B 2 116 ? 13.894 61.822 -42.981 1.00 32.04 116 TYR B C 1
ATOM 2960 O O . TYR B 2 116 ? 13.248 62.117 -41.987 1.00 31.80 116 TYR B O 1
ATOM 2969 N N . VAL B 2 117 ? 13.579 60.790 -43.787 1.00 29.93 117 VAL B N 1
ATOM 2970 C CA . VAL B 2 117 ? 12.393 59.974 -43.563 1.00 28.05 117 VAL B CA 1
ATOM 2971 C C . VAL B 2 117 ? 12.772 58.528 -43.714 1.00 28.22 117 VAL B C 1
ATOM 2972 O O . VAL B 2 117 ? 13.671 58.252 -44.527 1.00 27.89 117 VAL B O 1
ATOM 2976 N N . THR B 2 118 ? 12.131 57.600 -42.978 1.00 25.96 118 THR B N 1
ATOM 2977 C CA . THR B 2 118 ? 12.382 56.224 -43.214 1.00 25.24 118 THR B CA 1
ATOM 2978 C C . THR B 2 118 ? 11.047 55.490 -43.497 1.00 26.89 118 THR B C 1
ATOM 2979 O O . THR B 2 118 ? 9.976 55.940 -43.058 1.00 27.36 118 THR B O 1
ATOM 2983 N N . ILE B 2 119 ? 11.076 54.373 -44.245 1.00 26.33 119 ILE B N 1
ATOM 2984 C CA . ILE B 2 119 ? 9.859 53.685 -44.557 1.00 25.65 119 ILE B CA 1
ATOM 2985 C C . ILE B 2 119 ? 10.114 52.228 -44.460 1.00 27.36 119 ILE B C 1
ATOM 2986 O O . ILE B 2 119 ? 11.078 51.707 -45.017 1.00 28.28 119 ILE B O 1
ATOM 2991 N N . LYS B 2 120 ? 9.209 51.533 -43.808 1.00 27.94 120 LYS B N 1
ATOM 2992 C CA . LYS B 2 120 ? 9.306 50.104 -43.618 1.00 29.67 120 LYS B CA 1
ATOM 2993 C C . LYS B 2 120 ? 8.019 49.570 -44.159 1.00 29.50 120 LYS B C 1
ATOM 2994 O O . LYS B 2 120 ? 7.036 50.273 -44.053 1.00 30.75 120 LYS B O 1
ATOM 3000 N N . TYR B 2 121 ? 7.990 48.370 -44.749 1.00 30.75 121 TYR B N 1
ATOM 3001 C CA . TYR B 2 121 ? 6.727 47.867 -45.235 1.00 32.99 121 TYR B CA 1
ATOM 3002 C C . TYR B 2 121 ? 6.675 46.390 -45.070 1.00 34.52 121 TYR B C 1
ATOM 3003 O O . TYR B 2 121 ? 7.718 45.782 -45.046 1.00 35.12 121 TYR B O 1
ATOM 3012 N N . SER B 2 122 ? 5.460 45.834 -44.994 1.00 36.01 122 SER B N 1
ATOM 3013 C CA . SER B 2 122 ? 5.261 44.391 -44.940 1.00 37.67 122 SER B CA 1
ATOM 3014 C C . SER B 2 122 ? 3.989 44.024 -45.690 1.00 38.90 122 SER B C 1
ATOM 3015 O O . SER B 2 122 ? 3.106 44.870 -45.890 1.00 40.37 122 SER B O 1
ATOM 3018 N N . LEU B 2 123 ? 3.878 42.755 -46.053 1.00 41.08 123 LEU B N 1
ATOM 3019 C CA . LEU B 2 123 ? 2.761 42.233 -46.893 1.00 43.47 123 LEU B CA 1
ATOM 3020 C C . LEU B 2 123 ? 2.145 40.957 -46.335 1.00 44.39 123 LEU B C 1
ATOM 3021 O O . LEU B 2 123 ? 2.901 40.073 -45.889 1.00 44.30 123 LEU B O 1
ATOM 3026 N N . THR B 2 124 ? 0.812 40.859 -46.447 1.00 44.87 124 THR B N 1
ATOM 3027 C CA A THR B 2 124 ? 0.046 39.629 -46.189 0.50 45.48 124 THR B CA 1
ATOM 3028 C CA B THR B 2 124 ? 0.069 39.630 -46.186 0.50 46.42 124 THR B CA 1
ATOM 3029 C C . THR B 2 124 ? -1.027 39.519 -47.253 1.00 46.34 124 THR B C 1
ATOM 3030 O O . THR B 2 124 ? -1.588 40.532 -47.639 1.00 46.23 124 THR B O 1
ATOM 3037 N N . PRO B 2 125 ? -1.326 38.290 -47.721 1.00 46.81 125 PRO B N 1
ATOM 3038 C CA . PRO B 2 125 ? -2.400 38.087 -48.694 1.00 48.16 125 PRO B CA 1
ATOM 3039 C C . PRO B 2 125 ? -3.644 38.795 -48.235 1.00 48.80 125 PRO B C 1
ATOM 3040 O O . PRO B 2 125 ? -3.950 38.762 -47.028 1.00 49.83 125 PRO B O 1
ATOM 3044 N N . ALA B 2 126 ? -4.321 39.479 -49.149 1.00 48.30 126 ALA B N 1
ATOM 3045 C CA . ALA B 2 126 ? -5.535 40.192 -48.783 1.00 48.86 126 ALA B CA 1
ATOM 3046 C C . ALA B 2 126 ? -6.672 39.186 -48.823 1.00 49.34 126 ALA B C 1
ATOM 3047 O O . ALA B 2 126 ? -6.601 38.125 -49.488 1.00 48.27 126 ALA B O 1
#

B-factor: mean 42.59, std 12.04, range [18.56, 98.83]

Radius of gyration: 29.97 Å; Cα contacts (8 Å, |Δi|>4): 1073; chains: 2; bounding box: 54×64×100 Å

Organism: Bacillus thuringiensis (NCBI:txid1428)

Foldseek 3Di:
DAAELVVLVVVVCCVVPVFPDKDKDFDPVKDKDPWDKFWPDAAFADDWDKDWDDKDKDFQQAQAKDKAKDKDKDKDKKKKKKFFQYAYDDPDWDKDWDKGWHHYPPDDKIFIDIDMYTRGDRDMDMDIGMDMFMFMDMDIAHHQKMKIWIKIWIKDWHKTKIKGKIKIAGWMFMWGHDDPGTDDTDIAAVQNSCVVDVPRQWHNPDPRMIMHIGIMIMIIMDGFFMKTKMWMAGHPVRVVGDDIDIDIDGTDGPPRMDD/DKKWKKKKKFWFDPDPDAAFQKAWFKWKDQPDPVPIDTPDHFHDPAVPRDGDGMDMDIDMGADPVRDDGFKMKMFIFMWGHDPPHDIWTQADRVDIDMGGAVDKDKGHTPDNRRIMIMHMDIDHD

Sequence (384 aa):
GIINIQDEINNYMKEVYGATTVKSTYDPSFKVFNESVTPQFTEIPTEPVNNQLTTKRVDNTGSYPVVESTVSFTWTETHTETSAVTEGVKAGTSISTKQSFKFGFVNSDVTLTVSAEYNYSTTNTTTTTETHHTWSSDSTKVTIPPKTYVEAAYIIIQNGTTYNVPVNVECDMSGTLFCRGYRRDGALIAAVYVSVADLADYNPNLNLTNKGDGIAHFKGSGFIEGAQGLRSIIQVTEYYPLDDNKGRSTPITYLINGSLAPNVTLTVYNATFTINFYNEGEWGGPEPYGYIKAYLTNPDHDFEIWKQDDWGKSTPERSSTTYTTQTIIKISSDTGSPINNQMCFYGDVKEYDVGNADDILAYPSQKVCSTPGVTVRLDGDEKGSYVTIKYSLTTPA

Nearest PDB structures (foldseek):
  4rhz-assembly1_A  TM=1.004E+00  e=4.193E-51  Bacillus thuringiensis
  5hd2-assembly1_A-2  TM=6.073E-01  e=4.807E-16  Bacillus thuringiensis
  4pkm-assembly1_A-2  TM=6.098E-01  e=8.070E-16  Bacillus thuringiensis F14-1
  3c0m-assembly1_A  TM=3.614E-01  e=1.048E-06  Aeromonas hydrophila
  1pre-assembly1_B  TM=3.625E-01  e=9.239E-06  Aeromonas hydrophila

Solvent-accessible surface area: 18783 Å² total; per-residue (Å²): 65,52,29,35,0,67,89,38,0,46,62,34,0,85,109,69,80,25,4,92,76,25,109,17,62,43,33,140,62,26,116,26,46,97,74,40,2,58,40,103,80,71,84,3,92,77,18,0,38,2,30,29,56,79,60,91,130,44,62,12,87,32,74,176,88,75,108,24,89,5,54,10,97,84,83,10,90,15,50,44,16,7,6,4,61,70,0,0,99,9,54,81,108,2,51,25,138,56,58,6,132,1,16,0,44,99,41,91,5,44,0,47,6,45,9,110,1,68,0,27,41,62,106,91,91,78,78,81,76,87,70,90,16,69,15,67,28,139,5,68,0,36,40,57,0,41,0,59,0,4,2,1,3,6,44,2,70,9,97,0,55,0,24,0,27,0,17,0,18,16,32,0,50,0,80,0,63,104,140,92,53,90,75,9,53,43,133,4,20,0,5,64,1,7,96,86,34,107,126,11,53,3,72,58,142,36,157,35,51,0,45,0,117,3,28,5,44,1,58,11,38,6,0,0,34,1,17,1,4,0,18,23,62,11,28,150,55,20,181,77,116,25,96,4,68,1,66,51,46,112,28,41,76,6,126,38,6,84,109,96,76,25,38,0,46,0,32,0,38,5,87,26,164,62,142,218,69,14,12,35,1,27,19,56,0,47,0,1,22,53,28,21,63,127,44,48,82,0,12,132,31,85,82,136,17,200,73,8,43,115,90,58,65,53,83,54,72,36,138,15,58,29,134,110,20,56,107,11,98,11,0,0,0,23,0,39,0,63,10,55,60,141,73,125,86,41,49,34,0,1,96,48,93,25,56,0,1,2,64,42,3,5,12,0,49,1,44,15,66,112,195,20,2,43,0,20,0,80,1,56,40,87,98,80

InterPro domains:
  IPR004991 Aerolysin-like toxin [PF03318] (24-244)
  IPR011218 Insecticidal delta endotoxin [PIRSF026584] (1-267)

Secondary structure (DSSP, 8-state):
-EEEHHHHHHHHHHHHH--SEEEEEE-TT-EEEEEEEEES-SEESS--EEEEEEEEEEEE-SSS-EEEEEEEEEEEEEEEEEEEEEEEE-SS--EEEEEEEEEETTS--EEEEEEEEETT----EEEEEEEEEEEEEEEEE-TTEEEEEEEEEEEEEEEEEEEEEEEEE-EEEEEEEETTEEEEEEEEEHHHHHHH-TTSSEEE-STT-EEEEEEEEEEEEEEEEEEEEEEEEE-GGGTT-PPPEEEEEEEEE-TTEE-/--EEEEEEEEEE--SSSSS---EEEEEEESS-TTS-EEEEEE---GGGSPP-SEEEEEEEE--SSSPPP--EEEEEEEEE--SSSSPEEEE-TT--EEE-TT-EEEEEEEETTEEEEEEEEEEE-